Protein AF-A0A970KJM8-F1 (afdb_monomer)

pLDDT: mean 76.26, std 18.47, range [24.92, 98.56]

Foldseek 3Di:
DDPFPWDDFDQVVVVCVVVPNDDQFWKWKWAQCDDPFAGQFIWIATPNDTDTPDRPDGPDTRKDWFFKDWPCVQFLDGRDNMTIGNPNDGTTITITIDHPVPFDQAEFEEEAQAADCQLRPALRGHHNAPLVRQVSRCPGRQGHEYEYFADEHEHPQVAHEQAANYEYEAQHNRPDDDRVNRHLVVTPAEYEDPPPPVPQCLDDDDDPDDPPDDAQAQPDPDVPDPGRQAAGEDDDAGEHYEHPSQHARHAYEYYSHEYEDGQAEHAEDQHAHPAAYEYENYEYESHNRHLDDPGEPHYAENAEHEYYNYEYTQEERHEEAYYNALPHDAHEYEHELYEYYSYEFDDEQPQETASYEAERAHEYEYYNYEAYNYEYEHADQRRQYENYGYAQYAAYEYENYEQELYEYENYQAYENYGEEHADAHEYEYALFEYEQFEYEYAAPYPDHAYEHHYGYEHEYEYEYALYEYYAFEYEYEDDDAHYASHYGDYAEYEAEHAQYEYYNGEWEYAEPNYDFWANHTYDDDYEYYYEYYQAEAEAYWYFYQYPVGDTDTDENEEDEYPDQYQAFYFYALYEAYHPDPAYHNYEYPDDQRHEYEYELYEHAADDDHHCNDPRYHYNDDYYYNADQCWDWDPDDPPGRGFIFRDPPGPQFQRHAFWAAFLVNWIWGFQCVVPVQFRIATRRCRVDTHGQVRQVVRVDDQPDWTDAASVRHTAHNPGGFGGHRNRHNPPPDDDDDD

Nearest PDB structures (foldseek):
  1kcd-assembly1_A  TM=3.072E-01  e=2.603E+00  Chondrostereum purpureum
  8vbb-assembly1_A  TM=1.276E-01  e=8.373E+00  Escherichia coli ETEC H10407

Structure (mmCIF, N/CA/C/O backbone):
data_AF-A0A970KJM8-F1
#
_entry.id   AF-A0A970KJM8-F1
#
loop_
_atom_site.group_PDB
_atom_site.id
_atom_site.type_symbol
_atom_site.label_atom_id
_atom_site.label_alt_id
_atom_site.label_comp_id
_atom_site.label_asym_id
_atom_site.label_entity_id
_atom_site.label_seq_id
_atom_site.pdbx_PDB_ins_code
_atom_site.Cartn_x
_atom_site.Cartn_y
_atom_site.Cartn_z
_atom_site.occupancy
_atom_site.B_iso_or_equiv
_atom_site.auth_seq_id
_atom_site.auth_comp_id
_atom_site.auth_asym_id
_atom_site.auth_atom_id
_atom_site.pdbx_PDB_model_num
ATOM 1 N N . MET A 1 1 ? -10.110 -2.964 44.437 1.00 24.92 1 MET A N 1
ATOM 2 C CA . MET A 1 1 ? -9.802 -2.039 45.546 1.00 24.92 1 MET A CA 1
ATOM 3 C C . MET A 1 1 ? -9.972 -0.625 45.017 1.00 24.92 1 MET A C 1
ATOM 5 O O . MET A 1 1 ? -9.281 -0.270 44.077 1.00 24.92 1 MET A O 1
ATOM 9 N N . LYS A 1 2 ? -10.976 0.109 45.513 1.00 26.17 2 LYS A N 1
ATOM 10 C CA . LYS A 1 2 ? -11.257 1.505 45.152 1.00 26.17 2 LYS A CA 1
ATOM 11 C C . LYS A 1 2 ? -10.637 2.397 46.226 1.00 26.17 2 LYS A C 1
ATOM 13 O O . LYS A 1 2 ? -11.207 2.493 47.307 1.00 26.17 2 LYS A O 1
ATOM 18 N N . SER A 1 3 ? -9.508 3.036 45.951 1.00 25.50 3 SER A N 1
ATOM 19 C CA . SER A 1 3 ? -9.110 4.240 46.684 1.00 25.50 3 SER A CA 1
ATOM 20 C C . SER A 1 3 ? -9.618 5.441 45.889 1.00 25.50 3 SER A C 1
ATOM 22 O O . SER A 1 3 ? -8.879 6.064 45.134 1.00 25.50 3 SER A O 1
ATOM 24 N N . ASN A 1 4 ? -10.919 5.718 46.003 1.00 27.81 4 ASN A N 1
ATOM 25 C CA . ASN A 1 4 ? -11.469 6.995 45.561 1.00 27.81 4 ASN A CA 1
ATOM 26 C C . ASN A 1 4 ? -10.919 8.065 46.512 1.00 27.81 4 ASN A C 1
ATOM 28 O O . ASN A 1 4 ? -11.494 8.285 47.576 1.00 27.81 4 ASN A O 1
ATOM 32 N N . ILE A 1 5 ? -9.807 8.705 46.157 1.00 30.25 5 ILE A N 1
ATOM 33 C CA . ILE A 1 5 ? -9.423 9.975 46.776 1.00 30.25 5 ILE A CA 1
ATOM 34 C C . ILE A 1 5 ? -10.369 11.012 46.166 1.00 30.25 5 ILE A C 1
ATOM 36 O O . ILE A 1 5 ? -10.123 11.540 45.085 1.00 30.25 5 ILE A O 1
ATOM 40 N N . SER A 1 6 ? -11.531 11.208 46.795 1.00 32.00 6 SER A N 1
ATOM 41 C CA . SER A 1 6 ? -12.443 12.286 46.423 1.00 32.00 6 SER A CA 1
ATOM 42 C C . SER A 1 6 ? -11.883 13.585 46.987 1.00 32.00 6 SER A C 1
ATOM 44 O O . SER A 1 6 ? -12.045 13.852 48.177 1.00 32.00 6 SER A O 1
ATOM 46 N N . SER A 1 7 ? -11.230 14.397 46.161 1.00 34.25 7 SER A N 1
ATOM 47 C CA . SER A 1 7 ? -10.826 15.739 46.569 1.00 34.25 7 SER A CA 1
ATOM 48 C C . SER A 1 7 ? -11.663 16.803 45.851 1.00 34.25 7 SER A C 1
ATOM 50 O O . SER A 1 7 ? -11.528 17.076 44.664 1.00 34.25 7 SER A O 1
ATOM 52 N N . THR A 1 8 ? -12.530 17.401 46.671 1.00 40.16 8 THR A N 1
ATOM 53 C CA . THR A 1 8 ? -12.997 18.797 46.662 1.00 40.16 8 THR A CA 1
ATOM 54 C C . THR A 1 8 ? -13.872 19.291 45.504 1.00 40.16 8 THR A C 1
ATOM 56 O O . THR A 1 8 ? -13.435 19.518 44.382 1.00 40.16 8 THR A O 1
ATOM 59 N N . VAL A 1 9 ? -15.127 19.590 45.857 1.00 35.88 9 VAL A N 1
ATOM 60 C CA . VAL A 1 9 ? -16.051 20.462 45.123 1.00 35.88 9 VAL A CA 1
ATOM 61 C C . VAL A 1 9 ? -15.464 21.877 45.103 1.00 35.88 9 VAL A C 1
ATOM 63 O O . VAL A 1 9 ? -15.595 22.621 46.073 1.00 35.88 9 VAL A O 1
ATOM 66 N N . LEU A 1 10 ? -14.783 22.257 44.025 1.00 43.38 10 LEU A N 1
ATOM 67 C CA . LEU A 1 10 ? -14.382 23.644 43.798 1.00 43.38 10 LEU A CA 1
ATOM 68 C C . LEU A 1 10 ? -15.504 24.351 43.039 1.00 43.38 10 LEU A C 1
ATOM 70 O O . LEU A 1 10 ? -15.627 24.221 41.825 1.00 43.38 10 LEU A O 1
ATOM 74 N N . ALA A 1 11 ? -16.330 25.111 43.760 1.00 43.28 11 ALA A N 1
ATOM 75 C CA . ALA A 1 11 ? -17.237 26.070 43.142 1.00 43.28 11 ALA A CA 1
ATOM 76 C C . ALA A 1 11 ? -16.393 27.217 42.560 1.00 43.28 11 ALA A C 1
ATOM 78 O O . ALA A 1 11 ? -16.124 28.210 43.237 1.00 43.28 11 ALA A O 1
ATOM 79 N N . LEU A 1 12 ? -15.946 27.069 41.310 1.00 44.41 12 LEU A N 1
ATOM 80 C CA . LEU A 1 12 ? -15.080 28.031 40.613 1.00 44.41 12 LEU A CA 1
ATOM 81 C C . LEU A 1 12 ? -15.680 29.454 40.614 1.00 44.41 12 LEU A C 1
ATOM 83 O O . LEU A 1 12 ? -14.960 30.443 40.731 1.00 44.41 12 LEU A O 1
ATOM 87 N N . ALA A 1 13 ? -17.013 29.554 40.600 1.00 38.25 13 ALA A N 1
ATOM 88 C CA . ALA A 1 13 ? -17.755 30.807 40.717 1.00 38.25 13 ALA A CA 1
ATOM 89 C C . ALA A 1 13 ? -17.549 31.533 42.063 1.00 38.25 13 ALA A C 1
ATOM 91 O O . ALA A 1 13 ? -17.526 32.760 42.091 1.00 38.25 13 ALA A O 1
ATOM 92 N N . ALA A 1 14 ? -17.352 30.807 43.170 1.00 38.62 14 ALA A N 1
ATOM 93 C CA . ALA A 1 14 ? -17.115 31.406 44.486 1.00 38.62 14 ALA A CA 1
ATOM 94 C C . ALA A 1 14 ? -15.691 31.978 44.620 1.00 38.62 14 ALA A C 1
ATOM 96 O O . ALA A 1 14 ? -15.500 32.985 45.299 1.00 38.62 14 ALA A O 1
ATOM 97 N N . MET A 1 15 ? -14.703 31.384 43.936 1.00 43.03 15 MET A N 1
ATOM 98 C CA . MET A 1 15 ? -13.335 31.918 43.868 1.00 43.03 15 MET A CA 1
ATOM 99 C C . MET A 1 15 ? -13.207 33.092 42.885 1.00 43.03 15 MET A C 1
ATOM 101 O O . MET A 1 15 ? -12.557 34.080 43.215 1.00 43.03 15 MET A O 1
ATOM 105 N N . LEU A 1 16 ? -13.871 33.043 41.724 1.00 43.19 16 LEU A N 1
ATOM 106 C CA . LEU A 1 16 ? -13.899 34.158 40.757 1.00 43.19 16 LEU A CA 1
ATOM 107 C C . LEU A 1 16 ? -14.676 35.379 41.280 1.00 43.19 16 LEU A C 1
ATOM 109 O O . LEU A 1 16 ? -14.343 36.519 40.955 1.00 43.19 16 LEU A O 1
ATOM 113 N N . ALA A 1 17 ? -15.677 35.165 42.141 1.00 40.84 17 ALA A N 1
ATOM 114 C CA . ALA A 1 17 ? -16.367 36.245 42.846 1.00 40.84 17 ALA A CA 1
ATOM 115 C C . ALA A 1 17 ? -15.460 36.978 43.855 1.00 40.84 17 ALA A C 1
ATOM 117 O O . ALA A 1 17 ? -15.697 38.150 44.144 1.00 40.84 17 ALA A O 1
ATOM 118 N N . ALA A 1 18 ? -14.409 36.322 44.366 1.00 40.06 18 ALA A N 1
ATOM 119 C CA . ALA A 1 18 ? -13.459 36.917 45.306 1.00 40.06 18 ALA A CA 1
ATOM 120 C C . ALA A 1 18 ? -12.369 37.771 44.621 1.00 40.06 18 ALA A C 1
ATOM 122 O O . ALA A 1 18 ? -11.746 38.595 45.286 1.00 40.06 18 ALA A O 1
ATOM 123 N N . THR A 1 19 ? -12.155 37.629 43.305 1.00 43.94 19 THR A N 1
ATOM 124 C CA . THR A 1 19 ? -11.090 38.323 42.547 1.00 43.94 19 THR A CA 1
ATOM 125 C C . THR A 1 19 ? -11.567 39.529 41.723 1.00 43.94 19 THR A C 1
ATOM 127 O O . THR A 1 19 ? -10.816 40.062 40.914 1.00 43.94 19 THR A O 1
ATOM 130 N N . SER A 1 20 ? -12.787 40.033 41.945 1.00 42.16 20 SER A N 1
ATOM 131 C CA . SER A 1 20 ? -13.397 41.178 41.222 1.00 42.16 20 SER A CA 1
ATOM 132 C C . SER A 1 20 ? -13.621 41.004 39.704 1.00 42.16 20 SER A C 1
ATOM 134 O O . SER A 1 20 ? -13.993 41.960 39.026 1.00 42.16 20 SER A O 1
ATOM 136 N N . LEU A 1 21 ? -13.486 39.783 39.174 1.00 45.44 21 LEU A N 1
ATOM 137 C CA . LEU A 1 21 ? -13.514 39.463 37.735 1.00 45.44 21 LEU A CA 1
ATOM 138 C C . LEU A 1 21 ? -14.804 38.754 37.263 1.00 45.44 21 LEU A C 1
ATOM 140 O O . LEU A 1 21 ? -14.812 38.083 36.239 1.00 45.44 21 LEU A O 1
ATOM 144 N N . ALA A 1 22 ? -15.926 38.877 37.976 1.00 42.47 22 ALA A N 1
ATOM 145 C CA . ALA A 1 22 ? -17.184 38.232 37.586 1.00 42.47 22 ALA A CA 1
ATOM 146 C C . ALA A 1 22 ? -17.949 39.037 36.504 1.00 42.47 22 ALA A C 1
ATOM 148 O O . ALA A 1 22 ? -18.657 39.997 36.809 1.00 42.47 22 ALA A O 1
ATOM 149 N N . ARG A 1 23 ? -17.844 38.630 35.232 1.00 48.06 23 ARG A N 1
ATOM 150 C CA . ARG A 1 23 ? -18.759 38.982 34.121 1.00 48.06 23 ARG A CA 1
ATOM 151 C C . ARG A 1 23 ? -19.188 37.696 33.411 1.00 48.06 23 ARG A C 1
ATOM 153 O O . ARG A 1 23 ? -18.512 36.681 33.512 1.00 48.06 23 ARG A O 1
ATOM 160 N N . ALA A 1 24 ? -20.311 37.742 32.704 1.00 44.84 24 ALA A N 1
ATOM 161 C CA . ALA A 1 24 ? -20.975 36.568 32.135 1.00 44.84 24 ALA A CA 1
ATOM 162 C C . ALA A 1 24 ? -20.247 35.891 30.945 1.00 44.84 24 ALA A C 1
ATOM 164 O O . ALA A 1 24 ? -20.711 34.851 30.499 1.00 44.84 24 ALA A O 1
ATOM 165 N N . ASP A 1 25 ? -19.111 36.425 30.467 1.00 48.81 25 ASP A N 1
ATOM 166 C CA . ASP A 1 25 ? -18.497 36.029 29.182 1.00 48.81 25 ASP A CA 1
ATOM 167 C C . ASP A 1 25 ? -17.053 35.467 29.284 1.00 48.81 25 ASP A C 1
ATOM 169 O O . ASP A 1 25 ? -16.326 35.449 28.289 1.00 48.81 25 ASP A O 1
ATOM 173 N N . TYR A 1 26 ? -16.586 35.016 30.457 1.00 53.34 26 TYR A N 1
ATOM 174 C CA . TYR A 1 26 ? -15.206 34.513 30.616 1.00 53.34 26 TYR A CA 1
ATOM 175 C C . TYR A 1 26 ? -15.047 33.018 30.281 1.00 53.34 26 TYR A C 1
ATOM 177 O O . TYR A 1 26 ? -15.901 32.194 30.603 1.00 53.34 26 TYR A O 1
ATOM 185 N N . SER A 1 27 ? -13.898 32.651 29.699 1.00 52.78 27 SER A N 1
ATOM 186 C CA . SER A 1 27 ? -13.431 31.257 29.609 1.00 52.78 27 SER A CA 1
ATOM 187 C C . SER A 1 27 ? -12.339 31.012 30.651 1.00 52.78 27 SER A C 1
ATOM 189 O O . SER A 1 27 ? -11.438 31.838 30.815 1.00 52.78 27 SER A O 1
ATOM 191 N N . VAL A 1 28 ? -12.424 29.894 31.376 1.00 55.28 28 VAL A N 1
ATOM 192 C CA . VAL A 1 28 ? -11.445 29.520 32.405 1.00 55.28 28 VAL A CA 1
ATOM 193 C C . VAL A 1 28 ? -10.866 28.160 32.061 1.00 55.28 28 VAL A C 1
ATOM 195 O O . VAL A 1 28 ? -11.595 27.179 31.972 1.00 55.28 28 VAL A O 1
ATOM 198 N N . THR A 1 29 ? -9.550 28.075 31.878 1.00 54.12 29 THR A N 1
ATOM 199 C CA . THR A 1 29 ? -8.880 26.792 31.627 1.00 54.12 29 THR A CA 1
ATOM 200 C C . THR A 1 29 ? -8.259 26.266 32.910 1.00 54.12 29 THR A C 1
ATOM 202 O O . THR A 1 29 ? -7.303 26.850 33.405 1.00 54.12 29 THR A O 1
ATOM 205 N N . VAL A 1 30 ? -8.743 25.143 33.429 1.00 61.34 30 VAL A N 1
ATOM 206 C CA . VAL A 1 30 ? -8.120 24.450 34.559 1.00 61.34 30 VAL A CA 1
ATOM 207 C C . VAL A 1 30 ? -7.086 23.455 34.029 1.00 61.34 30 VAL A C 1
ATOM 209 O O . VAL A 1 30 ? -7.406 22.595 33.217 1.00 61.34 30 VAL A O 1
ATOM 212 N N . ARG A 1 31 ? -5.830 23.552 34.458 1.00 55.78 31 ARG A N 1
ATOM 213 C CA . ARG A 1 31 ? -4.728 22.677 34.039 1.00 55.78 31 ARG A CA 1
ATOM 214 C C . ARG A 1 31 ? -4.175 21.907 35.226 1.00 55.78 31 ARG A C 1
ATOM 216 O O . ARG A 1 31 ? -3.838 22.513 36.239 1.00 55.78 31 ARG A O 1
ATOM 223 N N . ALA A 1 32 ? -4.017 20.597 35.072 1.00 58.06 32 ALA A N 1
ATOM 224 C CA . ALA A 1 32 ? -3.161 19.802 35.941 1.00 58.06 32 ALA A CA 1
ATOM 225 C C . ALA A 1 32 ? -1.705 19.948 35.466 1.00 58.06 32 ALA A C 1
ATOM 227 O O . ALA A 1 32 ? -1.391 19.660 34.308 1.00 58.06 32 ALA A O 1
ATOM 228 N N . VAL A 1 33 ? -0.817 20.422 36.339 1.00 55.00 33 VAL A N 1
ATOM 229 C CA . VAL A 1 33 ? 0.621 20.519 36.061 1.00 55.00 33 VAL A CA 1
ATOM 230 C C . VAL A 1 33 ? 1.263 19.192 36.431 1.00 55.00 33 VAL A C 1
ATOM 232 O O . VAL A 1 33 ? 1.310 18.843 37.603 1.00 55.00 33 VAL A O 1
ATOM 235 N N . CYS A 1 34 ? 1.747 18.440 35.447 1.00 52.44 34 CYS A N 1
ATOM 236 C CA . CYS A 1 34 ? 2.388 17.144 35.668 1.00 52.44 34 CYS A CA 1
ATOM 237 C C . CYS A 1 34 ? 3.920 17.285 35.659 1.00 52.44 34 CYS A C 1
ATOM 239 O O . CYS A 1 34 ? 4.478 17.779 34.681 1.00 52.44 34 CYS A O 1
ATOM 241 N N . GLY A 1 35 ? 4.595 16.831 36.718 1.00 44.88 35 GLY A N 1
ATOM 242 C CA . GLY A 1 35 ? 6.023 16.494 36.707 1.00 44.88 35 GLY A CA 1
ATOM 243 C C . GLY A 1 35 ? 6.271 15.092 36.132 1.00 44.88 35 GLY A C 1
ATOM 244 O O . GLY A 1 35 ? 5.335 14.424 35.694 1.00 44.88 35 GLY A O 1
ATOM 245 N N . GLU A 1 36 ? 7.522 14.619 36.148 1.00 40.16 36 GLU A N 1
ATOM 246 C CA . GLU A 1 36 ? 7.890 13.297 35.596 1.00 40.16 36 GLU A CA 1
ATOM 247 C C . GLU A 1 36 ? 7.191 12.117 36.301 1.00 40.16 36 GLU A C 1
ATOM 249 O O . GLU A 1 36 ? 7.007 11.066 35.689 1.00 40.16 36 GLU A O 1
ATOM 254 N N . THR A 1 37 ? 6.776 12.285 37.564 1.00 38.38 37 THR A N 1
ATOM 255 C CA . THR A 1 37 ? 6.234 11.203 38.409 1.00 38.38 37 THR A CA 1
ATOM 256 C C . THR A 1 37 ? 4.901 11.512 39.104 1.00 38.38 37 THR A C 1
ATOM 258 O O . THR A 1 37 ? 4.296 10.594 39.653 1.00 38.38 37 THR A O 1
ATOM 261 N N . ALA A 1 38 ? 4.430 12.766 39.110 1.00 49.41 38 ALA A N 1
ATOM 262 C CA . ALA A 1 38 ? 3.195 13.175 39.794 1.00 49.41 38 ALA A CA 1
ATOM 263 C C . ALA A 1 38 ? 2.662 14.525 39.285 1.00 49.41 38 ALA A C 1
ATOM 265 O O . ALA A 1 38 ? 3.402 15.313 38.696 1.00 49.41 38 ALA A O 1
ATOM 266 N N . VAL A 1 39 ? 1.388 14.830 39.554 1.00 51.75 39 VAL A N 1
ATOM 267 C CA . VAL A 1 39 ? 0.846 16.191 39.386 1.00 51.75 39 VAL A CA 1
ATOM 268 C C . VAL A 1 39 ? 1.334 17.085 40.523 1.00 51.75 39 VAL A C 1
ATOM 270 O O . VAL A 1 39 ? 1.169 16.746 41.686 1.00 51.75 39 VAL A O 1
ATOM 273 N N . THR A 1 40 ? 1.955 18.218 40.206 1.00 55.38 40 THR A N 1
ATOM 274 C CA . THR A 1 40 ? 2.566 19.126 41.186 1.00 55.38 40 THR A CA 1
ATOM 275 C C . THR A 1 40 ? 1.637 20.265 41.608 1.00 55.38 40 THR A C 1
ATOM 277 O O . THR A 1 40 ? 1.753 20.735 42.736 1.00 55.38 40 THR A O 1
ATOM 280 N N . SER A 1 41 ? 0.692 20.688 40.756 1.00 58.59 41 SER A N 1
ATOM 281 C CA . SER A 1 41 ? -0.326 21.701 41.089 1.00 58.59 41 SER A CA 1
ATOM 282 C C . SER A 1 41 ? -1.521 21.708 40.116 1.00 58.59 41 SER A C 1
ATOM 284 O O . SER A 1 41 ? -1.467 21.114 39.036 1.00 58.59 41 SER A O 1
ATOM 286 N N . LEU A 1 42 ? -2.620 22.381 40.498 1.00 60.66 42 LEU A N 1
ATOM 287 C CA . LEU A 1 42 ? -3.711 22.773 39.592 1.00 60.66 42 LEU A CA 1
ATOM 288 C C . LEU A 1 42 ? -3.682 24.290 39.353 1.00 60.66 42 LEU A C 1
ATOM 290 O O . LEU A 1 42 ? -3.662 25.072 40.305 1.00 60.66 42 LEU A O 1
ATOM 294 N N . LEU A 1 43 ? -3.754 24.701 38.088 1.00 58.41 43 LEU A N 1
ATOM 295 C CA . LEU A 1 43 ? -3.795 26.102 37.658 1.00 58.41 43 LEU A CA 1
ATOM 296 C C . LEU A 1 43 ? -5.150 26.422 37.019 1.00 58.41 43 LEU A C 1
ATOM 298 O O . LEU A 1 43 ? -5.563 25.700 36.121 1.00 58.41 43 LEU A O 1
ATOM 302 N N . ALA A 1 44 ? -5.809 27.515 37.395 1.00 59.56 44 ALA A N 1
ATOM 303 C CA . ALA A 1 44 ? -6.860 28.141 36.589 1.00 59.56 44 ALA A CA 1
ATOM 304 C C . ALA A 1 44 ? -6.246 29.271 35.767 1.00 59.56 44 ALA A C 1
ATOM 306 O O . ALA A 1 44 ? -5.668 30.195 36.322 1.00 59.56 44 ALA A O 1
ATOM 307 N N . VAL A 1 45 ? -6.392 29.220 34.449 1.00 54.69 45 VAL A N 1
ATOM 308 C CA . VAL A 1 45 ? -5.989 30.293 33.543 1.00 54.69 45 VAL A CA 1
ATOM 309 C C . VAL A 1 45 ? -7.227 31.083 33.143 1.00 54.69 45 VAL A C 1
ATOM 311 O O . VAL A 1 45 ? -8.128 30.524 32.513 1.00 54.69 45 VAL A O 1
ATOM 314 N N . VAL A 1 46 ? -7.259 32.365 33.501 1.00 59.66 46 VAL A N 1
ATOM 315 C CA . VAL A 1 46 ? -8.343 33.310 33.194 1.00 59.66 46 VAL A CA 1
ATOM 316 C C . VAL A 1 46 ? -7.737 34.448 32.376 1.00 59.66 46 VAL A C 1
ATOM 318 O O . VAL A 1 46 ? -6.820 35.109 32.844 1.00 59.66 46 VAL A O 1
ATOM 321 N N . GLU A 1 47 ? -8.176 34.629 31.127 1.00 60.16 47 GLU A N 1
ATOM 322 C CA . GLU A 1 47 ? -7.665 35.671 30.204 1.00 60.16 47 GLU A CA 1
ATOM 323 C C . GLU A 1 47 ? -6.129 35.732 30.042 1.00 60.16 47 GLU A C 1
ATOM 325 O O . GLU A 1 47 ? -5.555 36.771 29.728 1.00 60.16 47 GLU A O 1
ATOM 330 N N . GLY A 1 48 ? -5.448 34.595 30.211 1.00 56.97 48 GLY A N 1
ATOM 331 C CA . GLY A 1 48 ? -3.991 34.497 30.091 1.00 56.97 48 GLY A CA 1
ATOM 332 C C . GLY A 1 48 ? -3.224 34.646 31.408 1.00 56.97 48 GLY A C 1
ATOM 333 O O . GLY A 1 48 ? -2.021 34.389 31.416 1.00 56.97 48 GLY A O 1
ATOM 334 N N . GLU A 1 49 ? -3.893 34.959 32.521 1.00 54.53 49 GLU A N 1
ATOM 335 C CA . GLU A 1 49 ? -3.294 34.919 33.859 1.00 54.53 49 GLU A CA 1
ATOM 336 C C . GLU A 1 49 ? -3.524 33.561 34.523 1.00 54.53 49 GLU A C 1
ATOM 338 O O . GLU A 1 49 ? -4.652 33.077 34.608 1.00 54.53 49 GLU A O 1
ATOM 343 N N . ALA A 1 50 ? -2.444 32.931 34.992 1.00 58.12 50 ALA A N 1
ATOM 344 C CA . ALA A 1 50 ? -2.494 31.653 35.690 1.00 58.12 50 ALA A CA 1
ATOM 345 C C . ALA A 1 50 ? -2.591 31.868 37.209 1.00 58.12 50 ALA A C 1
ATOM 347 O O . ALA A 1 50 ? -1.691 32.435 37.824 1.00 58.12 50 ALA A O 1
ATOM 348 N N . ILE A 1 51 ? -3.671 31.374 37.809 1.00 61.50 51 ILE A N 1
ATOM 349 C CA . ILE A 1 51 ? -3.943 31.378 39.245 1.00 61.50 51 ILE A CA 1
ATOM 350 C C . ILE A 1 51 ? -3.768 29.945 39.750 1.00 61.50 51 ILE A C 1
ATOM 352 O O . ILE A 1 51 ? -4.461 29.029 39.307 1.00 61.50 51 ILE A O 1
ATOM 356 N N . GLU A 1 52 ? -2.846 29.729 40.682 1.00 60.09 52 GLU A N 1
ATOM 357 C CA . GLU A 1 52 ? -2.709 28.441 41.360 1.00 60.09 52 GLU A CA 1
ATOM 358 C C . GLU A 1 52 ? -3.882 28.241 42.325 1.00 60.09 52 GLU A C 1
ATOM 360 O O . GLU A 1 52 ? -4.096 29.038 43.235 1.00 60.09 52 GLU A O 1
ATOM 365 N N . ILE A 1 53 ? -4.673 27.188 42.108 1.00 57.41 53 ILE A N 1
ATOM 366 C CA . ILE A 1 53 ? -5.891 26.939 42.899 1.00 57.41 53 ILE A CA 1
ATOM 367 C C . ILE A 1 53 ? -5.563 26.198 44.209 1.00 57.41 53 ILE A C 1
ATOM 369 O O . ILE A 1 53 ? -6.386 26.146 45.118 1.00 57.41 53 ILE A O 1
ATOM 373 N N . GLY A 1 54 ? -4.336 25.683 44.345 1.00 49.47 54 GLY A N 1
ATOM 374 C CA . GLY A 1 54 ? -3.909 24.864 45.476 1.00 49.47 54 GLY A CA 1
ATOM 375 C C . GLY A 1 54 ? -4.592 23.491 45.475 1.00 49.47 54 GLY A C 1
ATOM 376 O O . GLY A 1 54 ? -5.805 23.369 45.317 1.00 49.47 54 GLY A O 1
ATOM 377 N N . CYS A 1 55 ? -3.814 22.422 45.649 1.00 51.12 55 CYS A N 1
ATOM 378 C CA . CYS A 1 55 ? -4.372 21.109 45.965 1.00 51.12 55 CYS A CA 1
ATOM 379 C C . CYS A 1 55 ? -4.373 20.986 47.498 1.00 51.12 55 CYS A C 1
ATOM 381 O O . CYS A 1 55 ? -3.287 20.987 48.077 1.00 51.12 55 CYS A O 1
ATOM 383 N N . PRO A 1 56 ? -5.533 20.951 48.185 1.00 45.69 56 PRO A N 1
ATOM 384 C CA . PRO A 1 56 ? -5.567 20.924 49.652 1.00 45.69 56 PRO A CA 1
ATOM 385 C C . PRO A 1 56 ? -4.885 19.680 50.251 1.00 45.69 56 PRO A C 1
ATOM 387 O O . PRO A 1 56 ? -4.472 19.711 51.406 1.00 45.69 56 PRO A O 1
ATOM 390 N N . GLU A 1 57 ? -4.699 18.626 49.453 1.00 52.16 57 GLU A N 1
ATOM 391 C CA . GLU A 1 57 ? -3.840 17.480 49.747 1.00 52.16 57 GLU A CA 1
ATOM 392 C C . GLU A 1 57 ? -2.917 17.261 48.543 1.00 52.16 57 GLU A C 1
ATOM 394 O O . GLU A 1 57 ? -3.398 17.126 47.419 1.00 52.16 57 GLU A O 1
ATOM 399 N N . ALA A 1 58 ? -1.596 17.250 48.746 1.00 50.47 58 ALA A N 1
ATOM 400 C CA . ALA A 1 58 ? -0.669 16.908 47.669 1.00 50.47 58 ALA A CA 1
ATOM 401 C C . ALA A 1 58 ? -1.004 15.492 47.151 1.00 50.47 58 ALA A C 1
ATOM 403 O O . ALA A 1 58 ? -1.171 14.586 47.975 1.00 50.47 58 ALA A O 1
ATOM 404 N N . PRO A 1 59 ? -1.132 15.275 45.827 1.00 54.41 59 PRO A N 1
ATOM 405 C CA . PRO A 1 59 ? -1.382 13.940 45.298 1.00 54.41 59 PRO A CA 1
ATOM 406 C C . PRO A 1 59 ? -0.268 12.994 45.749 1.00 54.41 59 PRO A C 1
ATOM 408 O O . PRO A 1 59 ? 0.902 13.374 45.820 1.00 54.41 59 PRO A O 1
ATOM 411 N N . VAL A 1 60 ? -0.649 11.761 46.090 1.00 60.72 60 VAL A N 1
ATOM 412 C CA . VAL A 1 60 ? 0.288 10.738 46.569 1.00 60.72 60 VAL A CA 1
ATOM 413 C C . VAL A 1 60 ? 1.396 10.555 45.530 1.00 60.72 60 VAL A C 1
ATOM 415 O O . VAL A 1 60 ? 1.112 10.395 44.338 1.00 60.72 60 VAL A O 1
ATOM 418 N N . GLU A 1 61 ? 2.651 10.602 45.982 1.00 65.00 61 GLU A N 1
ATOM 419 C CA . GLU A 1 61 ? 3.827 10.438 45.127 1.00 65.00 61 GLU A CA 1
ATOM 420 C C . GLU A 1 61 ? 3.712 9.149 44.294 1.00 65.00 61 GLU A C 1
ATOM 422 O O . GLU A 1 61 ? 3.398 8.083 44.824 1.00 65.00 61 GLU A O 1
ATOM 427 N N . GLY A 1 62 ? 3.918 9.261 42.978 1.00 65.25 62 GLY A N 1
ATOM 428 C CA . GLY A 1 62 ? 3.793 8.149 42.032 1.00 65.25 62 GLY A CA 1
ATOM 429 C C . GLY A 1 62 ? 2.413 7.976 41.389 1.00 65.25 62 GLY A C 1
ATOM 430 O O . GLY A 1 62 ? 2.276 7.123 40.516 1.00 65.25 62 GLY A O 1
ATOM 431 N N . THR A 1 63 ? 1.397 8.767 41.756 1.00 69.19 63 THR A N 1
ATOM 432 C CA . THR A 1 63 ? 0.076 8.713 41.101 1.00 69.19 63 THR A CA 1
ATOM 433 C C . THR A 1 63 ? 0.005 9.545 39.815 1.00 69.19 63 THR A C 1
ATOM 435 O O . THR A 1 63 ? 0.572 10.633 39.710 1.00 69.19 63 THR A O 1
ATOM 438 N N . LEU A 1 64 ? -0.733 9.040 38.823 1.00 72.62 64 LEU A N 1
ATOM 439 C CA . LEU A 1 64 ? -0.954 9.685 37.528 1.00 72.62 64 LEU A CA 1
ATOM 440 C C . LEU A 1 64 ? -2.392 10.195 37.402 1.00 72.62 64 LEU A C 1
ATOM 442 O O . LEU A 1 64 ? -3.334 9.586 37.914 1.00 72.62 64 LEU A O 1
ATOM 446 N N . PHE A 1 65 ? -2.570 11.307 36.686 1.00 75.06 65 PHE A N 1
ATOM 447 C CA . PHE A 1 65 ? -3.895 11.813 36.324 1.00 75.06 65 PHE A CA 1
ATOM 448 C C . PHE A 1 65 ? -4.631 10.811 35.421 1.00 75.06 65 PHE A C 1
ATOM 450 O O . PHE A 1 65 ? -4.049 10.266 34.482 1.00 75.06 65 PHE A O 1
ATOM 457 N N . TRP A 1 66 ? -5.916 10.587 35.697 1.00 76.25 66 TRP A N 1
ATOM 458 C CA . TRP A 1 66 ? -6.794 9.719 34.914 1.00 76.25 66 TRP A CA 1
ATOM 459 C C . TRP A 1 66 ? -7.805 10.515 34.088 1.00 76.25 66 TRP A C 1
ATOM 461 O O . TRP A 1 66 ? -7.771 10.450 32.860 1.00 76.25 66 TRP A O 1
ATOM 471 N N . ARG A 1 67 ? -8.744 11.206 34.748 1.00 75.06 67 ARG A N 1
ATOM 472 C CA . ARG A 1 67 ? -9.814 11.955 34.074 1.00 75.06 67 ARG A CA 1
ATOM 473 C C . ARG A 1 67 ? -10.499 12.968 34.982 1.00 75.06 67 ARG A C 1
ATOM 475 O O . ARG A 1 67 ? -10.490 12.834 36.205 1.00 75.06 67 ARG A O 1
ATOM 482 N N . TRP A 1 68 ? -11.210 13.896 34.364 1.00 76.94 68 TRP A N 1
ATOM 483 C CA . TRP A 1 68 ? -12.191 14.762 35.000 1.00 76.94 68 TRP A CA 1
ATOM 484 C C . TRP A 1 68 ? -13.564 14.077 35.099 1.00 76.94 68 TRP A C 1
ATOM 486 O O . TRP A 1 68 ? -13.996 13.384 34.180 1.00 76.94 68 TRP A O 1
ATOM 496 N N . THR A 1 69 ? -14.273 14.284 36.204 1.00 75.19 69 THR A N 1
ATOM 497 C CA . THR A 1 69 ? -15.681 13.887 36.412 1.00 75.19 69 THR A CA 1
ATOM 498 C C . THR A 1 69 ? -16.469 15.046 37.025 1.00 75.19 69 THR A C 1
ATOM 500 O O . THR A 1 69 ? -15.858 16.005 37.481 1.00 75.19 69 THR A O 1
ATOM 503 N N . GLY A 1 70 ? -17.802 14.971 37.072 1.00 73.69 70 GLY A N 1
ATOM 504 C CA . GLY A 1 70 ? -18.654 16.020 37.653 1.00 73.69 70 GLY A CA 1
ATOM 505 C C . GLY A 1 70 ? -19.671 16.550 36.646 1.00 73.69 70 GLY A C 1
ATOM 506 O O . GLY A 1 70 ? -20.293 15.757 35.942 1.00 73.69 70 GLY A O 1
ATOM 507 N N . ASP A 1 71 ? -19.833 17.867 36.565 1.00 67.06 71 ASP A N 1
ATOM 508 C CA . ASP A 1 71 ? -20.783 18.540 35.675 1.00 67.06 71 ASP A CA 1
ATOM 509 C C . ASP A 1 71 ? -20.314 18.489 34.208 1.00 67.06 71 ASP A C 1
ATOM 511 O O . ASP A 1 71 ? -19.700 19.410 33.669 1.00 67.06 71 ASP A O 1
ATOM 515 N N . LEU A 1 72 ? -20.616 17.362 33.554 1.00 58.88 72 LEU A N 1
ATOM 516 C CA . LEU A 1 72 ? -20.127 16.977 32.222 1.00 58.88 72 LEU A CA 1
ATOM 517 C C . LEU A 1 72 ? -20.523 17.933 31.086 1.00 58.88 72 LEU A C 1
ATOM 519 O O . LEU A 1 72 ? -19.842 17.953 30.068 1.00 58.88 72 LEU A O 1
ATOM 523 N N . ILE A 1 73 ? -21.582 18.739 31.244 1.00 58.81 73 ILE A N 1
ATOM 524 C CA . ILE A 1 73 ? -22.021 19.709 30.218 1.00 58.81 73 ILE A CA 1
ATOM 525 C C . ILE A 1 73 ? -20.939 20.775 29.965 1.00 58.81 73 ILE A C 1
ATOM 527 O O . ILE A 1 73 ? -20.847 21.311 28.864 1.00 58.81 73 ILE A O 1
ATOM 531 N N . ALA A 1 74 ? -20.085 21.042 30.957 1.00 52.72 74 ALA A N 1
ATOM 532 C CA . ALA A 1 74 ? -18.979 21.987 30.849 1.00 52.72 74 ALA A CA 1
ATOM 533 C C . ALA A 1 74 ? -17.633 21.337 30.479 1.00 52.72 74 ALA A C 1
ATOM 535 O O . ALA A 1 74 ? -16.647 22.054 30.322 1.00 52.72 74 ALA A O 1
ATOM 536 N N . ILE A 1 75 ? -17.564 20.003 30.363 1.00 62.03 75 ILE A N 1
ATOM 537 C CA . ILE A 1 75 ? -16.315 19.262 30.147 1.00 62.03 75 ILE A CA 1
ATOM 538 C C . ILE A 1 75 ? -16.207 18.861 28.676 1.00 62.03 75 ILE A C 1
ATOM 540 O O . ILE A 1 75 ? -16.814 17.887 28.244 1.00 62.03 75 ILE A O 1
ATOM 544 N N . SER A 1 76 ? -15.396 19.591 27.908 1.00 57.75 76 SER A N 1
ATOM 545 C CA . SER A 1 76 ? -15.192 19.324 26.476 1.00 57.75 76 SER A CA 1
ATOM 546 C C . SER A 1 76 ? -14.384 18.050 26.197 1.00 57.75 76 SER A C 1
ATOM 548 O O . SER A 1 76 ? -14.628 17.378 25.201 1.00 57.75 76 SER A O 1
ATOM 550 N N . ASN A 1 77 ? -13.441 17.694 27.077 1.00 67.62 77 ASN A N 1
ATOM 551 C CA . ASN A 1 77 ? -12.680 16.445 27.015 1.00 67.62 77 ASN A CA 1
ATOM 552 C C . ASN A 1 77 ? -12.234 16.026 28.424 1.00 67.62 77 ASN A C 1
ATOM 554 O O . ASN A 1 77 ? -11.340 16.631 29.016 1.00 67.62 77 ASN A O 1
ATOM 558 N N . CYS A 1 78 ? -12.840 14.970 28.970 1.00 69.94 78 CYS A N 1
ATOM 559 C CA . CYS A 1 78 ? -12.559 14.531 30.336 1.00 69.94 78 CYS A CA 1
ATOM 560 C C . CYS A 1 78 ? -11.175 13.890 30.515 1.00 69.94 78 CYS A C 1
ATOM 562 O O . CYS A 1 78 ? -10.718 13.779 31.647 1.00 69.94 78 CYS A O 1
ATOM 564 N N . TYR A 1 79 ? -10.480 13.514 29.442 1.00 71.06 79 TYR A N 1
ATOM 565 C CA . TYR A 1 79 ? -9.154 12.887 29.509 1.00 71.06 79 TYR A CA 1
ATOM 566 C C . TYR A 1 79 ? -8.006 13.864 29.231 1.00 71.06 79 TYR A C 1
ATOM 568 O O . TYR A 1 79 ? -6.837 13.490 29.328 1.00 71.06 79 TYR A O 1
ATOM 576 N N . ALA A 1 80 ? -8.309 15.118 28.892 1.00 67.06 80 ALA A N 1
ATOM 577 C CA . ALA A 1 80 ? -7.289 16.136 28.708 1.00 67.06 80 ALA A CA 1
ATOM 578 C C . ALA A 1 80 ? -6.689 16.559 30.062 1.00 67.06 80 ALA A C 1
ATOM 580 O O . ALA A 1 80 ? -7.408 16.815 31.029 1.00 67.06 80 ALA A O 1
ATOM 581 N N . THR A 1 81 ? -5.361 16.692 30.130 1.00 64.31 81 THR A N 1
ATOM 582 C CA . THR A 1 81 ? -4.665 17.232 31.319 1.00 64.31 81 THR A CA 1
ATOM 583 C C . THR A 1 81 ? -4.984 18.712 31.556 1.00 64.31 81 THR A C 1
ATOM 585 O O . THR A 1 81 ? -4.820 19.222 32.663 1.00 64.31 81 THR A O 1
ATOM 588 N N . ALA A 1 82 ? -5.477 19.395 30.521 1.00 62.69 82 ALA A N 1
ATOM 589 C CA . ALA A 1 82 ? -6.032 20.736 30.570 1.00 62.69 82 ALA A CA 1
ATOM 590 C C . ALA A 1 82 ? -7.509 20.699 30.166 1.00 62.69 82 ALA A C 1
ATOM 592 O O . ALA A 1 82 ? -7.851 20.181 29.107 1.00 62.69 82 ALA A O 1
ATOM 593 N N . LEU A 1 83 ? -8.363 21.279 30.998 1.00 62.66 83 LEU A N 1
ATOM 594 C CA . LEU A 1 83 ? -9.802 21.356 30.827 1.00 62.66 83 LEU A CA 1
ATOM 595 C C . LEU A 1 83 ? -10.227 22.812 30.621 1.00 62.66 83 LEU A C 1
ATOM 597 O O . LEU A 1 83 ? -10.050 23.641 31.509 1.00 62.66 83 LEU A O 1
ATOM 601 N N . GLU A 1 84 ? -10.798 23.134 29.463 1.00 61.91 84 GLU A N 1
ATOM 602 C CA . GLU A 1 84 ? -11.417 24.443 29.222 1.00 61.91 84 GLU A CA 1
ATOM 603 C C . GLU A 1 84 ? -12.868 24.422 29.718 1.00 61.91 84 GLU A C 1
ATOM 605 O O . GLU A 1 84 ? -13.666 23.602 29.266 1.00 61.91 84 GLU A O 1
ATOM 610 N N . LEU A 1 85 ? -13.200 25.321 30.645 1.00 60.31 85 LEU A N 1
ATOM 611 C CA . LEU A 1 85 ? -14.533 25.503 31.210 1.00 60.31 85 LEU A CA 1
ATOM 612 C C . LEU A 1 85 ? -15.128 26.827 30.718 1.00 60.31 85 LEU A C 1
ATOM 614 O O . LEU A 1 85 ? -14.459 27.864 30.698 1.00 60.31 85 LEU A O 1
ATOM 618 N N . ARG A 1 86 ? -16.417 26.802 30.376 1.00 57.28 86 ARG A N 1
ATOM 619 C CA . ARG A 1 86 ? -17.217 27.988 30.029 1.00 57.28 86 ARG A CA 1
ATOM 620 C C . ARG A 1 86 ? -18.335 28.149 31.057 1.00 57.28 86 ARG A C 1
ATOM 622 O O . ARG A 1 86 ? -19.405 27.569 30.876 1.00 57.28 86 ARG A O 1
ATOM 629 N N . PRO A 1 87 ? -18.082 28.818 32.192 1.00 52.84 87 PRO A N 1
ATOM 630 C CA . PRO A 1 87 ? -19.058 28.874 33.266 1.00 52.84 87 PRO A CA 1
ATOM 631 C C . PRO A 1 87 ? -20.178 29.874 32.960 1.00 52.84 87 PRO A C 1
ATOM 633 O O . PRO A 1 87 ? -20.056 31.058 33.244 1.00 52.84 87 PRO A O 1
ATOM 636 N N . GLU A 1 88 ? -21.305 29.376 32.448 1.00 50.12 88 GLU A N 1
ATOM 637 C CA . GLU A 1 88 ? -22.584 30.110 32.463 1.00 50.12 88 GLU A CA 1
ATOM 638 C C . GLU A 1 88 ? -23.324 29.937 33.814 1.00 50.12 88 GLU A C 1
ATOM 640 O O . GLU A 1 88 ? -24.235 30.698 34.134 1.00 50.12 88 GLU A O 1
ATOM 645 N N . THR A 1 89 ? -22.924 28.950 34.636 1.00 52.75 89 THR A N 1
ATOM 646 C CA . THR A 1 89 ? -23.476 28.634 35.974 1.00 52.75 89 THR A CA 1
ATOM 647 C C . THR A 1 89 ? -22.411 28.024 36.910 1.00 52.75 89 THR A C 1
ATOM 649 O O . THR A 1 89 ? -21.263 27.822 36.511 1.00 52.75 89 THR A O 1
ATOM 652 N N . ASN A 1 90 ? -22.773 27.739 38.171 1.00 59.03 90 ASN A N 1
ATOM 653 C CA . ASN A 1 90 ? -21.917 27.008 39.115 1.00 59.03 90 ASN A CA 1
ATOM 654 C C . ASN A 1 90 ? -21.657 25.582 38.607 1.00 59.03 90 ASN A C 1
ATOM 656 O O . ASN A 1 90 ? -22.596 24.803 38.482 1.00 59.03 90 ASN A O 1
ATOM 660 N N . ILE A 1 91 ? -20.388 25.246 38.373 1.00 59.53 91 ILE A N 1
ATOM 661 C CA . ILE A 1 91 ? -19.940 23.943 37.864 1.00 59.53 91 ILE A CA 1
ATOM 662 C C . ILE A 1 91 ? -19.014 23.304 38.901 1.00 59.53 91 ILE A C 1
ATOM 664 O O . ILE A 1 91 ? -18.141 23.973 39.459 1.00 59.53 91 ILE A O 1
ATOM 668 N N . THR A 1 92 ? -19.189 22.006 39.127 1.00 65.19 92 THR A N 1
ATOM 669 C CA . THR A 1 92 ? -18.325 21.146 39.938 1.00 65.19 92 THR A CA 1
ATOM 670 C C . THR A 1 92 ? -17.586 20.165 39.038 1.00 65.19 92 THR A C 1
ATOM 672 O O . THR A 1 92 ? -18.206 19.353 38.353 1.00 65.19 92 THR A O 1
ATOM 675 N N . VAL A 1 93 ? -16.254 20.184 39.082 1.00 66.12 93 VAL A N 1
ATOM 676 C CA . VAL A 1 93 ? -15.402 19.188 38.414 1.00 66.12 93 VAL A CA 1
ATOM 677 C C . VAL A 1 93 ? -14.443 18.548 39.414 1.00 66.12 93 VAL A C 1
ATOM 679 O O . VAL A 1 93 ? -14.014 19.185 40.372 1.00 66.12 93 VAL A O 1
ATOM 682 N N . THR A 1 94 ? -14.102 17.283 39.196 1.00 71.62 94 THR A N 1
ATOM 683 C CA . THR A 1 94 ? -13.203 16.489 40.043 1.00 71.62 94 THR A CA 1
ATOM 684 C C . THR A 1 94 ? -12.117 15.868 39.178 1.00 71.62 94 THR A C 1
ATOM 686 O O . THR A 1 94 ? -12.434 15.177 38.211 1.00 71.62 94 THR A O 1
ATOM 689 N N . ALA A 1 95 ? -10.849 16.086 39.530 1.00 72.00 95 ALA A N 1
ATOM 690 C CA . ALA A 1 95 ? -9.720 15.372 38.938 1.00 72.00 95 ALA A CA 1
ATOM 691 C C . ALA A 1 95 ? -9.553 14.009 39.621 1.00 72.00 95 ALA A C 1
ATOM 693 O O . ALA A 1 95 ? -9.449 13.934 40.842 1.00 72.00 95 ALA A O 1
ATOM 694 N N . ASN A 1 96 ? -9.507 12.935 38.838 1.00 75.75 96 ASN A N 1
ATOM 695 C CA . ASN A 1 96 ? -9.288 11.580 39.336 1.00 75.75 96 ASN A CA 1
ATOM 696 C C . ASN A 1 96 ? -7.848 11.149 39.049 1.00 75.75 96 ASN A C 1
ATOM 698 O O . ASN A 1 96 ? -7.336 11.405 37.958 1.00 75.75 96 ASN A O 1
ATOM 702 N N . PHE A 1 97 ? -7.234 10.444 39.999 1.00 76.50 97 PHE A N 1
ATOM 703 C CA . PHE A 1 97 ? -5.852 9.960 39.933 1.00 76.50 97 PHE A CA 1
ATOM 704 C C . PHE A 1 97 ? -5.783 8.460 40.226 1.00 76.50 97 PHE A C 1
ATOM 706 O O . PHE A 1 97 ? -6.688 7.907 40.857 1.00 76.50 97 PHE A O 1
ATOM 713 N N . TYR A 1 98 ? -4.714 7.801 39.782 1.00 75.81 98 TYR A N 1
ATOM 714 C CA . TYR A 1 98 ? -4.478 6.382 40.045 1.00 75.81 98 TYR A CA 1
ATOM 715 C C . TYR A 1 98 ? -2.999 6.065 40.261 1.00 75.81 98 TYR A C 1
ATOM 717 O O . TYR A 1 98 ? -2.127 6.778 39.773 1.00 75.81 98 TYR A O 1
ATOM 725 N N . ASP A 1 99 ? -2.728 4.967 40.962 1.00 82.06 99 ASP A N 1
ATOM 726 C CA . ASP A 1 99 ? -1.386 4.413 41.123 1.00 82.06 99 ASP A CA 1
ATOM 727 C C . ASP A 1 99 ? -1.071 3.431 39.970 1.00 82.06 99 ASP A C 1
ATOM 729 O O . ASP A 1 99 ? -1.725 2.386 39.858 1.00 82.06 99 ASP A O 1
ATOM 733 N N . PRO A 1 100 ? -0.090 3.732 39.098 1.00 75.06 100 PRO A N 1
ATOM 734 C CA . PRO A 1 100 ? 0.286 2.860 37.993 1.00 75.06 100 PRO A CA 1
ATOM 735 C C . PRO A 1 100 ? 0.934 1.545 38.448 1.00 75.06 100 PRO A C 1
ATOM 737 O O . PRO A 1 100 ? 0.905 0.584 37.682 1.00 75.06 100 PRO A O 1
ATOM 740 N N . ALA A 1 101 ? 1.488 1.460 39.666 1.00 77.88 101 ALA A N 1
ATOM 741 C CA . ALA A 1 101 ? 2.140 0.245 40.162 1.00 77.88 101 ALA A CA 1
ATOM 742 C C . ALA A 1 101 ? 1.144 -0.873 40.511 1.00 77.88 101 ALA A C 1
ATOM 744 O O . ALA A 1 101 ? 1.500 -2.051 40.503 1.00 77.88 101 ALA A O 1
ATOM 745 N N . THR A 1 102 ? -0.105 -0.514 40.816 1.00 79.56 102 THR A N 1
ATOM 746 C CA . THR A 1 102 ? -1.150 -1.458 41.242 1.00 79.56 102 THR A CA 1
ATOM 747 C C . THR A 1 102 ? -2.312 -1.573 40.257 1.00 79.56 102 THR A C 1
ATOM 749 O O . THR A 1 102 ? -3.142 -2.481 40.377 1.00 79.56 102 THR A O 1
ATOM 752 N N . ALA A 1 103 ? -2.387 -0.687 39.264 1.00 79.81 103 ALA A N 1
ATOM 753 C CA . ALA A 1 103 ? -3.445 -0.720 38.270 1.00 79.81 103 ALA A CA 1
ATOM 754 C C . ALA A 1 103 ? -3.269 -1.885 37.280 1.00 79.81 103 ALA A C 1
ATOM 756 O O . ALA A 1 103 ? -2.184 -2.176 36.786 1.00 79.81 103 ALA A O 1
ATOM 757 N N . THR A 1 104 ? -4.380 -2.544 36.953 1.00 86.06 104 THR A N 1
ATOM 758 C CA . THR A 1 104 ? -4.462 -3.575 35.909 1.00 86.06 104 THR A CA 1
ATOM 759 C C . THR A 1 104 ? -5.638 -3.264 34.993 1.00 86.06 104 THR A C 1
ATOM 761 O O . THR A 1 104 ? -6.632 -2.680 35.437 1.00 86.06 104 THR A O 1
ATOM 764 N N . ARG A 1 105 ? -5.532 -3.629 33.709 1.00 86.81 105 ARG A N 1
ATOM 765 C CA . ARG A 1 105 ? -6.631 -3.453 32.749 1.00 86.81 105 ARG A CA 1
ATOM 766 C C . ARG A 1 105 ? -7.850 -4.253 33.189 1.00 86.81 105 ARG A C 1
ATOM 768 O O . ARG A 1 105 ? -7.736 -5.407 33.600 1.00 86.81 105 ARG A O 1
ATOM 775 N N . LYS A 1 106 ? -9.027 -3.643 33.079 1.00 91.69 106 LYS A N 1
ATOM 776 C CA . LYS A 1 106 ? -10.287 -4.306 33.419 1.00 91.69 106 LYS A CA 1
ATOM 777 C C . LYS A 1 106 ? -10.753 -5.167 32.252 1.00 91.69 106 LYS A C 1
ATOM 779 O O . LYS A 1 106 ? -11.011 -4.635 31.182 1.00 91.69 106 LYS A O 1
ATOM 784 N N . ILE A 1 107 ? -10.912 -6.467 32.469 1.00 96.62 107 ILE A N 1
ATOM 785 C CA . ILE A 1 107 ? -11.540 -7.368 31.496 1.00 96.62 107 ILE A CA 1
ATOM 786 C C . ILE A 1 107 ? -13.024 -7.479 31.840 1.00 96.62 107 ILE A C 1
ATOM 788 O O . ILE A 1 107 ? -13.372 -7.685 33.005 1.00 96.62 107 ILE A O 1
ATOM 792 N N . VAL A 1 108 ? -13.892 -7.340 30.840 1.00 97.94 108 VAL A N 1
ATOM 793 C CA . VAL A 1 108 ? -15.326 -7.616 30.969 1.00 97.94 108 VAL A CA 1
ATOM 794 C C . VAL A 1 108 ? -15.795 -8.572 29.882 1.00 97.94 108 VAL A C 1
ATOM 796 O O . VAL A 1 108 ? -15.317 -8.530 28.748 1.00 97.94 108 VAL A O 1
ATOM 799 N N . TYR A 1 109 ? -16.774 -9.402 30.226 1.00 98.50 109 TYR A N 1
ATOM 800 C CA . TYR A 1 109 ? -17.297 -10.439 29.342 1.00 98.50 109 TYR A CA 1
ATOM 801 C C . TYR A 1 109 ? -18.650 -10.039 28.752 1.00 98.50 109 TYR A C 1
ATOM 803 O O . TYR A 1 109 ? -19.516 -9.502 29.453 1.00 98.50 109 TYR A O 1
ATOM 811 N N . LEU A 1 110 ? -18.835 -10.317 27.462 1.00 98.31 110 LEU A N 1
ATOM 812 C CA . LEU A 1 110 ? -20.052 -10.029 26.705 1.00 98.31 110 LEU A CA 1
ATOM 813 C C . LEU A 1 110 ? -20.580 -11.305 26.035 1.00 98.31 110 LEU A C 1
ATOM 815 O O . LEU A 1 110 ? -19.844 -11.998 25.329 1.00 98.31 110 LEU A O 1
ATOM 819 N N . VAL A 1 111 ? -21.872 -11.579 26.236 1.00 97.69 111 VAL A N 1
ATOM 820 C CA . VAL A 1 111 ? -22.601 -12.716 25.650 1.00 97.69 111 VAL A CA 1
ATOM 821 C C . VAL A 1 111 ? -23.932 -12.225 25.084 1.00 97.69 111 VAL A C 1
ATOM 823 O O . VAL A 1 111 ? -24.563 -11.328 25.643 1.00 97.69 111 VAL A O 1
ATOM 826 N N . VAL A 1 112 ? -24.387 -12.811 23.973 1.00 93.19 112 VAL A N 1
ATOM 827 C CA . VAL A 1 112 ? -25.699 -12.507 23.378 1.00 93.19 112 VAL A CA 1
ATOM 828 C C . VAL A 1 112 ? -26.809 -12.687 24.426 1.00 93.19 112 VAL A C 1
ATOM 830 O O . VAL A 1 112 ? -26.971 -13.764 24.987 1.00 93.19 112 VAL A O 1
ATOM 833 N N . GLY A 1 113 ? -27.566 -11.622 24.716 1.00 91.81 113 GLY A N 1
ATOM 834 C CA . GLY A 1 113 ? -28.633 -11.618 25.736 1.00 91.81 113 GLY A CA 1
ATOM 835 C C . GLY A 1 113 ? -28.161 -11.474 27.197 1.00 91.81 113 GLY A C 1
ATOM 836 O O . GLY A 1 113 ? -28.970 -11.154 28.082 1.00 91.81 113 GLY A O 1
ATOM 837 N N . GLY A 1 114 ? -26.853 -11.606 27.439 1.00 95.88 114 GLY A N 1
ATOM 838 C CA . GLY A 1 114 ? -26.204 -11.584 28.751 1.00 95.88 114 GLY A CA 1
ATOM 839 C C . GLY A 1 114 ? -26.403 -12.865 29.559 1.00 95.88 114 GLY A C 1
ATOM 840 O O . GLY A 1 114 ? -27.224 -13.713 29.215 1.00 95.88 114 GLY A O 1
ATOM 841 N N . ALA A 1 115 ? -25.669 -12.982 30.662 1.00 96.81 115 ALA A N 1
ATOM 842 C CA . ALA A 1 115 ? -25.709 -14.136 31.556 1.00 96.81 115 ALA A CA 1
ATOM 843 C C . ALA A 1 115 ? -25.716 -13.697 33.030 1.00 96.81 115 ALA A C 1
ATOM 845 O O . ALA A 1 115 ? -25.203 -12.628 33.367 1.00 96.81 115 ALA A O 1
ATOM 846 N N . GLY A 1 116 ? -26.329 -14.513 33.894 1.00 97.00 116 GLY A N 1
ATOM 847 C CA . GLY A 1 116 ? -26.292 -14.350 35.351 1.00 97.00 116 GLY A CA 1
ATOM 848 C C . GLY A 1 116 ? -26.619 -12.934 35.834 1.00 97.00 116 GLY A C 1
ATOM 849 O O . GLY A 1 116 ? -27.644 -12.359 35.459 1.00 97.00 116 GLY A O 1
ATOM 850 N N . LEU A 1 117 ? -25.727 -12.379 36.663 1.00 96.06 117 LEU A N 1
ATOM 851 C CA . LEU A 1 117 ? -25.856 -11.035 37.246 1.00 96.06 117 LEU A CA 1
ATOM 852 C C . LEU A 1 117 ? -25.690 -9.892 36.231 1.00 96.06 117 LEU A C 1
ATOM 854 O O . LEU A 1 117 ? -26.050 -8.757 36.540 1.00 96.06 117 LEU A O 1
ATOM 858 N N . LYS A 1 118 ? -25.170 -10.178 35.029 1.00 96.31 118 LYS A N 1
ATOM 859 C CA . LYS A 1 118 ? -24.889 -9.199 33.965 1.00 96.31 118 LYS A CA 1
ATOM 860 C C . LYS A 1 118 ? -23.981 -8.046 34.409 1.00 96.31 118 LYS A C 1
ATOM 862 O O . LYS A 1 118 ? -24.185 -6.907 33.996 1.00 96.31 118 LYS A O 1
ATOM 867 N N . ASP A 1 119 ? -22.981 -8.347 35.235 1.00 95.19 119 ASP A N 1
ATOM 868 C CA . ASP A 1 119 ? -21.974 -7.394 35.725 1.00 95.19 119 ASP A CA 1
ATOM 869 C C . ASP A 1 119 ? -20.628 -7.481 34.973 1.00 95.19 119 ASP A C 1
ATOM 871 O O . ASP A 1 119 ? -19.723 -6.670 35.198 1.00 95.19 119 ASP A O 1
ATOM 875 N N . GLY A 1 120 ? -20.502 -8.444 34.056 1.00 96.44 120 GLY A N 1
ATOM 876 C CA . GLY A 1 120 ? -19.326 -8.680 33.229 1.00 96.44 120 GLY A CA 1
ATOM 877 C C . GLY A 1 120 ? -18.123 -9.232 33.984 1.00 96.44 120 GLY A C 1
ATOM 878 O O . GLY A 1 120 ? -17.025 -9.144 33.446 1.00 96.44 120 GLY A O 1
ATOM 879 N N . SER A 1 121 ? -18.296 -9.773 35.194 1.00 95.75 121 SER A N 1
ATOM 880 C CA . SER A 1 121 ? -17.204 -10.340 36.007 1.00 95.75 121 SER A CA 1
ATOM 881 C C . SER A 1 121 ? -16.664 -11.679 35.491 1.00 95.75 121 SER A C 1
ATOM 883 O O . SER A 1 121 ? -15.531 -12.046 35.797 1.00 95.75 121 SER A O 1
ATOM 885 N N . SER A 1 122 ? -17.462 -12.410 34.714 1.00 97.19 122 SER A N 1
ATOM 886 C CA . SER A 1 122 ? -17.131 -13.711 34.122 1.00 97.19 122 SER A CA 1
ATOM 887 C C . SER A 1 122 ? -18.037 -13.998 32.922 1.00 97.19 122 SER A C 1
ATOM 889 O O . SER A 1 122 ? -19.014 -13.279 32.697 1.00 97.19 122 SER A O 1
ATOM 891 N N . TRP A 1 123 ? -17.768 -15.080 32.187 1.00 98.06 123 TRP A N 1
ATOM 892 C CA . TRP A 1 123 ? -18.685 -15.584 31.159 1.00 98.06 123 TRP A CA 1
ATOM 893 C C . TRP A 1 123 ? -20.092 -15.891 31.708 1.00 98.06 123 TRP A C 1
ATOM 895 O O . TRP A 1 123 ? -21.076 -15.593 31.032 1.00 98.06 123 TRP A O 1
ATOM 905 N N . ASP A 1 124 ? -20.198 -16.391 32.946 1.00 97.75 124 ASP A N 1
ATOM 906 C CA . ASP A 1 124 ? -21.476 -16.715 33.602 1.00 97.75 124 ASP A CA 1
ATOM 907 C C . ASP A 1 124 ? -22.254 -15.476 34.068 1.00 97.75 124 ASP A C 1
ATOM 909 O O . ASP A 1 124 ? -23.473 -15.534 34.219 1.00 97.75 124 ASP A O 1
ATOM 913 N N . ASN A 1 125 ? -21.573 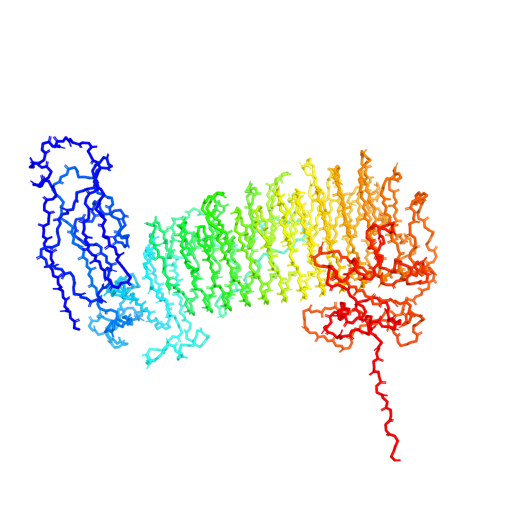-14.342 34.257 1.00 97.62 125 ASN A N 1
ATOM 914 C CA . ASN A 1 125 ? -22.176 -13.060 34.636 1.00 97.62 125 ASN A CA 1
ATOM 915 C C . ASN A 1 125 ? -22.034 -11.995 33.536 1.00 97.62 125 ASN A C 1
ATOM 917 O O . ASN A 1 125 ? -22.006 -10.797 33.820 1.00 97.62 125 ASN A O 1
ATOM 921 N N . ALA A 1 126 ? -21.905 -12.410 32.276 1.00 97.88 126 ALA A N 1
ATOM 922 C CA . ALA A 1 126 ? -21.593 -11.526 31.160 1.00 97.88 126 ALA A CA 1
ATOM 923 C C . ALA A 1 126 ? -22.668 -10.456 30.895 1.00 97.88 126 ALA A C 1
ATOM 925 O O . ALA A 1 126 ? -23.875 -10.694 31.017 1.00 97.88 126 ALA A O 1
ATOM 926 N N . TYR A 1 127 ? -22.229 -9.278 30.446 1.00 98.31 127 TYR A N 1
ATOM 927 C CA . TYR A 1 127 ? -23.125 -8.222 29.971 1.00 98.31 127 TYR A CA 1
ATOM 928 C C . TYR A 1 127 ? -23.951 -8.683 28.761 1.00 98.31 127 TYR A C 1
ATOM 930 O O . TYR A 1 127 ? -23.545 -9.569 28.010 1.00 98.31 127 TYR A O 1
ATOM 938 N N . ALA A 1 128 ? -25.098 -8.029 28.546 1.00 95.31 128 ALA A N 1
ATOM 939 C CA . ALA A 1 128 ? -25.964 -8.237 27.378 1.00 95.31 128 ALA A CA 1
ATOM 940 C C . ALA A 1 128 ? -25.761 -7.200 26.257 1.00 95.31 128 ALA A C 1
ATOM 942 O O . ALA A 1 128 ? -26.109 -7.450 25.106 1.00 95.31 128 ALA A O 1
ATOM 943 N N . SER A 1 129 ? -25.253 -6.015 26.605 1.00 95.00 129 SER A N 1
ATOM 944 C CA . SER A 1 129 ? -25.144 -4.854 25.718 1.00 95.00 129 SER A CA 1
ATOM 945 C C . SER A 1 129 ? -23.681 -4.514 25.481 1.00 95.00 129 SER A C 1
ATOM 947 O O . SER A 1 129 ? -22.936 -4.298 26.439 1.00 95.00 129 SER A O 1
ATOM 949 N N . LEU A 1 130 ? -23.287 -4.415 24.208 1.00 95.38 130 LEU A N 1
ATOM 950 C CA . LEU A 1 130 ? -21.930 -4.034 23.818 1.00 95.38 130 LEU A CA 1
ATOM 951 C C . LEU A 1 130 ? -21.561 -2.641 24.344 1.00 95.38 130 LEU A C 1
ATOM 953 O O . LEU A 1 130 ? -20.479 -2.469 24.893 1.00 95.38 130 LEU A O 1
ATOM 957 N N . ALA A 1 131 ? -22.467 -1.664 24.236 1.00 94.69 131 ALA A N 1
ATOM 958 C CA . ALA A 1 131 ? -22.216 -0.305 24.716 1.00 94.69 131 ALA A CA 1
ATOM 959 C C . ALA A 1 131 ? -22.022 -0.260 26.241 1.00 94.69 131 ALA A C 1
ATOM 961 O O . ALA A 1 131 ? -21.125 0.421 26.734 1.00 94.69 131 ALA A O 1
ATOM 962 N N . THR A 1 132 ? -22.821 -1.028 26.990 1.00 95.44 132 THR A N 1
ATOM 963 C CA . THR A 1 132 ? -22.704 -1.111 28.453 1.00 95.44 132 THR A CA 1
ATOM 964 C C . THR A 1 132 ? -21.409 -1.804 28.868 1.00 95.44 132 THR A C 1
ATOM 966 O O . THR A 1 132 ? -20.717 -1.301 29.747 1.00 95.44 132 THR A O 1
ATOM 969 N N . ALA A 1 133 ? -21.048 -2.911 28.212 1.00 96.81 133 ALA A N 1
ATOM 970 C CA . ALA A 1 133 ? -19.787 -3.603 28.464 1.00 96.81 133 ALA A CA 1
ATOM 971 C C . ALA A 1 133 ? -18.582 -2.698 28.166 1.00 96.81 133 ALA A C 1
ATOM 973 O O . ALA A 1 133 ? -17.681 -2.582 28.991 1.00 96.81 133 ALA A O 1
ATOM 974 N N . TYR A 1 134 ? -18.598 -1.995 27.031 1.00 96.31 134 TYR A N 1
ATOM 975 C CA . TYR A 1 134 ? -17.533 -1.071 26.640 1.00 96.31 134 TYR A CA 1
ATOM 976 C C . TYR A 1 134 ? -17.348 0.059 27.659 1.00 96.31 134 TYR A C 1
ATOM 978 O O . TYR A 1 134 ? -16.239 0.269 28.147 1.00 96.31 134 TYR A O 1
ATOM 986 N N . ALA A 1 135 ? -18.436 0.726 28.059 1.00 93.25 135 ALA A N 1
ATOM 987 C CA . ALA A 1 135 ? -18.388 1.763 29.089 1.00 93.25 135 ALA A CA 1
ATOM 988 C C . ALA A 1 135 ? -17.918 1.215 30.450 1.00 93.25 135 ALA A C 1
ATOM 990 O O . ALA A 1 135 ? -17.141 1.867 31.146 1.00 93.25 135 ALA A O 1
ATOM 991 N N . ALA A 1 136 ? -18.342 0.001 30.820 1.00 94.12 136 ALA A N 1
ATOM 992 C CA . ALA A 1 136 ? -17.934 -0.634 32.069 1.00 94.12 136 ALA A CA 1
ATOM 993 C C . ALA A 1 136 ? -16.444 -1.002 32.084 1.00 94.12 136 ALA A C 1
ATOM 995 O O . ALA A 1 136 ? -15.804 -0.844 33.123 1.00 94.12 136 ALA A O 1
ATOM 996 N N . ALA A 1 137 ? -15.886 -1.487 30.973 1.00 94.56 137 ALA A N 1
ATOM 997 C CA . ALA A 1 137 ? -14.453 -1.756 30.848 1.00 94.56 137 ALA A CA 1
ATOM 998 C C . ALA A 1 137 ? -13.619 -0.464 30.865 1.00 94.56 137 ALA A C 1
ATOM 1000 O O . ALA A 1 137 ? -12.561 -0.443 31.490 1.00 94.56 137 ALA A O 1
ATOM 1001 N N . ALA A 1 138 ? -14.130 0.618 30.271 1.00 90.06 138 ALA A N 1
ATOM 1002 C CA . ALA A 1 138 ? -13.477 1.928 30.269 1.00 90.06 138 ALA A CA 1
ATOM 1003 C C . ALA A 1 138 ? -13.473 2.636 31.634 1.00 90.06 138 ALA A C 1
ATOM 1005 O O . ALA A 1 138 ? -12.723 3.593 31.833 1.00 90.06 138 ALA A O 1
ATOM 1006 N N . ASP A 1 139 ? -14.282 2.178 32.594 1.00 87.69 139 ASP A N 1
ATOM 1007 C CA . ASP A 1 139 ? -14.245 2.638 33.986 1.00 87.69 139 ASP A CA 1
ATOM 1008 C C . ASP A 1 139 ? -13.041 2.036 34.741 1.00 87.69 139 ASP A C 1
ATOM 1010 O O . ASP A 1 139 ? -13.175 1.330 35.745 1.00 87.69 139 ASP A O 1
ATOM 1014 N N . ASN A 1 140 ? -11.849 2.260 34.185 1.00 86.25 140 ASN A N 1
ATOM 1015 C CA . ASN A 1 140 ? -10.549 1.865 34.705 1.00 86.25 140 ASN A CA 1
ATOM 1016 C C . ASN A 1 140 ? -9.470 2.841 34.182 1.00 86.25 140 ASN A C 1
ATOM 1018 O O . ASN A 1 140 ? -9.491 3.194 33.000 1.00 86.25 140 ASN A O 1
ATOM 1022 N N . PRO A 1 141 ? -8.512 3.268 35.022 1.00 81.00 141 PRO A N 1
ATOM 1023 C CA . PRO A 1 141 ? -7.464 4.209 34.624 1.00 81.00 141 PRO A CA 1
ATOM 1024 C C . PRO A 1 141 ? -6.528 3.729 33.507 1.00 81.00 141 PRO A C 1
ATOM 1026 O O . PRO A 1 141 ? -6.041 4.547 32.730 1.00 81.00 141 PRO A O 1
ATOM 1029 N N . LEU A 1 142 ? -6.305 2.419 33.381 1.00 84.06 142 LEU A N 1
ATOM 1030 C CA . LEU A 1 142 ? -5.523 1.816 32.295 1.00 84.06 142 LEU A CA 1
ATOM 1031 C C . LEU A 1 142 ? -6.379 1.430 31.080 1.00 84.06 142 LEU A C 1
ATOM 1033 O O . LEU A 1 142 ? -5.873 0.790 30.154 1.00 84.06 142 LEU A O 1
ATOM 1037 N N . GLY A 1 143 ? -7.666 1.786 31.096 1.00 88.19 143 GLY A N 1
ATOM 1038 C CA . GLY A 1 143 ? -8.666 1.266 30.175 1.00 88.19 143 GLY A CA 1
ATOM 1039 C C . GLY A 1 143 ? -8.987 -0.205 30.440 1.00 88.19 143 GLY A C 1
ATOM 1040 O O . GLY A 1 143 ? -8.724 -0.762 31.516 1.00 88.19 143 GLY A O 1
ATOM 1041 N N . GLY A 1 144 ? -9.582 -0.855 29.450 1.00 94.62 144 GLY A N 1
ATOM 1042 C CA . GLY A 1 144 ? -10.068 -2.212 29.615 1.00 94.62 144 GLY A CA 1
ATOM 1043 C C . GLY A 1 144 ? -10.236 -2.971 28.315 1.00 94.62 144 GLY A C 1
ATOM 1044 O O . GLY A 1 144 ? -10.079 -2.443 27.214 1.00 94.62 144 GLY A O 1
ATOM 1045 N N . GLU A 1 145 ? -10.569 -4.243 28.472 1.00 97.00 145 GLU A N 1
ATOM 1046 C CA . GLU A 1 145 ? -10.840 -5.162 27.384 1.00 97.00 145 GLU A CA 1
ATOM 1047 C C . GLU A 1 145 ? -12.280 -5.653 27.457 1.00 97.00 145 GLU A C 1
ATOM 1049 O O . GLU A 1 145 ? -12.764 -6.055 28.516 1.00 97.00 145 GLU A O 1
ATOM 1054 N N . VAL A 1 146 ? -12.955 -5.665 26.312 1.00 98.25 146 VAL A N 1
ATOM 1055 C CA . VAL A 1 146 ? -14.248 -6.328 26.148 1.00 98.25 146 VAL A CA 1
ATOM 1056 C C . VAL A 1 146 ? -14.008 -7.639 25.414 1.00 98.25 146 VAL A C 1
ATOM 1058 O O . VAL A 1 146 ? -13.659 -7.630 24.232 1.00 98.25 146 VAL A O 1
ATOM 1061 N N . TRP A 1 147 ? -14.186 -8.758 26.111 1.00 98.56 147 TRP A N 1
ATOM 1062 C CA . TRP A 1 147 ? -14.083 -10.099 25.541 1.00 98.56 147 TRP A CA 1
ATOM 1063 C C . TRP A 1 147 ? -15.467 -10.586 25.132 1.00 98.56 147 TRP A C 1
ATOM 1065 O O . TRP A 1 147 ? -16.386 -10.677 25.949 1.00 98.56 147 TRP A O 1
ATOM 1075 N N . ILE A 1 148 ? -15.623 -10.868 23.843 1.00 98.38 148 ILE A N 1
ATOM 1076 C CA . ILE A 1 148 ? -16.919 -11.123 23.228 1.00 98.38 148 ILE A CA 1
ATOM 1077 C C . ILE A 1 148 ? -17.003 -12.578 22.782 1.00 98.38 148 ILE A C 1
ATOM 1079 O O . ILE A 1 148 ? -16.261 -13.007 21.893 1.00 98.38 148 ILE A O 1
ATOM 1083 N N . LYS A 1 149 ? -17.954 -13.315 23.362 1.00 98.00 149 LYS A N 1
ATOM 1084 C CA . LYS A 1 149 ? -18.292 -14.674 22.932 1.00 98.00 149 LYS A CA 1
ATOM 1085 C C . LYS A 1 149 ? -18.833 -14.654 21.501 1.00 98.00 149 LYS A C 1
ATOM 1087 O O . LYS A 1 149 ? -19.530 -13.707 21.138 1.00 98.00 149 LYS A O 1
ATOM 1092 N N . THR A 1 150 ? -18.576 -15.695 20.715 1.00 94.62 150 THR A N 1
ATOM 1093 C CA . THR A 1 150 ? -19.152 -15.886 19.376 1.00 94.62 150 THR A CA 1
ATOM 1094 C C . THR A 1 150 ? -20.655 -15.583 19.356 1.00 94.62 150 THR A C 1
ATOM 1096 O O . THR A 1 150 ? -21.392 -15.900 20.296 1.00 94.62 150 THR A O 1
ATOM 1099 N N . GLY A 1 151 ? -21.105 -14.903 18.303 1.00 87.12 151 GLY A N 1
ATOM 1100 C CA . GLY A 1 151 ? -22.483 -14.436 18.183 1.00 87.12 151 GLY A CA 1
ATOM 1101 C C . GLY A 1 151 ? -22.612 -13.111 17.438 1.00 87.12 151 GLY A C 1
ATOM 1102 O O . GLY A 1 151 ? -21.635 -12.572 16.919 1.00 87.12 151 GLY A O 1
ATOM 1103 N N . LYS A 1 152 ? -23.844 -12.593 17.384 1.00 89.62 152 LYS A N 1
ATOM 1104 C CA . LYS A 1 152 ? -24.203 -11.337 16.709 1.00 89.62 152 LYS A CA 1
ATOM 1105 C C . LYS A 1 152 ? -24.540 -10.264 17.742 1.00 89.62 152 LYS A C 1
ATOM 1107 O O . LYS A 1 152 ? -25.388 -10.485 18.606 1.00 89.62 152 LYS A O 1
ATOM 1112 N N . TYR A 1 153 ? -23.898 -9.106 17.631 1.00 91.19 153 TYR A N 1
ATOM 1113 C CA . TYR A 1 153 ? -24.017 -7.990 18.564 1.00 91.19 153 TYR A CA 1
ATOM 1114 C C . TYR A 1 153 ? -24.313 -6.698 17.816 1.00 91.19 153 TYR A C 1
ATOM 1116 O O . TYR A 1 153 ? -23.697 -6.396 16.796 1.00 91.19 153 TYR A O 1
ATOM 1124 N N . ASN A 1 154 ? -25.232 -5.908 18.363 1.00 87.31 154 ASN A N 1
ATOM 1125 C CA . ASN A 1 154 ? -25.678 -4.674 17.732 1.00 87.31 154 ASN A CA 1
ATOM 1126 C C . ASN A 1 154 ? -25.213 -3.478 18.570 1.00 87.31 154 ASN A C 1
ATOM 1128 O O . ASN A 1 154 ? -25.555 -3.412 19.757 1.00 87.31 154 ASN A O 1
ATOM 1132 N N . PRO A 1 155 ? -24.441 -2.539 17.997 1.00 90.12 155 PRO A N 1
ATOM 1133 C CA . PRO A 1 155 ? -24.169 -1.269 18.653 1.00 90.12 155 PRO A CA 1
ATOM 1134 C C . PRO A 1 155 ? -25.422 -0.369 18.632 1.00 90.12 155 PRO A C 1
ATOM 1136 O O . PRO A 1 155 ? -26.394 -0.662 17.935 1.00 90.12 155 PRO A O 1
ATOM 1139 N N . PRO A 1 156 ? -25.440 0.739 19.388 1.00 89.25 156 PRO A N 1
ATOM 1140 C CA . PRO A 1 156 ? -26.450 1.779 19.210 1.00 89.25 156 PRO A CA 1
ATOM 1141 C C . PRO A 1 156 ? -26.327 2.399 17.810 1.00 89.25 156 PRO A C 1
ATOM 1143 O O . PRO A 1 156 ? -25.223 2.484 17.283 1.00 89.25 156 PRO A O 1
ATOM 1146 N N . ASN A 1 157 ? -27.415 2.930 17.238 1.00 83.50 157 ASN A N 1
ATOM 1147 C CA . ASN A 1 157 ? -27.354 3.528 15.887 1.00 83.50 157 ASN A CA 1
ATOM 1148 C C . ASN A 1 157 ? -26.354 4.688 15.785 1.00 83.50 157 ASN A C 1
ATOM 1150 O O . ASN A 1 157 ? -25.718 4.874 14.753 1.00 83.50 157 ASN A O 1
ATOM 1154 N N . ALA A 1 158 ? -26.232 5.473 16.861 1.00 86.50 158 ALA A N 1
ATOM 1155 C CA . ALA A 1 158 ? -25.294 6.589 16.942 1.00 86.50 158 ALA A CA 1
ATOM 1156 C C . ALA A 1 158 ? -23.822 6.135 17.018 1.00 86.50 158 ALA A C 1
ATO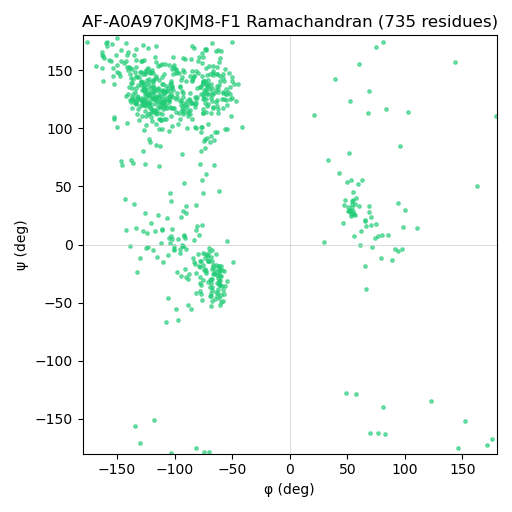M 1158 O O . ALA A 1 158 ? -22.929 6.972 16.952 1.00 86.50 158 ALA A O 1
ATOM 1159 N N . GLY A 1 159 ? -23.568 4.829 17.138 1.00 89.69 159 GLY A N 1
ATOM 1160 C CA . GLY A 1 159 ? -22.254 4.267 17.403 1.00 89.69 159 GLY A CA 1
ATOM 1161 C C . GLY A 1 159 ? -21.869 4.321 18.879 1.00 89.69 159 GLY A C 1
ATOM 1162 O O . GLY A 1 159 ? -22.580 4.856 19.732 1.00 89.69 159 GLY A O 1
ATOM 1163 N N . ILE A 1 160 ? -20.727 3.711 19.173 1.00 92.88 160 ILE A N 1
ATOM 1164 C CA . ILE A 1 160 ? -20.049 3.756 20.465 1.00 92.88 160 ILE A CA 1
ATOM 1165 C C . ILE A 1 160 ? -18.907 4.765 20.348 1.00 92.88 160 ILE A C 1
ATOM 1167 O O . ILE A 1 160 ? -18.073 4.657 19.448 1.00 92.88 160 ILE A O 1
ATOM 1171 N N . ASN A 1 161 ? -18.856 5.737 21.259 1.00 91.56 161 ASN A N 1
ATOM 1172 C CA . ASN A 1 161 ? -17.723 6.652 21.330 1.00 91.56 161 ASN A CA 1
ATOM 1173 C C . ASN A 1 161 ? -16.477 5.888 21.800 1.00 91.56 161 ASN A C 1
ATOM 1175 O O . ASN A 1 161 ? -16.525 5.203 22.825 1.00 91.56 161 ASN A O 1
ATOM 1179 N N . MET A 1 162 ? -15.384 5.971 21.047 1.00 91.75 162 MET A N 1
ATOM 1180 C CA . MET A 1 162 ? -14.131 5.305 21.383 1.00 91.75 162 MET A CA 1
ATOM 1181 C C . MET A 1 162 ? -13.475 6.010 22.565 1.00 91.75 162 MET A C 1
ATOM 1183 O O . MET A 1 162 ? -13.292 7.226 22.558 1.00 91.75 162 MET A O 1
ATOM 1187 N N . LEU A 1 163 ? -13.104 5.225 23.572 1.00 89.12 163 LEU A N 1
ATOM 1188 C CA . LEU A 1 163 ? -12.475 5.711 24.795 1.00 89.12 163 LEU A CA 1
ATOM 1189 C C . LEU A 1 163 ? -10.994 5.302 24.829 1.00 89.12 163 LEU A C 1
ATOM 1191 O O . LEU A 1 163 ? -10.629 4.311 24.191 1.00 89.12 163 LEU A O 1
ATOM 1195 N N . PRO A 1 164 ? -10.133 6.036 25.558 1.00 86.69 164 PRO A N 1
ATOM 1196 C CA . PRO A 1 164 ? -8.706 5.733 25.637 1.00 86.69 164 PRO A CA 1
ATOM 1197 C C . PRO A 1 164 ? -8.408 4.323 26.164 1.00 86.69 164 PRO A C 1
ATOM 1199 O O . PRO A 1 164 ? -9.049 3.856 27.105 1.00 86.69 164 PRO A O 1
ATOM 1202 N N . ASN A 1 165 ? -7.364 3.690 25.620 1.00 90.31 165 ASN A N 1
ATOM 1203 C CA . ASN A 1 165 ? -6.820 2.400 26.069 1.00 90.31 165 ASN A CA 1
ATOM 1204 C C . ASN A 1 165 ? -7.838 1.241 26.089 1.00 90.31 165 ASN A C 1
ATOM 1206 O O . ASN A 1 165 ? -7.777 0.367 26.955 1.00 90.31 165 ASN A O 1
ATOM 1210 N N . MET A 1 166 ? -8.773 1.228 25.137 1.00 94.75 166 MET A N 1
ATOM 1211 C CA . MET A 1 166 ? -9.831 0.223 25.046 1.00 94.75 166 MET A CA 1
ATOM 1212 C C . MET A 1 166 ? -9.561 -0.821 23.968 1.00 94.75 166 MET A C 1
ATOM 1214 O O . MET A 1 166 ? -9.391 -0.484 22.797 1.00 94.75 166 MET A O 1
ATOM 1218 N N . VAL A 1 167 ? -9.628 -2.100 24.335 1.00 96.94 167 VAL A N 1
ATOM 1219 C CA . VAL A 1 167 ? -9.481 -3.218 23.394 1.00 96.94 167 VAL A CA 1
ATOM 1220 C C . VAL A 1 167 ? -10.790 -3.993 23.278 1.00 96.94 167 VAL A C 1
ATOM 1222 O O . VAL A 1 167 ? -11.363 -4.428 24.274 1.00 96.94 167 VAL A O 1
ATOM 1225 N N . VAL A 1 168 ? -11.268 -4.210 22.056 1.00 98.25 168 VAL A N 1
ATOM 1226 C CA . VAL A 1 168 ? -12.436 -5.061 21.783 1.00 98.25 168 VAL A CA 1
ATOM 1227 C C . VAL A 1 168 ? -11.965 -6.340 21.106 1.00 98.25 168 VAL A C 1
ATOM 1229 O O . VAL A 1 168 ? -11.330 -6.278 20.051 1.00 98.25 168 VAL A O 1
ATOM 1232 N N . ARG A 1 169 ? -12.267 -7.499 21.699 1.00 98.19 169 ARG A N 1
ATOM 1233 C CA . ARG A 1 169 ? -11.752 -8.796 21.247 1.00 98.19 169 ARG A CA 1
ATOM 1234 C C . ARG A 1 169 ? -12.870 -9.819 21.046 1.00 98.19 169 ARG A C 1
ATOM 1236 O O . ARG A 1 169 ? -13.628 -10.106 21.969 1.00 98.19 169 ARG A O 1
ATOM 1243 N N . GLY A 1 170 ? -12.956 -10.363 19.836 1.00 97.75 170 GLY A N 1
ATOM 1244 C CA . GLY A 1 170 ? -13.798 -11.508 19.477 1.00 97.75 170 GLY A CA 1
ATOM 1245 C C . GLY A 1 170 ? -12.988 -12.796 19.356 1.00 97.75 170 GLY A C 1
ATOM 1246 O O . GLY A 1 170 ? -11.772 -12.782 19.557 1.00 97.75 170 GLY A O 1
ATOM 1247 N N . GLY A 1 171 ? -13.655 -13.899 19.011 1.00 96.38 171 GLY A N 1
ATOM 1248 C CA . GLY A 1 171 ? -13.003 -15.208 18.875 1.00 96.38 171 GLY A CA 1
ATOM 1249 C C . GLY A 1 171 ? -13.132 -16.129 20.088 1.00 96.38 171 GLY A C 1
ATOM 1250 O O . GLY A 1 171 ? -12.393 -17.103 20.185 1.00 96.38 171 GLY A O 1
ATOM 1251 N N . PHE A 1 172 ? -14.037 -15.847 21.026 1.00 98.44 172 PHE A N 1
ATOM 1252 C CA . PHE A 1 172 ? -14.193 -16.648 22.243 1.00 98.44 172 PHE A CA 1
ATOM 1253 C C . PHE A 1 172 ? -15.409 -17.586 22.176 1.00 98.44 172 PHE A C 1
ATOM 1255 O O . PHE A 1 172 ? -16.503 -17.169 21.795 1.00 98.44 172 PHE A O 1
ATOM 1262 N N . ALA A 1 173 ? -15.262 -18.835 22.608 1.00 97.69 173 ALA A N 1
ATOM 1263 C CA . ALA A 1 173 ? -16.342 -19.801 22.820 1.00 97.69 173 ALA A CA 1
ATOM 1264 C C . ALA A 1 173 ? -17.100 -19.560 24.143 1.00 97.69 173 ALA A C 1
ATOM 1266 O O . ALA A 1 173 ? -18.243 -20.002 24.312 1.00 97.69 173 ALA A O 1
ATOM 1267 N N . GLY A 1 174 ? -16.508 -18.815 25.080 1.00 96.44 174 GLY A N 1
ATOM 1268 C CA . GLY A 1 174 ? -17.120 -18.422 26.349 1.00 96.44 174 GLY A CA 1
ATOM 1269 C C . GLY A 1 174 ? -16.682 -19.259 27.549 1.00 96.44 174 GLY A C 1
ATOM 1270 O O . GLY A 1 174 ? -17.474 -19.455 28.466 1.00 96.44 174 GLY A O 1
ATOM 1271 N N . HIS A 1 175 ? -15.459 -19.781 27.518 1.00 95.88 175 HIS A N 1
ATOM 1272 C CA . HIS A 1 175 ? -14.815 -20.473 28.645 1.00 95.88 175 HIS A CA 1
ATOM 1273 C C . HIS A 1 175 ? -13.332 -20.095 28.796 1.00 95.88 175 HIS A C 1
ATOM 1275 O O . HIS A 1 175 ? -12.637 -20.598 29.676 1.00 95.88 175 HIS A O 1
ATOM 1281 N N . GLU A 1 176 ? -12.823 -19.248 27.905 1.00 97.69 176 GLU A N 1
ATOM 1282 C CA . GLU A 1 176 ? -11.437 -18.816 27.855 1.00 97.69 176 GLU A CA 1
ATOM 1283 C C . GLU A 1 176 ? -11.079 -17.924 29.041 1.00 97.69 176 GLU A C 1
ATOM 1285 O O . GLU A 1 176 ? -11.894 -17.136 29.526 1.00 97.69 176 GLU A O 1
ATOM 1290 N N . THR A 1 177 ? -9.829 -18.039 29.475 1.00 95.19 177 THR A N 1
ATOM 1291 C CA . THR A 1 177 ? -9.244 -17.319 30.610 1.00 95.19 177 THR A CA 1
ATOM 1292 C C . THR A 1 177 ? -8.071 -16.427 30.202 1.00 95.19 177 THR A C 1
ATOM 1294 O O . THR A 1 177 ? -7.562 -15.678 31.034 1.00 95.19 177 THR A O 1
ATOM 1297 N N . SER A 1 178 ? -7.643 -16.468 28.933 1.00 95.50 178 SER A N 1
ATOM 1298 C CA . SER A 1 178 ? -6.593 -15.598 28.389 1.00 95.50 178 SER A CA 1
ATOM 1299 C C . SER A 1 178 ? -6.916 -15.101 26.975 1.00 95.50 178 SER A C 1
ATOM 1301 O O . SER A 1 178 ? -7.608 -15.760 26.201 1.00 95.50 178 SER A O 1
ATOM 1303 N N . ALA A 1 179 ? -6.375 -13.932 26.613 1.00 94.44 179 ALA A N 1
ATOM 1304 C CA . ALA A 1 179 ? -6.598 -13.310 25.306 1.00 94.44 179 ALA A CA 1
ATOM 1305 C C . ALA A 1 179 ? -6.013 -14.116 24.127 1.00 94.44 179 ALA A C 1
ATOM 1307 O O . ALA A 1 179 ? -6.496 -13.980 23.000 1.00 94.44 179 ALA A O 1
ATOM 1308 N N . ASP A 1 180 ? -4.995 -14.944 24.383 1.00 95.75 180 ASP A N 1
ATOM 1309 C CA . ASP A 1 180 ? -4.323 -15.787 23.381 1.00 95.75 180 ASP A CA 1
ATOM 1310 C C . ASP A 1 180 ? -5.126 -17.041 23.014 1.00 95.75 180 ASP A C 1
ATOM 1312 O O . ASP A 1 180 ? -4.836 -17.683 22.009 1.00 95.75 180 ASP A O 1
ATOM 1316 N N . GLN A 1 181 ? -6.151 -17.381 23.802 1.00 97.12 181 GLN A N 1
ATOM 1317 C CA . GLN A 1 181 ? -7.100 -18.448 23.474 1.00 97.12 181 GLN A CA 1
ATOM 1318 C C . GLN A 1 181 ? -8.164 -18.000 22.460 1.00 97.12 181 GLN A C 1
ATOM 1320 O O . GLN A 1 181 ? -8.931 -18.834 21.990 1.00 97.12 181 GLN A O 1
ATOM 1325 N N . ALA A 1 182 ? -8.225 -16.704 22.124 1.00 96.81 182 ALA A N 1
ATOM 1326 C CA . ALA A 1 182 ? -9.148 -16.200 21.117 1.00 96.81 182 ALA A CA 1
ATOM 1327 C C . ALA A 1 182 ? -8.822 -16.783 19.733 1.00 96.81 182 ALA A C 1
ATOM 1329 O O . ALA A 1 182 ? -7.734 -16.563 19.192 1.00 96.81 182 ALA A O 1
ATOM 1330 N N . ASP A 1 183 ? -9.809 -17.445 19.140 1.00 96.50 183 ASP A N 1
ATOM 1331 C CA . ASP A 1 183 ? -9.773 -18.012 17.796 1.00 96.50 183 ASP A CA 1
ATOM 1332 C C . ASP A 1 183 ? -10.921 -17.418 16.957 1.00 96.50 183 ASP A C 1
ATOM 1334 O O . ASP A 1 183 ? -12.049 -17.917 16.987 1.00 96.50 183 ASP A O 1
ATOM 1338 N N . PRO A 1 184 ? -10.672 -16.304 16.241 1.00 93.50 184 PRO A N 1
ATOM 1339 C CA . PRO A 1 184 ? -11.690 -15.637 15.430 1.00 93.50 184 PRO A CA 1
ATOM 1340 C C . PRO A 1 184 ? -12.210 -16.466 14.252 1.00 93.50 184 PRO A C 1
ATOM 1342 O O . PRO A 1 184 ? -13.309 -16.181 13.774 1.00 93.50 184 PRO A O 1
ATOM 1345 N N . ASP A 1 185 ? -11.445 -17.462 13.795 1.00 88.31 185 ASP A N 1
ATOM 1346 C CA . ASP A 1 185 ? -11.841 -18.327 12.684 1.00 88.31 185 ASP A CA 1
ATOM 1347 C C . ASP A 1 185 ? -12.787 -19.432 13.182 1.00 88.31 185 ASP A C 1
ATOM 1349 O O . ASP A 1 185 ? -13.804 -19.703 12.543 1.00 88.31 185 ASP A O 1
ATOM 1353 N N . ALA A 1 186 ? -12.507 -20.023 14.351 1.00 92.12 186 ALA A N 1
ATOM 1354 C CA . ALA A 1 186 ? -13.370 -21.041 14.959 1.00 92.12 186 ALA A CA 1
ATOM 1355 C C . ALA A 1 186 ? -14.612 -20.460 15.664 1.00 92.12 186 ALA A C 1
ATOM 1357 O O . ALA A 1 186 ? -15.667 -21.095 15.678 1.00 92.12 186 ALA A O 1
ATOM 1358 N N . ASN A 1 187 ? -14.503 -19.263 16.250 1.00 95.12 187 ASN A N 1
ATOM 1359 C CA . ASN A 1 187 ? -15.537 -18.646 17.090 1.00 95.12 187 ASN A CA 1
ATOM 1360 C C . ASN A 1 187 ? -15.903 -17.234 16.589 1.00 95.12 187 ASN A C 1
ATOM 1362 O O . ASN A 1 187 ? -15.611 -16.237 17.259 1.00 95.12 187 ASN A O 1
ATOM 1366 N N . PRO A 1 188 ? -16.561 -17.102 15.426 1.00 89.62 188 PRO A N 1
ATOM 1367 C CA . PRO A 1 188 ? -16.772 -15.807 14.795 1.00 89.62 188 PRO A CA 1
ATOM 1368 C C . PRO A 1 188 ? -17.661 -14.882 15.640 1.00 89.62 188 PRO A C 1
ATOM 1370 O O . PRO A 1 188 ? -18.736 -15.264 16.115 1.00 89.62 188 PRO A O 1
ATOM 1373 N N . THR A 1 189 ? -17.226 -13.632 15.792 1.00 94.56 189 THR A N 1
ATOM 1374 C CA . THR A 1 189 ? -17.972 -12.564 16.469 1.00 94.56 189 THR A CA 1
ATOM 1375 C C . THR A 1 189 ? -18.376 -11.506 15.453 1.00 94.56 189 THR A C 1
ATOM 1377 O O . THR A 1 189 ? -17.518 -10.889 14.818 1.00 94.56 189 THR A O 1
ATOM 1380 N N . PHE A 1 190 ? -19.678 -11.256 15.335 1.00 90.50 190 PHE A N 1
ATOM 1381 C CA . PHE A 1 190 ? -20.238 -10.281 14.408 1.00 90.50 190 PHE A CA 1
ATOM 1382 C C . PHE A 1 190 ? -20.722 -9.043 15.157 1.00 90.50 190 PHE A C 1
ATOM 1384 O O . PHE A 1 190 ? -21.564 -9.144 16.049 1.00 90.50 190 PHE A O 1
ATOM 1391 N N . ILE A 1 191 ? -20.234 -7.872 14.755 1.00 91.69 191 ILE A N 1
ATOM 1392 C CA . ILE A 1 191 ? -20.840 -6.584 15.095 1.00 91.69 191 ILE A CA 1
ATOM 1393 C C . ILE A 1 191 ? -21.563 -6.095 13.841 1.00 91.69 191 ILE A C 1
ATOM 1395 O O . ILE A 1 191 ? -20.936 -5.917 12.795 1.00 91.69 191 ILE A O 1
ATOM 1399 N N . CYS A 1 192 ? -22.881 -5.924 13.918 1.00 81.88 192 CYS A N 1
ATOM 1400 C CA . CYS A 1 192 ? -23.706 -5.640 12.744 1.00 81.88 192 CYS A CA 1
ATOM 1401 C C . CYS A 1 192 ? -24.901 -4.730 13.042 1.00 81.88 192 CYS A C 1
ATOM 1403 O O . CYS A 1 192 ? -25.277 -4.499 14.193 1.00 81.88 192 CYS A O 1
ATOM 1405 N N . GLU A 1 193 ? -25.520 -4.227 11.978 1.00 73.12 193 GLU A N 1
ATOM 1406 C CA . GLU A 1 193 ? -26.844 -3.613 12.036 1.00 73.12 193 GLU A CA 1
ATOM 1407 C C . GLU A 1 193 ? -27.945 -4.690 12.102 1.00 73.12 193 GLU A C 1
ATOM 1409 O O . GLU A 1 193 ? -27.914 -5.683 11.374 1.00 73.12 193 GLU A O 1
ATOM 1414 N N . SER A 1 194 ? -28.938 -4.500 12.980 1.00 62.03 194 SER A N 1
ATOM 1415 C CA . SER A 1 194 ? -30.049 -5.453 13.192 1.00 62.03 194 SER A CA 1
ATOM 1416 C C . SER A 1 194 ? -31.363 -5.088 12.506 1.00 62.03 194 SER A C 1
ATOM 1418 O O . SER A 1 194 ? -32.334 -5.831 12.619 1.00 62.03 194 SER A O 1
ATOM 1420 N N . ARG A 1 195 ? -31.423 -3.958 11.797 1.00 56.09 195 ARG A N 1
ATOM 1421 C CA . ARG A 1 195 ? -32.665 -3.427 11.210 1.00 56.09 195 ARG A CA 1
ATOM 1422 C C . ARG A 1 195 ? -33.063 -4.033 9.870 1.00 56.09 195 ARG A C 1
ATOM 1424 O O . ARG A 1 195 ? -34.080 -3.622 9.318 1.00 56.09 195 ARG A O 1
ATOM 1431 N N . HIS A 1 196 ? -32.326 -5.021 9.376 1.00 52.62 196 HIS A N 1
ATOM 1432 C CA . HIS A 1 196 ? -32.700 -5.732 8.160 1.00 52.62 196 HIS A CA 1
ATOM 1433 C C . HIS A 1 196 ? -34.010 -6.493 8.381 1.00 52.62 196 HIS A C 1
ATOM 1435 O O . HIS A 1 196 ? -34.036 -7.587 8.941 1.00 52.62 196 HIS A O 1
ATOM 1441 N N . THR A 1 197 ? -35.113 -5.882 7.956 1.00 38.78 197 THR A N 1
ATOM 1442 C CA . THR A 1 197 ? -36.481 -6.411 8.089 1.00 38.78 197 THR A CA 1
ATOM 1443 C C . THR A 1 197 ? -36.910 -7.232 6.870 1.00 38.78 197 THR A C 1
ATOM 1445 O O . THR A 1 197 ? -38.064 -7.636 6.773 1.00 38.78 197 THR A O 1
ATOM 1448 N N . GLY A 1 198 ? -35.989 -7.507 5.936 1.00 37.16 198 GLY A N 1
ATOM 1449 C CA . GLY A 1 198 ? -36.253 -8.327 4.749 1.00 37.16 198 GLY A CA 1
ATOM 1450 C C . GLY A 1 198 ? -37.090 -7.639 3.663 1.00 37.16 198 GLY A C 1
ATOM 1451 O O . GLY A 1 198 ? -37.424 -8.282 2.675 1.00 37.16 198 GLY A O 1
ATOM 1452 N N . THR A 1 199 ? -37.421 -6.349 3.813 1.00 35.03 199 THR A N 1
ATOM 1453 C CA . THR A 1 199 ? -38.192 -5.562 2.828 1.00 35.03 199 THR A CA 1
ATOM 1454 C C . THR A 1 199 ? -37.344 -4.587 2.011 1.00 35.03 199 THR A C 1
ATOM 1456 O O . THR A 1 199 ? -37.881 -3.852 1.184 1.00 35.03 199 THR A O 1
ATOM 1459 N N . GLU A 1 200 ? -36.029 -4.541 2.229 1.00 44.22 200 GLU A N 1
ATOM 1460 C CA . GLU A 1 200 ? -35.118 -3.908 1.276 1.00 44.22 200 GLU A CA 1
ATOM 1461 C C . GLU A 1 200 ? -35.227 -4.703 -0.032 1.00 44.22 200 GLU A C 1
ATOM 1463 O O . GLU A 1 200 ? -34.981 -5.905 -0.054 1.00 44.22 200 GLU A O 1
ATOM 1468 N N . THR A 1 201 ? -35.690 -4.085 -1.116 1.00 36.81 201 THR A N 1
ATOM 1469 C CA . THR A 1 201 ? -35.838 -4.766 -2.405 1.00 36.81 201 THR A CA 1
ATOM 1470 C C . THR A 1 201 ? -34.460 -5.017 -3.011 1.00 36.81 201 THR A C 1
ATOM 1472 O O . THR A 1 201 ? -33.915 -4.171 -3.720 1.00 36.81 201 THR A O 1
ATOM 1475 N N . TRP A 1 202 ? -33.901 -6.188 -2.722 1.00 42.81 202 TRP A N 1
ATOM 1476 C CA . TRP A 1 202 ? -32.766 -6.784 -3.422 1.00 42.81 202 TRP A CA 1
ATOM 1477 C C . TRP A 1 202 ? -33.286 -7.287 -4.772 1.00 42.81 202 TRP A C 1
ATOM 1479 O O . TRP A 1 202 ? -33.841 -8.378 -4.857 1.00 42.81 202 TRP A O 1
ATOM 1489 N N . SER A 1 203 ? -33.239 -6.450 -5.811 1.00 35.72 203 SER A N 1
ATOM 1490 C CA . SER A 1 203 ? -33.883 -6.788 -7.084 1.00 35.72 203 SER A CA 1
ATOM 1491 C C . SER A 1 203 ? -33.187 -7.964 -7.768 1.00 35.72 203 SER A C 1
ATOM 1493 O O . SER A 1 203 ? -31.998 -7.903 -8.099 1.00 35.72 203 SER A O 1
ATOM 1495 N N . ASP A 1 204 ? -33.968 -8.996 -8.042 1.00 33.59 204 ASP A N 1
ATOM 1496 C CA . ASP A 1 204 ? -33.676 -10.099 -8.937 1.00 33.59 204 ASP A CA 1
ATOM 1497 C C . ASP A 1 204 ? -33.566 -9.601 -10.389 1.00 33.59 204 ASP A C 1
ATOM 1499 O O . ASP A 1 204 ? -34.509 -9.579 -11.170 1.00 33.59 204 ASP A O 1
ATOM 1503 N N . GLY A 1 205 ? -32.358 -9.219 -10.797 1.00 32.34 205 GLY A N 1
ATOM 1504 C CA . GLY A 1 205 ? -32.008 -9.331 -12.214 1.00 32.34 205 GLY A CA 1
ATOM 1505 C C . GLY A 1 205 ? -32.215 -8.102 -13.097 1.00 32.34 205 GLY A C 1
ATOM 1506 O O . GLY A 1 205 ? -32.458 -8.256 -14.290 1.00 32.34 205 GLY A O 1
ATOM 1507 N N . SER A 1 206 ? -31.999 -6.887 -12.590 1.00 31.80 206 SER A N 1
ATOM 1508 C CA . SER A 1 206 ? -31.675 -5.749 -13.468 1.00 31.80 206 SER A CA 1
ATOM 1509 C C . SER A 1 206 ? -30.263 -5.216 -13.182 1.00 31.80 206 SER A C 1
ATOM 1511 O O . SER A 1 206 ? -30.055 -4.545 -12.171 1.00 31.80 206 SER A O 1
ATOM 1513 N N . PRO A 1 207 ? -29.259 -5.517 -14.033 1.00 36.19 207 PRO A N 1
ATOM 1514 C CA . PRO A 1 207 ? -27.900 -5.021 -13.855 1.00 36.19 207 PRO A CA 1
ATOM 1515 C C . PRO A 1 207 ? -27.848 -3.503 -14.054 1.00 36.19 207 PRO A C 1
ATOM 1517 O O . PRO A 1 207 ? -28.295 -2.989 -15.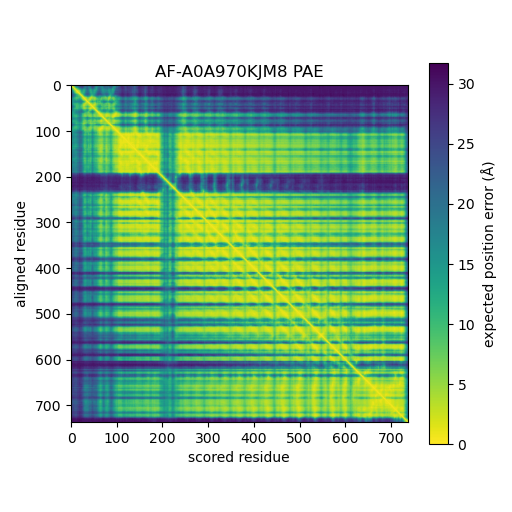081 1.00 36.19 207 PRO A O 1
ATOM 1520 N N . MET A 1 208 ? -27.236 -2.773 -13.117 1.00 41.78 208 MET A N 1
ATOM 1521 C CA . MET A 1 208 ? -26.896 -1.366 -13.334 1.00 41.78 208 MET A CA 1
ATOM 1522 C C . MET A 1 208 ? -25.650 -1.248 -14.226 1.00 41.78 208 MET A C 1
ATOM 1524 O O . MET A 1 208 ? -24.536 -0.995 -13.784 1.00 41.78 208 MET A O 1
ATOM 1528 N N . TRP A 1 209 ? -25.969 -1.394 -15.511 1.00 43.12 209 TRP A N 1
ATOM 1529 C CA . TRP A 1 209 ? -25.324 -1.008 -16.761 1.00 43.12 209 TRP A CA 1
ATOM 1530 C C . TRP A 1 209 ? -24.225 -1.884 -17.388 1.00 43.12 209 TRP A C 1
ATOM 1532 O O . TRP A 1 209 ? -23.118 -2.088 -16.895 1.00 43.12 209 TRP A O 1
ATOM 1542 N N . THR A 1 210 ? -24.606 -2.356 -18.574 1.00 42.03 210 THR A N 1
ATOM 1543 C CA . THR A 1 210 ? -23.941 -3.220 -19.536 1.00 42.03 210 THR A CA 1
ATOM 1544 C C . THR A 1 210 ? -23.120 -2.407 -20.528 1.00 42.03 210 THR A C 1
ATOM 1546 O O . THR A 1 210 ? -23.669 -1.648 -21.323 1.00 42.03 210 THR A O 1
ATOM 1549 N N . GLY A 1 211 ? -21.813 -2.654 -20.532 1.00 37.22 211 GLY A N 1
ATOM 1550 C CA . GLY A 1 211 ? -20.935 -2.314 -21.652 1.00 37.22 211 GLY A CA 1
ATOM 1551 C C . GLY A 1 211 ? -19.996 -3.442 -22.080 1.00 37.22 211 GLY A C 1
ATOM 1552 O O . GLY A 1 211 ? -19.578 -3.412 -23.226 1.00 37.22 211 GLY A O 1
ATOM 1553 N N . THR A 1 212 ? -19.700 -4.396 -21.174 1.00 31.73 212 THR A N 1
ATOM 1554 C CA . THR A 1 212 ? -19.238 -5.802 -21.363 1.00 31.73 212 THR A CA 1
ATOM 1555 C C . THR A 1 212 ? -18.623 -6.322 -20.038 1.00 31.73 212 THR A C 1
ATOM 1557 O O . THR A 1 212 ? -17.446 -6.663 -19.973 1.00 31.73 212 THR A O 1
ATOM 1560 N N . GLY A 1 213 ? -19.288 -6.203 -18.885 1.00 34.00 213 GLY A N 1
ATOM 1561 C CA . GLY A 1 213 ? -20.270 -7.203 -18.449 1.00 34.00 213 GLY A CA 1
ATOM 1562 C C . GLY A 1 213 ? -19.654 -8.236 -17.486 1.00 34.00 213 GLY A C 1
ATOM 1563 O O . GLY A 1 213 ? -19.180 -9.274 -17.930 1.00 34.00 213 GLY A O 1
ATOM 1564 N N . ASN A 1 214 ? -19.604 -7.900 -16.190 1.00 32.34 214 ASN A N 1
ATOM 1565 C CA . ASN A 1 214 ? -19.967 -8.737 -15.030 1.00 32.34 214 ASN A CA 1
ATOM 1566 C C . ASN A 1 214 ? -19.719 -7.917 -13.752 1.00 32.34 214 ASN A C 1
ATOM 1568 O O . ASN A 1 214 ? -18.581 -7.572 -13.434 1.00 32.34 214 ASN A O 1
ATOM 1572 N N . MET A 1 215 ? -20.812 -7.548 -13.079 1.00 42.06 215 MET A N 1
ATOM 1573 C CA . MET A 1 215 ? -20.809 -6.772 -11.837 1.00 42.06 215 MET A CA 1
ATOM 1574 C C . MET A 1 215 ? -20.322 -7.613 -10.648 1.00 42.06 215 MET A C 1
ATOM 1576 O O . MET A 1 215 ? -20.194 -8.831 -10.732 1.00 42.06 215 MET A O 1
ATOM 1580 N N . ILE A 1 216 ? -20.034 -6.917 -9.552 1.00 43.62 216 ILE A N 1
ATOM 1581 C CA . ILE A 1 216 ? -19.493 -7.405 -8.283 1.00 43.62 216 ILE A CA 1
ATOM 1582 C C . ILE A 1 216 ? -20.365 -8.539 -7.725 1.00 43.62 216 ILE A C 1
ATOM 1584 O O . ILE A 1 216 ? -21.388 -8.305 -7.092 1.00 43.62 216 ILE A O 1
ATOM 1588 N N . PHE A 1 217 ? -19.927 -9.777 -7.933 1.00 40.41 217 PHE A N 1
ATOM 1589 C CA . PHE A 1 217 ? -20.297 -10.892 -7.076 1.00 40.41 217 PHE A CA 1
ATOM 1590 C C . PHE A 1 217 ? -19.465 -10.749 -5.800 1.00 40.41 217 PHE A C 1
ATOM 1592 O O . PHE A 1 217 ? -18.263 -11.022 -5.807 1.00 40.41 217 PHE A O 1
ATOM 1599 N N . VAL A 1 218 ? -20.067 -10.239 -4.727 1.00 39.84 218 VAL A N 1
ATOM 1600 C CA . VAL A 1 218 ? -19.546 -10.525 -3.388 1.00 39.84 218 VAL A CA 1
ATOM 1601 C C . VAL A 1 218 ? -19.975 -11.961 -3.120 1.00 39.84 218 VAL A C 1
ATOM 1603 O O . VAL A 1 218 ? -21.175 -12.227 -3.131 1.00 39.84 218 VAL A O 1
ATOM 1606 N N . ASP A 1 219 ? -19.021 -12.885 -2.962 1.00 36.25 219 ASP A N 1
ATOM 1607 C CA . ASP A 1 219 ? -19.354 -14.182 -2.373 1.00 36.25 219 ASP A CA 1
ATOM 1608 C C . ASP A 1 219 ? -20.017 -13.880 -1.020 1.00 36.25 219 ASP A C 1
ATOM 1610 O O . ASP A 1 219 ? -19.437 -13.117 -0.235 1.00 36.25 219 ASP A O 1
ATOM 1614 N N . PRO A 1 220 ? -21.234 -14.375 -0.767 1.00 38.47 220 PRO A N 1
ATOM 1615 C CA . PRO A 1 220 ? -21.944 -14.096 0.466 1.00 38.47 220 PRO A CA 1
ATOM 1616 C C . PRO A 1 220 ? -21.071 -14.364 1.701 1.00 38.47 220 PRO A C 1
ATOM 1618 O O . PRO A 1 220 ? -20.332 -15.348 1.731 1.00 38.47 220 PRO A O 1
ATOM 1621 N N . PRO A 1 221 ? -21.151 -13.513 2.738 1.00 38.50 221 PRO A N 1
ATOM 1622 C CA . PRO A 1 221 ? -20.467 -13.724 4.006 1.00 38.50 221 PRO A CA 1
ATOM 1623 C C . PRO A 1 221 ? -20.950 -14.975 4.763 1.00 38.50 221 PRO A C 1
ATOM 1625 O O . PRO A 1 221 ? -20.226 -15.431 5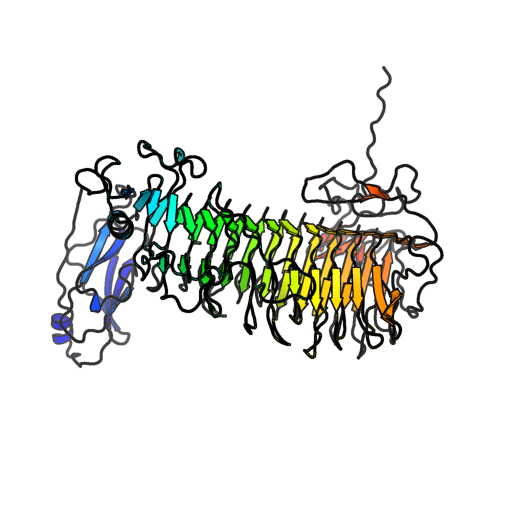.645 1.00 38.50 221 PRO A O 1
ATOM 1628 N N . ASP A 1 222 ? -22.122 -15.527 4.423 1.00 39.94 222 ASP A N 1
ATOM 1629 C CA . ASP A 1 222 ? -22.707 -16.718 5.048 1.00 39.94 222 ASP A CA 1
ATOM 1630 C C . ASP A 1 222 ? -22.566 -17.951 4.121 1.00 39.94 222 ASP A C 1
ATOM 1632 O O . ASP A 1 222 ? -22.970 -17.912 2.955 1.00 39.94 222 ASP A O 1
ATOM 1636 N N . GLU A 1 223 ? -22.019 -19.068 4.627 1.00 33.91 223 GLU A N 1
ATOM 1637 C CA . GLU A 1 223 ? -21.997 -20.346 3.894 1.00 33.91 223 GLU A CA 1
ATOM 1638 C C . GLU A 1 223 ? -23.431 -20.784 3.547 1.00 33.91 223 GLU A C 1
ATOM 1640 O O . GLU A 1 223 ? -24.248 -21.045 4.430 1.00 33.91 223 GLU A O 1
ATOM 1645 N N . GLY A 1 224 ? -23.737 -20.875 2.248 1.00 35.06 224 GLY A N 1
ATOM 1646 C CA . GLY A 1 224 ? -25.045 -21.302 1.736 1.00 35.06 224 GLY A CA 1
ATOM 1647 C C . GLY A 1 224 ? -26.001 -20.172 1.343 1.00 35.06 224 GLY A C 1
ATOM 1648 O O . GLY A 1 224 ? -27.064 -20.458 0.795 1.00 35.06 224 GLY A O 1
ATOM 1649 N N . ASP A 1 225 ? -25.635 -18.908 1.558 1.00 37.91 225 ASP A N 1
ATOM 1650 C CA . ASP A 1 225 ? -26.323 -17.786 0.920 1.00 37.91 225 ASP A CA 1
ATOM 1651 C C . ASP A 1 225 ? -25.876 -17.700 -0.558 1.00 37.91 225 ASP A C 1
ATOM 1653 O O . ASP A 1 225 ? -24.755 -18.062 -0.904 1.00 37.91 225 ASP A O 1
ATOM 1657 N N . THR A 1 226 ? -26.762 -17.309 -1.471 1.00 38.97 226 THR A N 1
ATOM 1658 C CA . THR A 1 226 ? -26.463 -17.122 -2.909 1.00 38.97 226 THR A CA 1
ATOM 1659 C C . THR A 1 226 ? -26.822 -15.712 -3.379 1.00 38.97 226 THR A C 1
ATOM 1661 O O . THR A 1 226 ? -26.878 -15.449 -4.582 1.00 38.97 226 THR A O 1
ATOM 1664 N N . SER A 1 227 ? -27.131 -14.817 -2.439 1.00 37.19 227 SER A N 1
ATOM 1665 C CA . SER A 1 227 ? -27.650 -13.480 -2.710 1.00 37.19 227 SER A CA 1
ATOM 1666 C C . SER A 1 227 ? -26.556 -12.541 -3.218 1.00 37.19 227 SER A C 1
ATOM 1668 O O . SER A 1 227 ? -25.432 -12.521 -2.720 1.00 37.19 227 SER A O 1
ATOM 1670 N N . TYR A 1 228 ? -26.900 -11.719 -4.209 1.00 40.72 228 TYR A N 1
ATOM 1671 C CA . TYR A 1 228 ? -26.043 -10.641 -4.695 1.00 40.72 228 TYR A CA 1
ATOM 1672 C C . TYR A 1 228 ? -26.164 -9.424 -3.766 1.00 40.72 228 TYR A C 1
ATOM 1674 O O . TYR A 1 228 ? -27.267 -8.949 -3.499 1.00 40.72 228 TYR A O 1
ATOM 1682 N N . TYR A 1 229 ? -25.038 -8.908 -3.272 1.00 48.59 229 TYR A N 1
ATOM 1683 C CA . TYR A 1 229 ? -25.020 -7.794 -2.320 1.00 48.59 229 TYR A CA 1
ATOM 1684 C C . TYR A 1 229 ? -25.089 -6.449 -3.055 1.00 48.59 229 TYR A C 1
ATOM 1686 O O . TYR A 1 229 ? -24.139 -6.036 -3.721 1.00 48.59 229 TYR A O 1
ATOM 1694 N N . PHE A 1 230 ? -26.247 -5.793 -2.950 1.00 52.22 230 PHE A N 1
ATOM 1695 C CA . PHE A 1 230 ? -26.584 -4.522 -3.588 1.00 52.22 230 PHE A CA 1
ATOM 1696 C C . PHE A 1 230 ? -26.503 -3.301 -2.656 1.00 52.22 230 PHE A C 1
ATOM 1698 O O . PHE A 1 230 ? -26.569 -3.374 -1.431 1.00 52.22 230 PHE A O 1
ATOM 1705 N N . VAL A 1 231 ? -26.413 -2.153 -3.323 1.00 49.56 231 VAL A N 1
ATOM 1706 C CA . VAL A 1 231 ? -26.607 -0.786 -2.842 1.00 49.56 231 VAL A CA 1
ATOM 1707 C C . VAL A 1 231 ? -27.936 -0.603 -2.101 1.00 49.56 231 VAL A C 1
ATOM 1709 O O . VAL A 1 231 ? -28.987 -0.966 -2.627 1.00 49.56 231 VAL A O 1
ATOM 1712 N N . VAL A 1 232 ? -27.911 0.082 -0.952 1.00 48.66 232 VAL A N 1
ATOM 1713 C CA . VAL A 1 232 ? -29.134 0.438 -0.212 1.00 48.66 232 VAL A CA 1
ATOM 1714 C C . VAL A 1 232 ? -29.463 1.923 -0.386 1.00 48.66 232 VAL A C 1
ATOM 1716 O O . VAL A 1 232 ? -28.645 2.809 -0.116 1.00 48.66 232 VAL A O 1
ATOM 1719 N N . PHE A 1 233 ? -30.681 2.209 -0.852 1.00 47.34 233 PHE A N 1
ATOM 1720 C CA . PHE A 1 233 ? -31.189 3.569 -1.028 1.00 47.34 233 PHE A CA 1
ATOM 1721 C C . PHE A 1 233 ? -31.813 4.091 0.273 1.00 47.34 233 PHE A C 1
ATOM 1723 O O . PHE A 1 233 ? -32.756 3.512 0.796 1.00 47.34 233 PHE A O 1
ATOM 1730 N N . SER A 1 234 ? -31.322 5.240 0.751 1.00 54.19 234 SER A N 1
ATOM 1731 C CA . SER A 1 234 ? -31.973 6.065 1.782 1.00 54.19 234 SER A CA 1
ATOM 1732 C C . SER A 1 234 ? -32.234 5.385 3.140 1.00 54.19 234 SER A C 1
ATOM 1734 O O . SER A 1 234 ? -33.336 5.467 3.682 1.00 54.19 234 SER A O 1
ATOM 1736 N N . VAL A 1 235 ? -31.200 4.788 3.735 1.00 60.72 235 VAL A N 1
ATOM 1737 C CA . VAL A 1 235 ? -31.227 4.284 5.122 1.00 60.72 235 VAL A CA 1
ATOM 1738 C C . VAL A 1 235 ? -30.632 5.288 6.125 1.00 60.72 235 VAL A C 1
ATOM 1740 O O . VAL A 1 235 ? -29.724 6.054 5.758 1.00 60.72 235 VAL A O 1
ATOM 1743 N N . PRO A 1 236 ? -31.142 5.329 7.380 1.00 67.25 236 PRO A N 1
ATOM 1744 C CA . PRO A 1 236 ? -30.558 6.128 8.453 1.00 67.25 236 PRO A CA 1
ATOM 1745 C C . PRO A 1 236 ? -29.087 5.784 8.678 1.00 67.25 236 PRO A C 1
ATOM 1747 O O . PRO A 1 236 ? -28.662 4.654 8.457 1.00 67.25 236 PRO A O 1
ATOM 1750 N N . ALA A 1 237 ? -28.316 6.760 9.150 1.00 74.94 237 ALA A N 1
ATOM 1751 C CA . ALA A 1 237 ? -26.929 6.522 9.511 1.00 74.94 237 ALA A CA 1
ATOM 1752 C C . ALA A 1 237 ? -26.828 5.505 10.661 1.00 74.94 237 ALA A C 1
ATOM 1754 O O . ALA A 1 237 ? -27.560 5.610 11.651 1.00 74.94 237 ALA A O 1
ATOM 1755 N N . TYR A 1 238 ? -25.922 4.540 10.515 1.00 79.19 238 TYR A N 1
ATOM 1756 C CA . TYR A 1 238 ? -25.640 3.524 11.521 1.00 79.19 238 TYR A CA 1
ATOM 1757 C C . TYR A 1 238 ? -24.127 3.333 11.624 1.00 79.19 238 TYR A C 1
ATOM 1759 O O . TYR A 1 238 ? -23.474 2.960 10.646 1.00 79.19 238 TYR A O 1
ATOM 1767 N N . TYR A 1 239 ? -23.580 3.629 12.801 1.00 86.19 239 TYR A N 1
ATOM 1768 C CA . TYR A 1 239 ? -22.143 3.633 13.074 1.00 86.19 239 TYR A CA 1
ATOM 1769 C C . TYR A 1 239 ? -21.767 2.515 14.050 1.00 86.19 239 TYR A C 1
ATOM 1771 O O . TYR A 1 239 ? -22.597 2.103 14.861 1.00 86.19 239 TYR A O 1
ATOM 1779 N N . ALA A 1 240 ? -20.517 2.038 14.014 1.00 91.81 240 ALA A N 1
ATOM 1780 C CA . ALA A 1 240 ? -20.020 1.104 15.031 1.00 91.81 240 ALA A CA 1
ATOM 1781 C C . ALA A 1 240 ? -19.233 1.838 16.124 1.00 91.81 240 ALA A C 1
ATOM 1783 O O . ALA A 1 240 ? -19.684 1.892 17.267 1.00 91.81 240 ALA A O 1
ATOM 1784 N N . PHE A 1 241 ? -18.093 2.435 15.768 1.00 94.31 241 PHE A N 1
ATOM 1785 C CA . PHE A 1 241 ? -17.161 3.081 16.689 1.00 94.31 241 PHE A CA 1
ATOM 1786 C C . PHE A 1 241 ? -16.665 4.418 16.131 1.00 94.31 241 PHE A C 1
ATOM 1788 O O . PHE A 1 241 ? -16.124 4.477 15.026 1.00 94.31 241 PHE A O 1
ATOM 1795 N N . LEU A 1 242 ? -16.830 5.495 16.897 1.00 91.56 242 LEU A N 1
ATOM 1796 C CA . LEU A 1 242 ? -16.475 6.856 16.484 1.00 91.56 242 LEU A CA 1
ATOM 1797 C C . LEU A 1 242 ? -15.606 7.528 17.549 1.00 91.56 242 LEU A C 1
ATOM 1799 O O . LEU A 1 242 ? -15.874 7.371 18.728 1.00 91.56 242 LEU A O 1
ATOM 1803 N N . ASN A 1 243 ? -14.598 8.299 17.153 1.00 88.50 243 ASN A N 1
ATOM 1804 C CA . ASN A 1 243 ? -13.884 9.235 18.023 1.00 88.50 243 ASN A CA 1
ATOM 1805 C C . ASN A 1 243 ? -14.194 10.657 17.556 1.00 88.50 243 ASN A C 1
ATOM 1807 O O . ASN A 1 243 ? -13.468 11.223 16.735 1.00 88.50 243 ASN A O 1
ATOM 1811 N N . THR A 1 244 ? -15.319 11.191 18.027 1.00 74.94 244 THR A N 1
ATOM 1812 C CA . THR A 1 244 ? -15.777 12.552 17.705 1.00 74.94 244 THR A CA 1
ATOM 1813 C C . THR A 1 244 ? -15.272 13.593 18.693 1.00 74.94 244 THR A C 1
ATOM 1815 O O . THR A 1 244 ? -15.188 14.768 18.347 1.00 74.94 244 THR A O 1
ATOM 1818 N N . ASP A 1 245 ? -14.894 13.164 19.897 1.00 73.75 245 ASP A N 1
ATOM 1819 C CA . ASP A 1 245 ? -14.677 14.063 21.034 1.00 73.75 245 ASP A CA 1
ATOM 1820 C C . ASP A 1 245 ? -13.198 14.438 21.221 1.00 73.75 245 ASP A C 1
ATOM 1822 O O . ASP A 1 245 ? -12.826 15.098 22.189 1.00 73.75 245 ASP A O 1
ATOM 1826 N N . GLY A 1 246 ? -12.314 14.010 20.312 1.00 71.06 246 GLY A N 1
ATOM 1827 C CA . GLY A 1 246 ? -10.892 14.340 20.414 1.00 71.06 246 GLY A CA 1
ATOM 1828 C C . GLY A 1 246 ? -10.141 13.552 21.479 1.00 71.06 246 GLY A C 1
ATOM 1829 O O . GLY A 1 246 ? -9.055 13.970 21.882 1.00 71.06 246 GLY A O 1
ATOM 1830 N N . CYS A 1 247 ? -10.695 12.435 21.955 1.00 74.62 247 CYS A N 1
ATOM 1831 C CA . CYS A 1 247 ? -10.040 11.632 22.979 1.00 74.62 247 CYS A CA 1
ATOM 1832 C C . CYS A 1 247 ? -8.765 10.974 22.428 1.00 74.62 247 CYS A C 1
ATOM 1834 O O . CYS A 1 247 ? -8.803 10.399 21.334 1.00 74.62 247 CYS A O 1
ATOM 1836 N N . PRO A 1 248 ? -7.646 11.013 23.181 1.00 80.31 248 PRO A N 1
ATOM 1837 C CA . PRO A 1 248 ? -6.437 10.303 22.801 1.00 80.31 248 PRO A CA 1
ATOM 1838 C C . PRO A 1 248 ? -6.683 8.798 22.924 1.00 80.31 248 PRO A C 1
ATOM 1840 O O . PRO A 1 248 ? -6.856 8.276 24.021 1.00 80.31 248 PRO A O 1
ATOM 1843 N N . LEU A 1 249 ? -6.684 8.081 21.805 1.00 86.31 249 LEU A N 1
ATOM 1844 C CA . LEU A 1 249 ? -7.020 6.657 21.768 1.00 86.31 249 LEU A CA 1
ATOM 1845 C C . LEU A 1 249 ? -6.019 5.787 22.543 1.00 86.31 249 LEU A C 1
ATOM 1847 O O . LEU A 1 249 ? -6.395 4.719 23.025 1.00 86.31 249 LEU A O 1
ATOM 1851 N N . GLY A 1 250 ? -4.771 6.230 22.714 1.00 86.00 250 GLY A N 1
ATOM 1852 C CA . GLY A 1 250 ? -3.752 5.465 23.435 1.00 86.00 250 GLY A CA 1
ATOM 1853 C C . GLY A 1 250 ? -3.547 4.082 22.810 1.00 86.00 250 GLY A C 1
ATOM 1854 O O . GLY A 1 250 ? -3.385 3.981 21.598 1.00 86.00 250 GLY A O 1
ATOM 1855 N N . ASP A 1 251 ? -3.596 3.024 23.621 1.00 88.06 251 ASP A N 1
ATOM 1856 C CA . ASP A 1 251 ? -3.412 1.631 23.173 1.00 88.06 251 ASP A CA 1
ATOM 1857 C C . ASP A 1 251 ? -4.730 0.949 22.756 1.00 88.06 251 ASP A C 1
ATOM 1859 O O . ASP A 1 251 ? -4.931 -0.244 22.993 1.00 88.06 251 ASP A O 1
ATOM 1863 N N . SER A 1 252 ? -5.665 1.713 22.189 1.00 93.69 252 SER A N 1
ATOM 1864 C CA . SER A 1 252 ? -6.960 1.170 21.775 1.00 93.69 252 SER A CA 1
ATOM 1865 C C . SER A 1 252 ? -6.858 0.289 20.531 1.00 93.69 252 SER A C 1
ATOM 1867 O O . SER A 1 252 ? -6.012 0.504 19.656 1.00 93.69 252 SER A O 1
ATOM 1869 N N . GLY A 1 253 ? -7.771 -0.674 20.407 1.00 96.19 253 GLY A N 1
ATOM 1870 C CA . GLY A 1 253 ? -7.805 -1.523 19.227 1.00 96.19 253 GLY A CA 1
ATOM 1871 C C . GLY A 1 253 ? -8.935 -2.540 19.138 1.00 96.19 253 GLY A C 1
ATOM 1872 O O . GLY A 1 253 ? -9.717 -2.748 20.066 1.00 96.19 253 GLY A O 1
ATOM 1873 N N . PHE A 1 254 ? -8.992 -3.201 17.985 1.00 98.31 254 PHE A N 1
ATOM 1874 C CA . PHE A 1 254 ? -9.990 -4.211 17.636 1.00 98.31 254 PHE A CA 1
ATOM 1875 C C . PHE A 1 254 ? -9.298 -5.496 17.185 1.00 98.31 254 PHE A C 1
ATOM 1877 O O . PHE A 1 254 ? -8.384 -5.463 16.360 1.00 98.31 254 PHE A O 1
ATOM 1884 N N . HIS A 1 255 ? -9.725 -6.635 17.727 1.00 98.25 255 HIS A N 1
ATOM 1885 C CA . HIS A 1 255 ? -9.090 -7.930 17.498 1.00 98.25 255 HIS A CA 1
ATOM 1886 C C . HIS A 1 255 ? -10.138 -9.002 17.199 1.00 98.25 255 HIS A C 1
ATOM 1888 O O . HIS A 1 255 ? -10.999 -9.264 18.035 1.00 98.25 255 HIS A O 1
ATOM 1894 N N . GLY A 1 256 ? -10.055 -9.662 16.041 1.00 97.38 256 GLY A N 1
ATOM 1895 C CA . GLY A 1 256 ? -10.896 -10.835 15.769 1.00 97.38 256 GLY A CA 1
ATOM 1896 C C . GLY A 1 256 ? -12.388 -10.539 15.598 1.00 97.38 256 GLY A C 1
ATOM 1897 O O . GLY A 1 256 ? -13.220 -11.375 15.944 1.00 97.38 256 GLY A O 1
ATOM 1898 N N . ILE A 1 257 ? -12.744 -9.336 15.139 1.00 97.38 257 ILE A N 1
ATOM 1899 C CA . ILE A 1 257 ? -14.137 -8.913 14.964 1.00 97.38 257 ILE A CA 1
ATOM 1900 C C . ILE A 1 257 ? -14.507 -8.906 13.484 1.00 97.38 257 ILE A C 1
ATOM 1902 O O . ILE A 1 257 ? -13.779 -8.358 12.655 1.00 97.38 257 ILE A O 1
ATOM 1906 N N . THR A 1 258 ? -15.679 -9.450 13.162 1.00 94.06 258 THR A N 1
ATOM 1907 C CA . THR A 1 258 ? -16.319 -9.253 11.861 1.00 94.06 258 THR A CA 1
ATOM 1908 C C . THR A 1 258 ? -17.337 -8.120 11.952 1.00 94.06 258 THR A C 1
ATOM 1910 O O . THR A 1 258 ? -18.366 -8.240 12.614 1.00 94.06 258 THR A O 1
ATOM 1913 N N . PHE A 1 259 ? -17.067 -7.016 11.269 1.00 92.06 259 PHE A N 1
ATOM 1914 C CA . PHE A 1 259 ? -18.008 -5.926 11.054 1.00 92.06 259 PHE A CA 1
ATOM 1915 C C . PHE A 1 259 ? -18.752 -6.145 9.745 1.00 92.06 259 PHE A C 1
ATOM 1917 O O . PHE A 1 259 ? -18.131 -6.380 8.706 1.00 92.06 259 PHE A O 1
ATOM 1924 N N . THR A 1 260 ? -20.078 -6.045 9.764 1.00 84.44 260 THR A N 1
ATOM 1925 C CA . THR A 1 260 ? -20.858 -6.238 8.541 1.00 84.44 260 THR A CA 1
ATOM 1926 C C . THR A 1 260 ? -22.144 -5.427 8.516 1.00 84.44 260 THR A C 1
ATOM 1928 O O . THR A 1 260 ? -22.704 -5.099 9.563 1.00 84.44 260 THR A O 1
ATOM 1931 N N . LYS A 1 261 ? -22.609 -5.128 7.298 1.00 74.25 261 LYS A N 1
ATOM 1932 C CA . LYS A 1 261 ? -23.892 -4.473 7.004 1.00 74.25 261 LYS A CA 1
ATOM 1933 C C . LYS A 1 261 ? -24.027 -3.032 7.499 1.00 74.25 261 LYS A C 1
ATOM 1935 O O . LYS A 1 261 ? -25.126 -2.516 7.616 1.00 74.25 261 LYS A O 1
ATOM 1940 N N . PHE A 1 262 ? -22.914 -2.357 7.765 1.00 80.38 262 PHE A N 1
ATOM 1941 C CA . PHE A 1 262 ? -22.944 -0.930 8.074 1.00 80.38 262 PHE A CA 1
ATOM 1942 C C . PHE A 1 262 ? -23.157 -0.110 6.804 1.00 80.38 262 PHE A C 1
ATOM 1944 O O . PHE A 1 262 ? -22.502 -0.357 5.792 1.00 80.38 262 PHE A O 1
ATOM 1951 N N . HIS A 1 263 ? -24.013 0.907 6.864 1.00 76.56 263 HIS A N 1
ATOM 1952 C CA . HIS A 1 263 ? -24.265 1.817 5.739 1.00 76.56 263 HIS A CA 1
ATOM 1953 C C . HIS A 1 263 ? -23.429 3.108 5.774 1.00 76.56 263 HIS A C 1
ATOM 1955 O O . HIS A 1 263 ? -23.442 3.863 4.803 1.00 76.56 263 HIS A O 1
ATOM 1961 N N . GLU A 1 264 ? -22.696 3.349 6.863 1.00 80.12 264 GLU A N 1
ATOM 1962 C CA . GLU A 1 264 ? -21.837 4.521 7.090 1.00 80.12 264 GLU A CA 1
ATOM 1963 C C . GLU A 1 264 ? -20.462 4.088 7.655 1.00 80.12 264 GLU A C 1
ATOM 1965 O O . GLU A 1 264 ? -20.033 2.948 7.450 1.00 80.12 264 GLU A O 1
ATOM 1970 N N . HIS A 1 265 ? -19.752 4.985 8.359 1.00 86.06 265 HIS A N 1
ATOM 1971 C CA . HIS A 1 265 ? -18.479 4.668 9.009 1.00 86.06 265 HIS A CA 1
ATOM 1972 C C . HIS A 1 265 ? -18.609 3.515 10.010 1.00 86.06 265 HIS A C 1
ATOM 1974 O O . HIS A 1 265 ? -19.451 3.549 10.909 1.00 86.06 265 HIS A O 1
ATOM 1980 N N . VAL A 1 266 ? -17.719 2.527 9.901 1.00 92.06 266 VAL A N 1
ATOM 1981 C CA . VAL A 1 266 ? -17.610 1.456 10.898 1.00 92.06 266 VAL A CA 1
ATOM 1982 C C . VAL A 1 266 ? -16.695 1.915 12.019 1.00 92.06 266 VAL A C 1
ATOM 1984 O O . VAL A 1 266 ? -17.111 1.936 13.170 1.00 92.06 266 VAL A O 1
ATOM 1987 N N . ILE A 1 267 ? -15.474 2.329 11.683 1.00 94.75 267 ILE A N 1
ATOM 1988 C CA . ILE A 1 267 ? -14.502 2.868 12.635 1.00 94.75 267 ILE A CA 1
ATOM 1989 C C . ILE A 1 267 ? -14.047 4.225 12.110 1.00 94.75 267 ILE A C 1
ATOM 1991 O O . ILE A 1 267 ? -13.509 4.307 11.009 1.00 94.75 267 ILE A O 1
ATOM 1995 N N . SER A 1 268 ? -14.251 5.293 12.875 1.00 92.50 268 SER A N 1
ATOM 1996 C CA . SER A 1 268 ? -13.826 6.639 12.476 1.00 92.50 268 SER A CA 1
ATOM 1997 C C . SER A 1 268 ? -13.120 7.358 13.611 1.00 92.50 268 SER A C 1
ATOM 1999 O O . SER A 1 268 ? -13.599 7.365 14.741 1.00 92.50 268 SER A O 1
ATOM 2001 N N . SER A 1 269 ? -11.995 7.990 13.304 1.00 90.06 269 SER A N 1
ATOM 2002 C CA . SER A 1 269 ? -11.332 8.966 14.156 1.00 90.06 269 SER A CA 1
ATOM 2003 C C . SER A 1 269 ? -10.861 10.110 13.278 1.00 90.06 269 SER A C 1
ATOM 2005 O O . SER A 1 269 ? -10.091 9.886 12.346 1.00 90.06 269 SER A O 1
ATOM 2007 N N . THR A 1 270 ? -11.305 11.325 13.596 1.00 85.44 270 THR A N 1
ATOM 2008 C CA . THR A 1 270 ? -10.900 12.563 12.905 1.00 85.44 270 THR A CA 1
ATOM 2009 C C . THR A 1 270 ? -9.910 13.404 13.722 1.00 85.44 270 THR A C 1
ATOM 2011 O O . THR A 1 270 ? -9.570 14.527 13.347 1.00 85.44 270 THR A O 1
ATOM 2014 N N . SER A 1 271 ? -9.466 12.874 14.861 1.00 81.44 271 SER A N 1
ATOM 2015 C CA . SER A 1 271 ? -8.673 13.579 15.866 1.00 81.44 271 SER A CA 1
ATOM 2016 C C . SER A 1 271 ? -7.193 13.214 15.799 1.00 81.44 271 SER A C 1
ATOM 2018 O O . SER A 1 271 ? -6.828 12.091 15.438 1.00 81.44 271 SER A O 1
ATOM 2020 N N . VAL A 1 272 ? -6.334 14.160 16.193 1.00 81.94 272 VAL A N 1
ATOM 2021 C CA . VAL A 1 272 ? -4.888 13.929 16.276 1.00 81.94 272 VAL A CA 1
ATOM 2022 C C . VAL A 1 272 ? -4.576 13.006 17.446 1.00 81.94 272 VAL A C 1
ATOM 2024 O O . VAL A 1 272 ? -4.894 13.327 18.587 1.00 81.94 272 VAL A O 1
ATOM 2027 N N . ASN A 1 273 ? -3.944 11.868 17.162 1.00 79.94 273 ASN A N 1
ATOM 2028 C CA . ASN A 1 273 ? -3.593 10.876 18.173 1.00 79.94 273 ASN A CA 1
ATOM 2029 C C . ASN A 1 273 ? -2.091 10.570 18.147 1.00 79.94 273 ASN A C 1
ATOM 2031 O O . ASN A 1 273 ? -1.521 10.409 17.066 1.00 79.94 273 ASN A O 1
ATOM 2035 N N . PRO A 1 274 ? -1.440 10.453 19.320 1.00 77.25 274 PRO A N 1
ATOM 2036 C CA . PRO A 1 274 ? -0.004 10.196 19.398 1.00 77.25 274 PRO A CA 1
ATOM 2037 C C . PRO A 1 274 ? 0.366 8.753 19.030 1.00 77.25 274 PRO A C 1
ATOM 2039 O O . PRO A 1 274 ? 1.518 8.485 18.698 1.00 77.25 274 PRO A O 1
ATOM 2042 N N . ARG A 1 275 ? -0.591 7.821 19.112 1.00 85.31 275 ARG A N 1
ATOM 2043 C CA . ARG A 1 275 ? -0.407 6.406 18.781 1.00 85.31 275 ARG A CA 1
ATOM 2044 C C . ARG A 1 275 ? -1.414 5.964 17.722 1.00 85.31 275 ARG A C 1
ATOM 2046 O O . ARG A 1 275 ? -2.562 6.411 17.779 1.00 85.31 275 ARG A O 1
ATOM 2053 N N . PRO A 1 276 ? -1.002 5.103 16.776 1.00 91.12 276 PRO A N 1
ATOM 2054 C CA . PRO A 1 276 ? -1.922 4.470 15.846 1.00 91.12 276 PRO A CA 1
ATOM 2055 C C . PRO A 1 276 ? -2.975 3.624 16.566 1.00 91.12 276 PRO A C 1
ATOM 2057 O O . PRO A 1 276 ? -2.669 2.956 17.553 1.00 91.12 276 PRO A O 1
ATOM 2060 N N . LEU A 1 277 ? -4.195 3.593 16.031 1.00 95.06 277 LEU A N 1
ATOM 2061 C CA . LEU A 1 277 ? -5.194 2.599 16.429 1.00 95.06 277 LEU A CA 1
ATOM 2062 C C . LEU A 1 277 ? -4.741 1.209 15.955 1.00 95.06 277 LEU A C 1
ATOM 2064 O O . LEU A 1 277 ? -4.292 1.068 14.818 1.00 95.06 277 LEU A O 1
ATOM 2068 N N . VAL A 1 278 ? -4.890 0.173 16.780 1.00 96.94 278 VAL A N 1
ATOM 2069 C CA . VAL A 1 278 ? -4.493 -1.197 16.409 1.00 96.94 278 VAL A CA 1
ATOM 2070 C C . VAL A 1 278 ? -5.704 -1.993 15.923 1.00 96.94 278 VAL A C 1
ATOM 2072 O O . VAL A 1 278 ? -6.706 -2.099 16.624 1.00 96.94 278 VAL A O 1
ATOM 2075 N N . ILE A 1 279 ? -5.636 -2.596 14.735 1.00 98.25 279 ILE A N 1
ATOM 2076 C CA . ILE A 1 279 ? -6.710 -3.458 14.212 1.00 98.25 279 ILE A CA 1
ATOM 2077 C C . ILE A 1 279 ? -6.095 -4.758 13.699 1.00 98.25 279 ILE A C 1
ATOM 2079 O O . ILE A 1 279 ? -5.301 -4.751 12.761 1.00 98.25 279 ILE A O 1
ATOM 2083 N N . LYS A 1 280 ? -6.450 -5.892 14.310 1.00 98.19 280 LYS A N 1
ATOM 2084 C CA . LYS A 1 280 ? -5.868 -7.198 13.971 1.00 98.19 280 LYS A CA 1
ATOM 2085 C C . LYS A 1 280 ? -6.926 -8.254 13.710 1.00 98.19 280 LYS A C 1
ATOM 2087 O O . LYS A 1 280 ? -7.894 -8.347 14.464 1.00 98.19 280 LYS A O 1
ATOM 2092 N N . LYS A 1 281 ? -6.717 -9.100 12.698 1.00 97.38 281 LYS A N 1
ATOM 2093 C CA . LYS A 1 281 ? -7.596 -10.248 12.397 1.00 97.38 281 LYS A CA 1
ATOM 2094 C C . LYS A 1 281 ? -9.079 -9.863 12.276 1.00 97.38 281 LYS A C 1
ATOM 2096 O O . LYS A 1 281 ? -9.957 -10.629 12.658 1.00 97.38 281 LYS A O 1
ATOM 2101 N N . CYS A 1 282 ? -9.365 -8.635 11.845 1.00 98.50 282 CYS A N 1
ATOM 2102 C CA . CYS A 1 282 ? -10.730 -8.138 11.708 1.00 98.50 282 CYS A CA 1
ATOM 2103 C C . CYS A 1 282 ? -11.192 -8.250 10.257 1.00 98.50 282 CYS A C 1
ATOM 2105 O O . CYS A 1 282 ? -10.403 -8.087 9.324 1.00 98.50 282 CYS A O 1
ATOM 2107 N N . ARG A 1 283 ? -12.488 -8.489 10.068 1.00 94.50 283 ARG A N 1
ATOM 2108 C CA . ARG A 1 283 ? -13.116 -8.601 8.750 1.00 94.50 283 ARG A CA 1
ATOM 2109 C C . ARG A 1 283 ? -14.179 -7.521 8.609 1.00 94.50 283 ARG A C 1
ATOM 2111 O O . ARG A 1 283 ? -14.961 -7.301 9.524 1.00 94.50 283 ARG A O 1
ATOM 2118 N N . PHE A 1 284 ? -14.217 -6.854 7.467 1.00 92.12 284 PHE A N 1
ATOM 2119 C CA . PHE A 1 284 ? -15.206 -5.844 7.113 1.00 92.12 284 PHE A CA 1
ATOM 2120 C C . PHE A 1 284 ? -15.920 -6.320 5.853 1.00 92.12 284 PHE A C 1
ATOM 2122 O O . PHE A 1 284 ? -15.312 -6.376 4.781 1.00 92.12 284 PHE A O 1
ATOM 2129 N N . LEU A 1 285 ? -17.185 -6.706 5.995 1.00 83.94 285 LEU A N 1
ATOM 2130 C CA . LEU A 1 285 ? -17.945 -7.400 4.957 1.00 83.94 285 LEU A CA 1
ATOM 2131 C C . LEU A 1 285 ? -19.169 -6.574 4.563 1.00 83.94 285 LEU A C 1
ATOM 2133 O O . LEU A 1 285 ? -20.035 -6.317 5.405 1.00 83.94 285 LEU A O 1
ATOM 2137 N N . ALA A 1 286 ? -19.265 -6.201 3.286 1.00 76.56 286 ALA A N 1
ATOM 2138 C CA . ALA A 1 286 ? -20.406 -5.461 2.742 1.00 76.56 286 ALA A CA 1
ATOM 2139 C C . ALA A 1 286 ? -20.718 -4.152 3.498 1.00 76.56 286 ALA A C 1
ATOM 2141 O O . ALA A 1 286 ? -21.870 -3.854 3.809 1.00 76.56 286 ALA A O 1
ATOM 2142 N N . CYS A 1 287 ? -19.687 -3.360 3.803 1.00 81.12 287 CYS A N 1
ATOM 2143 C CA . CYS A 1 287 ? -19.839 -2.087 4.510 1.00 81.12 287 CYS A CA 1
ATOM 2144 C C . CYS A 1 287 ? -19.833 -0.874 3.557 1.00 81.12 287 CYS A C 1
ATOM 2146 O O . CYS A 1 287 ? -19.155 -0.873 2.526 1.00 81.12 287 CYS A O 1
ATOM 2148 N N . ASN A 1 288 ? -20.536 0.185 3.972 1.00 79.75 288 ASN A N 1
ATOM 2149 C CA . ASN A 1 288 ? -20.598 1.531 3.389 1.00 79.75 288 ASN A CA 1
ATOM 2150 C C . ASN A 1 288 ? -21.291 1.654 2.009 1.00 79.75 288 ASN A C 1
ATOM 2152 O O . ASN A 1 288 ? -20.952 2.517 1.210 1.00 79.75 288 ASN A O 1
ATOM 2156 N N . TRP A 1 289 ? -22.310 0.838 1.723 1.00 72.81 289 TRP A N 1
ATOM 2157 C CA . TRP A 1 289 ? -23.016 0.794 0.421 1.00 72.81 289 TRP A CA 1
ATOM 2158 C C . TRP A 1 289 ? -24.100 1.860 0.183 1.00 72.81 289 TRP A C 1
ATOM 2160 O O . TRP A 1 289 ? -25.110 1.610 -0.485 1.00 72.81 289 TRP A O 1
ATOM 2170 N N . LYS A 1 290 ? -23.924 3.067 0.716 1.00 67.50 290 LYS A N 1
ATOM 2171 C CA . LYS A 1 290 ? -24.854 4.175 0.475 1.00 67.50 290 LYS A CA 1
ATOM 2172 C C . LYS A 1 290 ? -24.400 4.953 -0.769 1.00 67.50 290 LYS A C 1
ATOM 2174 O O . LYS A 1 290 ? -23.311 5.511 -0.781 1.00 67.50 290 LYS A O 1
ATOM 2179 N N . MET A 1 291 ? -25.250 5.061 -1.804 1.00 51.94 291 MET A N 1
ATOM 2180 C CA . MET A 1 291 ? -24.957 5.673 -3.136 1.00 51.94 291 MET A CA 1
ATOM 2181 C C . MET A 1 291 ? -24.310 7.071 -3.137 1.00 51.94 291 MET A C 1
ATOM 2183 O O . MET A 1 291 ? -23.805 7.521 -4.166 1.00 51.94 291 MET A O 1
ATOM 2187 N N . HIS A 1 292 ? -24.331 7.775 -2.008 1.00 55.34 292 HIS A N 1
ATOM 2188 C CA . HIS A 1 292 ? -23.822 9.135 -1.862 1.00 55.34 292 HIS A CA 1
ATOM 2189 C C . HIS A 1 292 ? -22.835 9.292 -0.704 1.00 55.34 292 HIS A C 1
ATOM 2191 O O . HIS A 1 292 ? -22.540 10.428 -0.327 1.00 55.34 292 HIS A O 1
ATOM 2197 N N . SER A 1 293 ? -22.352 8.196 -0.107 1.00 54.47 293 SER A N 1
ATOM 2198 C CA . SER A 1 293 ? -21.509 8.324 1.070 1.00 54.47 293 SER A CA 1
ATOM 2199 C C . SER A 1 293 ? -20.093 8.793 0.711 1.00 54.47 293 SER A C 1
ATOM 2201 O O . SER A 1 293 ? -19.291 8.073 0.117 1.00 54.47 293 SER A O 1
ATOM 2203 N N . LYS A 1 294 ? -19.764 10.012 1.157 1.00 66.38 294 LYS A N 1
ATOM 2204 C CA . LYS A 1 294 ? -18.378 10.464 1.368 1.00 66.38 294 LYS A CA 1
ATOM 2205 C C . LYS A 1 294 ? -17.709 9.711 2.524 1.00 66.38 294 LYS A C 1
ATOM 2207 O O . LYS A 1 294 ? -16.528 9.918 2.789 1.00 66.38 294 LYS A O 1
ATOM 2212 N N . GLN A 1 295 ? -18.452 8.866 3.223 1.00 78.56 295 GLN A N 1
ATOM 2213 C CA . GLN A 1 295 ? -18.033 8.105 4.380 1.00 78.56 295 GLN A CA 1
ATOM 2214 C C . GLN A 1 295 ? -17.165 6.921 3.959 1.00 78.56 295 GLN A C 1
ATOM 2216 O O . GLN A 1 295 ? -17.055 6.587 2.773 1.00 78.56 295 GLN A O 1
ATOM 2221 N N . LYS A 1 296 ? -16.472 6.349 4.940 1.00 86.31 296 LYS A N 1
ATOM 2222 C CA . LYS A 1 296 ? -15.392 5.370 4.774 1.00 86.31 296 LYS A CA 1
ATOM 2223 C C . LYS A 1 296 ? -15.593 4.259 5.795 1.00 86.31 296 LYS A C 1
ATOM 2225 O O . LYS A 1 296 ? -15.971 4.569 6.920 1.00 86.31 296 LYS A O 1
ATOM 2230 N N . VAL A 1 297 ? -15.321 3.000 5.453 1.00 90.81 297 VAL A N 1
ATOM 2231 C CA . VAL A 1 297 ? -15.476 1.893 6.420 1.00 90.81 297 VAL A CA 1
ATOM 2232 C C . VAL A 1 297 ? -14.558 2.121 7.619 1.00 90.81 297 VAL A C 1
ATOM 2234 O O . VAL A 1 297 ? -15.038 2.154 8.750 1.00 90.81 297 VAL A O 1
ATOM 2237 N N . VAL A 1 298 ? -13.270 2.357 7.361 1.00 94.94 298 VAL A N 1
ATOM 2238 C CA . VAL A 1 298 ? -12.301 2.811 8.359 1.00 94.94 298 VAL A CA 1
ATOM 2239 C C . VAL A 1 298 ? -11.740 4.172 7.946 1.00 94.94 298 VAL A C 1
ATOM 2241 O O . VAL A 1 298 ? -11.077 4.285 6.914 1.00 94.94 298 VAL A O 1
ATOM 2244 N N . ASP A 1 299 ? -12.014 5.202 8.748 1.00 92.31 299 ASP A N 1
ATOM 2245 C CA . ASP A 1 299 ? -11.546 6.581 8.555 1.00 92.31 299 ASP A CA 1
ATOM 2246 C C . ASP A 1 299 ? -10.571 6.984 9.658 1.00 92.31 299 ASP A C 1
ATOM 2248 O O . ASP A 1 299 ? -10.976 7.193 10.796 1.00 92.31 299 ASP A O 1
ATOM 2252 N N . MET A 1 300 ? -9.292 7.103 9.320 1.00 93.19 300 MET A N 1
ATOM 2253 C CA . MET A 1 300 ? -8.218 7.486 10.232 1.00 93.19 300 MET A CA 1
ATOM 2254 C C . MET A 1 300 ? -7.671 8.845 9.796 1.00 93.19 300 MET A C 1
ATOM 2256 O O . MET A 1 300 ? -6.555 8.978 9.291 1.00 93.19 300 MET A O 1
ATOM 2260 N N . THR A 1 301 ? -8.507 9.867 9.942 1.00 88.81 301 THR A N 1
ATOM 2261 C CA . THR A 1 301 ? -8.143 11.258 9.687 1.00 88.81 301 THR A CA 1
ATOM 2262 C C . THR A 1 301 ? -7.525 11.848 10.962 1.00 88.81 301 THR A C 1
ATOM 2264 O O . THR A 1 301 ? -8.154 11.939 12.000 1.00 88.81 301 THR A O 1
ATOM 2267 N N . GLY A 1 302 ? -6.254 12.236 10.937 1.00 82.38 302 GLY A N 1
ATOM 2268 C CA . GLY A 1 302 ? -5.538 12.760 12.109 1.00 82.38 302 GLY A CA 1
ATOM 2269 C C . GLY A 1 302 ? -4.853 11.696 12.973 1.00 82.38 302 GLY A C 1
ATOM 2270 O O . GLY A 1 302 ? -3.971 12.040 13.753 1.00 82.38 302 GLY A O 1
ATOM 2271 N N . THR A 1 303 ? -5.154 10.412 12.785 1.00 88.25 303 THR A N 1
ATOM 2272 C CA . THR A 1 303 ? -4.460 9.307 13.464 1.00 88.25 303 THR A CA 1
ATOM 2273 C C . THR A 1 303 ? -3.856 8.327 12.472 1.00 88.25 303 THR A C 1
ATOM 2275 O O . THR A 1 303 ? -4.357 8.153 11.366 1.00 88.25 303 THR A O 1
ATOM 2278 N N . GLY A 1 304 ? -2.777 7.665 12.881 1.00 91.88 304 GLY A N 1
ATOM 2279 C CA . GLY A 1 304 ? -2.312 6.453 12.219 1.00 91.88 304 GLY A CA 1
ATOM 2280 C C . GLY A 1 304 ? -3.206 5.251 12.522 1.00 91.88 304 GLY A C 1
ATOM 2281 O O . GLY A 1 304 ? -4.004 5.277 13.465 1.00 91.88 304 GLY A O 1
ATOM 2282 N N . VAL A 1 305 ? -3.007 4.171 11.771 1.00 95.81 305 VAL A N 1
ATOM 2283 C CA . VAL A 1 305 ? -3.522 2.839 12.108 1.00 95.81 305 VAL A CA 1
ATOM 2284 C C . VAL A 1 305 ? -2.465 1.770 11.854 1.00 95.81 305 VAL A C 1
ATOM 2286 O O . VAL A 1 305 ? -1.780 1.806 10.831 1.00 95.81 305 VAL A O 1
ATOM 2289 N N . ASP A 1 306 ? -2.374 0.810 12.769 1.00 97.25 306 ASP A N 1
ATOM 2290 C CA . ASP A 1 306 ? -1.591 -0.412 12.631 1.00 97.25 306 ASP A CA 1
ATOM 2291 C C . ASP A 1 306 ? -2.553 -1.576 12.366 1.00 97.25 306 ASP A C 1
ATOM 2293 O O . ASP A 1 306 ? -3.177 -2.124 13.280 1.00 97.25 306 ASP A O 1
ATOM 2297 N N . MET A 1 307 ? -2.697 -1.929 11.089 1.00 97.94 307 MET A N 1
ATOM 2298 C CA . MET A 1 307 ? -3.554 -3.014 10.618 1.00 97.94 307 MET A CA 1
ATOM 2299 C C . MET A 1 307 ? -2.750 -4.274 10.308 1.00 97.94 307 MET A C 1
ATOM 2301 O O . MET A 1 307 ? -1.752 -4.223 9.586 1.00 97.94 307 MET A O 1
ATOM 2305 N N . GLU A 1 308 ? -3.216 -5.420 10.795 1.00 98.44 308 GLU A N 1
ATOM 2306 C CA . GLU A 1 308 ? -2.558 -6.712 10.592 1.00 98.44 308 GLU A CA 1
ATOM 2307 C C . GLU A 1 308 ? -3.582 -7.826 10.332 1.00 98.44 308 GLU A C 1
ATOM 2309 O O . GLU A 1 308 ? -4.545 -7.974 11.083 1.00 98.44 308 GLU A O 1
ATOM 2314 N N . ASP A 1 309 ? -3.381 -8.613 9.273 1.00 98.19 309 ASP A N 1
ATOM 2315 C CA . ASP A 1 309 ? -4.215 -9.782 8.936 1.00 98.19 309 ASP A CA 1
ATOM 2316 C C . ASP A 1 309 ? -5.722 -9.458 8.830 1.00 98.19 309 ASP A C 1
ATOM 2318 O O . ASP A 1 309 ? -6.571 -10.229 9.269 1.00 98.19 309 ASP A O 1
ATOM 2322 N N . CYS A 1 310 ? -6.072 -8.282 8.297 1.00 98.56 310 CYS A N 1
ATOM 2323 C CA . CYS A 1 310 ? -7.464 -7.842 8.164 1.00 98.56 310 CYS A CA 1
ATOM 2324 C C . CYS A 1 310 ? -8.009 -8.022 6.741 1.00 98.56 310 CYS A C 1
ATOM 2326 O O . CYS A 1 310 ? -7.270 -7.934 5.758 1.00 98.56 310 CYS A O 1
ATOM 2328 N N . GLU A 1 311 ? -9.324 -8.192 6.617 1.00 94.69 311 GLU A N 1
ATOM 2329 C CA . GLU A 1 311 ? -10.001 -8.331 5.325 1.00 94.69 311 GLU A CA 1
ATOM 2330 C C . GLU A 1 311 ? -11.074 -7.263 5.118 1.00 94.69 311 GLU A C 1
ATOM 2332 O O . GLU A 1 311 ? -11.898 -7.013 5.991 1.00 94.69 311 GLU A O 1
ATOM 2337 N N . PHE A 1 312 ? -11.112 -6.687 3.921 1.00 92.06 312 PHE A N 1
ATOM 2338 C CA . PHE A 1 312 ? -12.190 -5.840 3.428 1.00 92.06 312 PHE A CA 1
ATOM 2339 C C . PHE A 1 312 ? -12.761 -6.494 2.179 1.00 92.06 312 PHE A C 1
ATOM 2341 O O . PHE A 1 312 ? -12.061 -6.589 1.163 1.00 92.06 312 PHE A O 1
ATOM 2348 N N . VAL A 1 313 ? -14.010 -6.943 2.255 1.00 83.44 313 VAL A N 1
ATOM 2349 C CA . VAL A 1 313 ? -14.657 -7.708 1.190 1.00 83.44 313 VAL A CA 1
ATOM 2350 C C . VAL A 1 313 ? -15.951 -7.034 0.779 1.00 83.44 313 VAL A C 1
ATOM 2352 O O . VAL A 1 313 ? -16.876 -6.890 1.582 1.00 83.44 313 VAL A O 1
ATOM 2355 N N . GLY A 1 314 ? -16.010 -6.639 -0.493 1.00 76.12 314 GLY A N 1
ATOM 2356 C CA . GLY A 1 314 ? -17.196 -6.009 -1.054 1.00 76.12 314 GLY A CA 1
ATOM 2357 C C . GLY A 1 314 ? -17.586 -4.753 -0.289 1.00 76.12 314 GLY A C 1
ATOM 2358 O O . GLY A 1 314 ? -18.754 -4.569 -0.021 1.00 76.12 314 GLY A O 1
ATOM 2359 N N . CYS A 1 315 ? -16.634 -3.932 0.134 1.00 80.88 315 CYS A N 1
ATOM 2360 C CA . CYS A 1 315 ? -16.861 -2.661 0.813 1.00 80.88 315 CYS A CA 1
ATOM 2361 C C . CYS A 1 315 ? -16.722 -1.494 -0.167 1.00 80.88 315 CYS A C 1
ATOM 2363 O O . CYS A 1 315 ? -15.908 -1.546 -1.094 1.00 80.88 315 CYS A O 1
ATOM 2365 N N . GLN A 1 316 ? -17.441 -0.403 0.085 1.00 79.81 316 GLN A N 1
ATOM 2366 C CA . GLN A 1 316 ? -17.208 0.871 -0.594 1.00 79.81 316 GLN A CA 1
ATOM 2367 C C . GLN A 1 316 ? -16.293 1.759 0.256 1.00 79.81 316 GLN A C 1
ATOM 2369 O O . GLN A 1 316 ? -16.497 1.877 1.461 1.00 79.81 316 GLN A O 1
ATOM 2374 N N . ASN A 1 317 ? -15.293 2.405 -0.350 1.00 81.88 317 ASN A N 1
ATOM 2375 C CA . ASN A 1 317 ? -14.305 3.230 0.361 1.00 81.88 317 ASN A CA 1
ATOM 2376 C C . ASN A 1 317 ? -13.782 2.583 1.683 1.00 81.88 317 ASN A C 1
ATOM 2378 O O . ASN A 1 317 ? -14.003 3.118 2.775 1.00 81.88 317 ASN A O 1
ATOM 2382 N N . PRO A 1 318 ? -13.127 1.409 1.611 1.00 88.44 318 PRO A N 1
ATOM 2383 C CA . PRO A 1 318 ? -12.726 0.618 2.773 1.00 88.44 318 PRO A CA 1
ATOM 2384 C C . PRO A 1 318 ? -11.821 1.351 3.767 1.00 88.44 318 PRO A C 1
ATOM 2386 O O . PRO A 1 318 ? -12.067 1.310 4.968 1.00 88.44 318 PRO A O 1
ATOM 2389 N N . LEU A 1 319 ? -10.761 2.001 3.287 1.00 93.56 319 LEU A N 1
ATOM 2390 C CA . LEU A 1 319 ? -9.734 2.546 4.170 1.00 93.56 319 LEU A CA 1
ATOM 2391 C C . LEU A 1 319 ? -9.302 3.938 3.731 1.00 93.56 319 LEU A C 1
ATOM 2393 O O . LEU A 1 319 ? -8.880 4.149 2.590 1.00 93.56 319 LEU A O 1
ATOM 2397 N N . TRP A 1 320 ? -9.363 4.872 4.669 1.00 92.81 320 TRP A N 1
ATOM 2398 C CA . TRP A 1 320 ? -8.962 6.254 4.479 1.00 92.81 320 TRP A CA 1
ATOM 2399 C C . TRP A 1 320 ? -7.949 6.666 5.539 1.00 92.81 320 TRP A C 1
ATOM 2401 O O . TRP A 1 320 ? -8.222 6.588 6.733 1.00 92.81 320 TRP A O 1
ATOM 2411 N N . LEU A 1 321 ? -6.776 7.091 5.083 1.00 94.06 321 LEU A N 1
ATOM 2412 C CA . LEU A 1 321 ? -5.633 7.467 5.904 1.00 94.06 321 LEU A CA 1
ATOM 2413 C C . LEU A 1 321 ? -5.280 8.912 5.568 1.00 94.06 321 LEU A C 1
ATOM 2415 O O . LEU A 1 321 ? -4.859 9.199 4.445 1.00 94.06 321 LEU A O 1
ATOM 2419 N N . ALA A 1 322 ? -5.465 9.834 6.505 1.00 92.00 322 ALA A N 1
ATOM 2420 C CA . ALA A 1 322 ? -5.226 11.250 6.250 1.00 92.00 322 ALA A CA 1
ATOM 2421 C C . ALA A 1 322 ? -4.709 11.967 7.493 1.00 92.00 322 ALA A C 1
ATOM 2423 O O . ALA A 1 322 ? -4.956 11.527 8.610 1.00 92.00 322 ALA A O 1
ATOM 2424 N N . THR A 1 323 ? -4.039 13.109 7.340 1.00 90.25 323 THR A N 1
ATOM 2425 C CA . THR A 1 323 ? -3.910 14.038 8.473 1.00 90.25 323 THR A CA 1
ATOM 2426 C C . THR A 1 323 ? -5.186 14.868 8.633 1.00 90.25 323 THR A C 1
ATOM 2428 O O . THR A 1 323 ? -5.955 15.049 7.682 1.00 90.25 323 THR A O 1
ATOM 2431 N N . ALA A 1 324 ? -5.414 15.410 9.833 1.00 86.38 324 ALA A N 1
ATOM 2432 C CA . ALA A 1 324 ? -6.562 16.277 10.104 1.00 86.38 324 ALA A CA 1
ATOM 2433 C C . ALA A 1 324 ? -6.506 17.574 9.272 1.00 86.38 324 ALA A C 1
ATOM 2435 O O . ALA A 1 324 ? -7.490 17.941 8.630 1.00 86.38 324 ALA A O 1
ATOM 2436 N N . ALA A 1 325 ? -5.331 18.204 9.192 1.00 86.00 325 ALA A N 1
ATOM 2437 C CA . ALA A 1 325 ? -5.047 19.386 8.381 1.00 86.00 325 ALA A CA 1
ATOM 2438 C C . ALA A 1 325 ? -3.649 19.308 7.735 1.00 86.00 325 ALA A C 1
ATOM 2440 O O . ALA A 1 325 ? -2.826 18.465 8.094 1.00 86.00 325 ALA A O 1
ATOM 2441 N N . THR A 1 326 ? -3.373 20.157 6.741 1.00 81.88 326 THR A N 1
ATOM 2442 C CA . THR A 1 326 ? -2.113 20.128 5.968 1.00 81.88 326 THR A CA 1
ATOM 2443 C C . THR A 1 326 ? -0.876 20.375 6.839 1.00 81.88 326 THR A C 1
ATOM 2445 O O . THR A 1 326 ? 0.187 19.837 6.561 1.00 81.88 326 THR A O 1
ATOM 2448 N N . ASP A 1 327 ? -1.016 21.158 7.899 1.00 84.06 327 ASP A N 1
ATOM 2449 C CA . ASP A 1 327 ? 0.005 21.506 8.891 1.00 84.06 327 ASP A CA 1
ATOM 2450 C C . ASP A 1 327 ? 0.021 20.572 10.115 1.00 84.06 327 ASP A C 1
ATOM 2452 O O . ASP A 1 327 ? 0.861 20.725 11.000 1.00 84.06 327 ASP A O 1
ATOM 2456 N N . SER A 1 328 ? -0.880 19.585 10.175 1.00 83.56 328 SER A N 1
ATOM 2457 C CA . SER A 1 328 ? -0.899 18.601 11.260 1.00 83.56 328 SER A CA 1
ATOM 2458 C C . SER A 1 328 ? 0.338 17.693 11.235 1.00 83.56 328 SER A C 1
ATOM 2460 O O . SER A 1 328 ? 0.882 17.425 10.158 1.00 83.56 328 SER A O 1
ATOM 2462 N N . PRO A 1 329 ? 0.739 17.136 12.397 1.00 85.00 329 PRO A N 1
ATOM 2463 C CA . PRO A 1 329 ? 1.741 16.078 12.454 1.00 85.00 329 PRO A CA 1
ATOM 2464 C C . PRO A 1 329 ? 1.419 14.937 11.482 1.00 85.00 329 PRO A C 1
ATOM 2466 O O . PRO A 1 329 ? 0.254 14.591 11.270 1.00 85.00 329 PRO A O 1
ATOM 2469 N N . VAL A 1 330 ? 2.463 14.344 10.899 1.00 84.12 330 VAL A N 1
ATOM 2470 C CA . VAL A 1 330 ? 2.324 13.252 9.927 1.00 84.12 330 VAL A CA 1
ATOM 2471 C C . VAL A 1 330 ? 1.655 12.048 10.589 1.00 84.12 330 VAL A C 1
ATOM 2473 O O . VAL A 1 330 ? 2.243 11.381 11.440 1.00 84.12 330 VAL A O 1
ATOM 2476 N N . ALA A 1 331 ? 0.439 11.731 10.147 1.00 86.12 331 ALA A N 1
ATOM 2477 C CA . ALA A 1 331 ? -0.246 10.497 10.502 1.00 86.12 331 ALA A CA 1
ATOM 2478 C C . ALA A 1 331 ? 0.428 9.335 9.759 1.00 86.12 331 ALA A C 1
ATOM 2480 O O . ALA A 1 331 ? 0.401 9.280 8.527 1.00 86.12 331 ALA A O 1
ATOM 2481 N N . THR A 1 332 ? 1.066 8.430 10.504 1.00 91.88 332 THR A N 1
ATOM 2482 C CA . THR A 1 332 ? 1.776 7.271 9.944 1.00 91.88 332 THR A CA 1
ATOM 2483 C C . THR A 1 332 ? 0.964 6.010 10.173 1.00 91.88 332 THR A C 1
ATOM 2485 O O . THR A 1 332 ? 0.595 5.720 11.305 1.00 91.88 332 THR A O 1
ATOM 2488 N N . SER A 1 333 ? 0.699 5.262 9.106 1.00 96.38 333 SER A N 1
ATOM 2489 C CA . SER A 1 333 ? -0.053 4.007 9.164 1.00 96.38 333 SER A CA 1
ATOM 2490 C C . SER A 1 333 ? 0.760 2.839 8.624 1.00 96.38 333 SER A C 1
ATOM 2492 O O . SER A 1 333 ? 1.543 2.986 7.682 1.00 96.38 333 SER A O 1
ATOM 2494 N N . VAL A 1 334 ? 0.538 1.659 9.188 1.00 97.75 334 VAL A N 1
ATOM 2495 C CA . VAL A 1 334 ? 1.171 0.411 8.772 1.00 97.75 334 VAL A CA 1
ATOM 2496 C C . VAL A 1 334 ? 0.080 -0.616 8.503 1.00 97.75 334 VAL A C 1
ATOM 2498 O O . VAL A 1 334 ? -0.717 -0.930 9.376 1.00 97.75 334 VAL A O 1
ATOM 2501 N N . VAL A 1 335 ? 0.046 -1.159 7.289 1.00 98.50 335 VAL A N 1
ATOM 2502 C CA . VAL A 1 335 ? -0.960 -2.133 6.853 1.00 98.50 335 VAL A CA 1
ATOM 2503 C C . VAL A 1 335 ? -0.242 -3.392 6.379 1.00 98.50 335 VAL A C 1
ATOM 2505 O O . VAL A 1 335 ? 0.485 -3.378 5.383 1.00 98.50 335 VAL A O 1
ATOM 2508 N N . LYS A 1 336 ? -0.406 -4.487 7.120 1.00 98.50 336 LYS A N 1
ATOM 2509 C CA . LYS A 1 336 ? 0.328 -5.743 6.927 1.00 98.50 336 LYS A CA 1
ATOM 2510 C C . LYS A 1 336 ? -0.619 -6.895 6.646 1.00 98.50 336 LYS A C 1
ATOM 2512 O O . LYS A 1 336 ? -1.579 -7.099 7.385 1.00 98.50 336 LYS A O 1
ATOM 2517 N N . ARG A 1 337 ? -0.319 -7.669 5.600 1.00 97.88 337 ARG A N 1
ATOM 2518 C CA . ARG A 1 337 ? -1.025 -8.914 5.242 1.00 97.88 337 ARG A CA 1
ATOM 2519 C C . ARG A 1 337 ? -2.547 -8.750 5.173 1.00 97.88 337 ARG A C 1
ATOM 2521 O O . ARG A 1 337 ? -3.303 -9.660 5.485 1.00 97.88 337 ARG A O 1
ATOM 2528 N N . CYS A 1 338 ? -2.995 -7.562 4.773 1.00 98.56 338 CYS A N 1
ATOM 2529 C CA . CYS A 1 338 ? -4.410 -7.259 4.646 1.00 98.56 338 CYS A CA 1
ATOM 2530 C C . CYS A 1 338 ? -4.902 -7.556 3.228 1.00 98.56 338 CYS A C 1
ATOM 2532 O O . CYS A 1 338 ? -4.170 -7.397 2.241 1.00 98.56 338 CYS A O 1
ATOM 2534 N N . ARG A 1 339 ? -6.168 -7.957 3.121 1.00 95.62 339 ARG A N 1
ATOM 2535 C CA . ARG A 1 339 ? -6.823 -8.281 1.854 1.00 95.62 339 ARG A CA 1
ATOM 2536 C C . ARG A 1 339 ? -7.935 -7.288 1.551 1.00 95.62 339 ARG A C 1
ATOM 2538 O O . ARG A 1 339 ? -8.869 -7.131 2.324 1.00 95.62 339 ARG A O 1
ATOM 2545 N N . PHE A 1 340 ? -7.870 -6.687 0.372 1.00 92.69 340 PHE A N 1
ATOM 2546 C CA . PHE A 1 340 ? -8.914 -5.857 -0.210 1.00 92.69 340 PHE A CA 1
ATOM 2547 C C . PHE A 1 340 ? -9.471 -6.597 -1.421 1.00 92.69 340 PHE A C 1
ATOM 2549 O O . PHE A 1 340 ? -8.795 -6.727 -2.443 1.00 92.69 340 PHE A O 1
ATOM 2556 N N . TYR A 1 341 ? -10.683 -7.124 -1.298 1.00 84.19 341 TYR A N 1
ATOM 2557 C CA . TYR A 1 341 ? -11.294 -7.973 -2.308 1.00 84.19 341 TYR A CA 1
ATOM 2558 C C . TYR A 1 341 ? -12.628 -7.401 -2.761 1.00 84.19 341 TYR A C 1
ATOM 2560 O O . TYR A 1 341 ? -13.462 -7.049 -1.931 1.00 84.19 341 TYR A O 1
ATOM 2568 N N . THR A 1 342 ? -12.806 -7.292 -4.080 1.00 77.75 342 THR A N 1
ATOM 2569 C CA . THR A 1 342 ? -14.071 -6.862 -4.708 1.00 77.75 342 THR A CA 1
ATOM 2570 C C . THR A 1 342 ? -14.620 -5.535 -4.172 1.00 77.75 342 THR A C 1
ATOM 2572 O O . THR A 1 342 ? -15.822 -5.294 -4.206 1.00 77.75 342 THR A O 1
ATOM 2575 N N . ASN A 1 343 ? -13.737 -4.672 -3.663 1.00 80.44 343 ASN A N 1
ATOM 2576 C CA . ASN A 1 343 ? -14.108 -3.391 -3.073 1.00 80.44 343 ASN A CA 1
ATOM 2577 C C . ASN A 1 343 ? -14.334 -2.335 -4.151 1.00 80.44 343 ASN A C 1
ATOM 2579 O O . ASN A 1 343 ? -13.658 -2.328 -5.184 1.00 80.44 343 ASN A O 1
ATOM 2583 N N . LEU A 1 344 ? -15.225 -1.395 -3.865 1.00 77.25 344 LEU A N 1
ATOM 2584 C CA . LEU A 1 344 ? -15.527 -0.263 -4.724 1.00 77.25 344 LEU A CA 1
ATOM 2585 C C . LEU A 1 344 ? -14.868 1.006 -4.172 1.00 77.25 344 LEU A C 1
ATOM 2587 O O . LEU A 1 344 ? -15.182 1.470 -3.080 1.00 77.25 344 LEU A O 1
ATOM 2591 N N . ALA A 1 345 ? -13.952 1.586 -4.939 1.00 70.75 345 ALA A N 1
ATOM 2592 C CA . ALA A 1 345 ? -13.320 2.857 -4.619 1.00 70.75 345 ALA A CA 1
ATOM 2593 C C . ALA A 1 345 ? -14.315 4.020 -4.701 1.00 70.75 345 ALA A C 1
ATOM 2595 O O . ALA A 1 345 ? -14.428 4.796 -3.771 1.00 70.75 345 ALA A O 1
ATOM 2596 N N . ASN A 1 346 ? -15.036 4.173 -5.813 1.00 66.88 346 ASN A N 1
ATOM 2597 C CA . ASN A 1 346 ? -15.894 5.338 -6.026 1.00 66.88 346 ASN A CA 1
ATOM 2598 C C . ASN A 1 346 ? -17.051 5.031 -6.975 1.00 66.88 346 ASN A C 1
ATOM 2600 O O . ASN A 1 346 ? -16.852 4.312 -7.955 1.00 66.88 346 ASN A O 1
ATOM 2604 N N . TRP A 1 347 ? -18.207 5.644 -6.717 1.00 57.38 347 TRP A N 1
ATOM 2605 C CA . TRP A 1 347 ? -19.414 5.587 -7.548 1.00 57.38 347 TRP A CA 1
ATOM 2606 C C . TRP A 1 347 ? -19.950 6.978 -7.971 1.00 57.38 347 TRP A C 1
ATOM 2608 O O . TRP A 1 347 ? -20.912 7.068 -8.734 1.00 57.38 347 TRP A O 1
ATOM 2618 N N . ASN A 1 348 ? -19.351 8.087 -7.516 1.00 56.34 348 ASN A N 1
ATOM 2619 C CA . ASN A 1 348 ? -19.877 9.448 -7.708 1.00 56.34 348 ASN A CA 1
ATOM 2620 C C . ASN A 1 348 ? -18.813 10.432 -8.275 1.00 56.34 348 ASN A C 1
ATOM 2622 O O . ASN A 1 348 ? -17.729 10.026 -8.699 1.00 56.34 348 ASN A O 1
ATOM 2626 N N . ASN A 1 349 ? -19.134 11.735 -8.308 1.00 57.22 349 ASN A N 1
ATOM 2627 C CA . ASN A 1 349 ? -18.235 12.813 -8.762 1.00 57.22 349 ASN A CA 1
ATOM 2628 C C . ASN A 1 349 ? -17.143 13.181 -7.727 1.00 57.22 349 ASN A C 1
ATOM 2630 O O . ASN A 1 349 ? -16.569 14.272 -7.800 1.00 57.22 349 ASN A O 1
ATOM 2634 N N . GLU A 1 350 ? -16.871 12.337 -6.725 1.00 61.44 350 GLU A N 1
ATOM 2635 C CA . GLU A 1 350 ? -15.768 12.564 -5.795 1.00 61.44 350 GLU A CA 1
ATOM 2636 C C . GLU A 1 350 ? -14.454 12.631 -6.566 1.00 61.44 350 GLU A C 1
ATOM 2638 O O . GLU A 1 350 ? -14.064 11.728 -7.308 1.00 61.44 350 GLU A O 1
ATOM 2643 N N . THR A 1 351 ? -13.745 13.734 -6.361 1.00 59.38 351 THR A N 1
ATOM 2644 C CA . THR A 1 351 ? -12.478 14.021 -7.027 1.00 59.38 351 THR A CA 1
ATOM 2645 C C . THR A 1 351 ? -11.335 13.143 -6.511 1.00 59.38 351 THR A C 1
ATOM 2647 O O . THR A 1 351 ? -10.255 13.173 -7.100 1.00 59.38 351 THR A O 1
ATOM 2650 N N . MET A 1 352 ? -11.541 12.375 -5.431 1.00 67.69 352 MET A N 1
ATOM 2651 C CA . MET A 1 352 ? -10.515 11.632 -4.690 1.00 67.69 352 MET A CA 1
ATOM 2652 C C . MET A 1 352 ? -11.114 10.406 -3.992 1.00 67.69 352 MET A C 1
ATOM 2654 O O . MET A 1 352 ? -11.849 10.567 -3.022 1.00 67.69 352 MET A O 1
ATOM 2658 N N . ALA A 1 353 ? -10.796 9.196 -4.453 1.00 66.38 353 ALA A N 1
ATOM 2659 C CA . ALA A 1 353 ? -11.331 7.975 -3.852 1.00 66.38 353 ALA A CA 1
ATOM 2660 C C . ALA A 1 353 ? -10.536 6.721 -4.253 1.00 66.38 353 ALA A C 1
ATOM 2662 O O . ALA A 1 353 ? -9.946 6.669 -5.338 1.00 66.38 353 ALA A O 1
ATOM 2663 N N . GLY A 1 354 ? -10.544 5.717 -3.374 1.00 72.75 354 GLY A N 1
ATOM 2664 C CA . GLY A 1 354 ? -9.805 4.471 -3.534 1.00 72.75 354 GLY A CA 1
ATOM 2665 C C . GLY A 1 354 ? -10.317 3.345 -2.646 1.00 72.75 354 GLY A C 1
ATOM 2666 O O . GLY A 1 354 ? -10.980 3.596 -1.642 1.00 72.75 354 GLY A O 1
ATOM 2667 N N . ALA A 1 355 ? -9.987 2.095 -2.995 1.00 80.19 355 ALA A N 1
ATOM 2668 C CA . ALA A 1 355 ? -10.160 0.976 -2.066 1.00 80.19 355 ALA A CA 1
ATOM 2669 C C . ALA A 1 355 ? -9.307 1.216 -0.802 1.00 80.19 355 ALA A C 1
ATOM 2671 O O . ALA A 1 355 ? -9.705 0.915 0.321 1.00 80.19 355 ALA A O 1
ATOM 2672 N N . VAL A 1 356 ? -8.147 1.839 -0.997 1.00 91.00 356 VAL A N 1
ATOM 2673 C CA . VAL A 1 356 ? -7.391 2.503 0.057 1.00 91.00 356 VAL A CA 1
ATOM 2674 C C . VAL A 1 356 ? -6.997 3.889 -0.433 1.00 91.00 356 VAL A C 1
ATOM 2676 O O . VAL A 1 356 ? -6.566 4.045 -1.577 1.00 91.00 356 VAL A O 1
ATOM 2679 N N . THR A 1 357 ? -7.115 4.894 0.430 1.00 90.44 357 THR A N 1
ATOM 2680 C CA . THR A 1 357 ? -6.634 6.250 0.149 1.00 90.44 357 THR A CA 1
ATOM 2681 C C . THR A 1 357 ? -5.673 6.718 1.233 1.00 90.44 357 THR A C 1
ATOM 2683 O O . THR A 1 357 ? -5.997 6.646 2.413 1.00 90.44 357 THR A O 1
ATOM 2686 N N . VAL A 1 358 ? -4.517 7.236 0.817 1.00 92.62 358 VAL A N 1
ATOM 2687 C CA . VAL A 1 358 ? -3.551 7.964 1.646 1.00 92.62 358 VAL A CA 1
ATOM 2688 C C . VAL A 1 358 ? -3.546 9.411 1.176 1.00 92.62 358 VAL A C 1
ATOM 2690 O O . VAL A 1 358 ? -3.261 9.694 0.009 1.00 92.62 358 VAL A O 1
ATOM 2693 N N . TYR A 1 359 ? -3.896 10.330 2.066 1.00 89.81 359 TYR A N 1
ATOM 2694 C CA . TYR A 1 359 ? -4.171 11.714 1.714 1.00 89.81 359 TYR A CA 1
ATOM 2695 C C . TYR A 1 359 ? -3.486 12.707 2.654 1.00 89.81 359 TYR A C 1
ATOM 2697 O O . TYR A 1 359 ? -3.263 12.411 3.822 1.00 89.81 359 TYR A O 1
ATOM 2705 N N . ARG A 1 360 ? -3.202 13.913 2.142 1.00 88.50 360 ARG A N 1
ATOM 2706 C CA . ARG A 1 360 ? -2.882 15.125 2.917 1.00 88.50 360 ARG A CA 1
ATOM 2707 C C . ARG A 1 360 ? -1.780 14.862 3.937 1.00 88.50 360 ARG A C 1
ATOM 2709 O O . ARG A 1 360 ? -2.056 14.664 5.103 1.00 88.50 360 ARG A O 1
ATOM 2716 N N . ASN A 1 361 ? -0.532 14.825 3.495 1.00 87.38 361 ASN A N 1
ATOM 2717 C CA . ASN A 1 361 ? 0.653 14.625 4.328 1.00 87.38 361 ASN A CA 1
ATOM 2718 C C . ASN A 1 361 ? 0.674 13.352 5.200 1.00 87.38 361 ASN A C 1
ATOM 2720 O O . ASN A 1 361 ? 1.610 13.179 5.976 1.00 87.38 361 ASN A O 1
ATOM 2724 N N . ALA A 1 362 ? -0.288 12.436 5.060 1.00 91.56 362 ALA A N 1
ATOM 2725 C CA . ALA A 1 362 ? -0.213 11.129 5.694 1.00 91.56 362 ALA A CA 1
ATOM 2726 C C . ALA A 1 362 ? 0.867 10.265 5.035 1.00 91.56 362 ALA A C 1
ATOM 2728 O O . ALA A 1 362 ? 1.192 10.422 3.853 1.00 91.56 362 ALA A O 1
ATOM 2729 N N . ARG A 1 363 ? 1.398 9.330 5.818 1.00 92.25 363 ARG A N 1
ATOM 2730 C CA . ARG A 1 363 ? 2.377 8.326 5.407 1.00 92.25 363 ARG A CA 1
ATOM 2731 C C . ARG A 1 363 ? 1.783 6.941 5.613 1.00 92.25 363 ARG A C 1
ATOM 2733 O O . ARG A 1 363 ? 1.148 6.689 6.636 1.00 92.25 363 ARG A O 1
ATOM 2740 N N . ALA A 1 364 ? 2.045 6.028 4.684 1.00 95.50 364 ALA A N 1
ATOM 2741 C CA . ALA A 1 364 ? 1.638 4.639 4.833 1.00 95.50 364 ALA A CA 1
ATOM 2742 C C . ALA A 1 364 ? 2.720 3.657 4.374 1.00 95.50 364 ALA A C 1
ATOM 2744 O O . ALA A 1 364 ? 3.440 3.909 3.405 1.00 95.50 364 ALA A O 1
ATOM 2745 N N . THR A 1 365 ? 2.774 2.511 5.050 1.00 97.75 365 THR A N 1
ATOM 2746 C CA . THR A 1 365 ? 3.515 1.326 4.610 1.00 97.75 365 THR A CA 1
ATOM 2747 C C . THR A 1 365 ? 2.543 0.176 4.393 1.00 97.75 365 THR A C 1
ATOM 2749 O O . THR A 1 365 ? 1.809 -0.187 5.311 1.00 97.75 365 THR A O 1
ATOM 2752 N N . PHE A 1 366 ? 2.574 -0.425 3.207 1.00 98.25 366 PHE A N 1
ATOM 2753 C CA . PHE A 1 366 ? 1.827 -1.633 2.863 1.00 98.25 366 PHE A CA 1
ATOM 2754 C C . PHE A 1 366 ? 2.803 -2.790 2.677 1.00 98.25 366 PHE A C 1
ATOM 2756 O O . PHE A 1 366 ? 3.699 -2.697 1.843 1.00 98.25 366 PHE A O 1
ATOM 2763 N N . SER A 1 367 ? 2.627 -3.876 3.428 1.00 97.81 367 SER A N 1
ATOM 2764 C CA . SER A 1 367 ? 3.502 -5.053 3.359 1.00 97.81 367 SER A CA 1
ATOM 2765 C C . SER A 1 367 ? 2.676 -6.331 3.251 1.00 97.81 367 SER A C 1
ATOM 2767 O O . SER A 1 367 ? 1.754 -6.541 4.044 1.00 97.81 367 SER A O 1
ATOM 2769 N N . GLY A 1 368 ? 2.937 -7.174 2.249 1.00 96.94 368 GLY A N 1
ATOM 2770 C CA . GLY A 1 368 ? 2.221 -8.447 2.080 1.00 96.94 368 GLY A CA 1
ATOM 2771 C C . GLY A 1 368 ? 0.726 -8.313 1.752 1.00 96.94 368 GLY A C 1
ATOM 2772 O O . GLY A 1 368 ? -0.032 -9.260 1.951 1.00 96.94 368 GLY A O 1
ATOM 2773 N N . CYS A 1 369 ? 0.261 -7.136 1.325 1.00 98.06 369 CYS A N 1
ATOM 2774 C CA . CYS A 1 369 ? -1.161 -6.874 1.101 1.00 98.06 369 CYS A CA 1
ATOM 2775 C C . CYS A 1 369 ? -1.617 -7.315 -0.294 1.00 98.06 369 CYS A C 1
ATOM 2777 O O . CYS A 1 369 ? -0.868 -7.240 -1.271 1.00 98.06 369 CYS A O 1
ATOM 2779 N N . THR A 1 370 ? -2.881 -7.728 -0.404 1.00 95.19 370 THR A N 1
ATOM 2780 C CA . THR A 1 370 ? -3.494 -8.106 -1.684 1.00 95.19 370 THR A CA 1
ATOM 2781 C C . THR A 1 370 ? -4.686 -7.217 -2.001 1.00 95.19 370 THR A C 1
ATOM 2783 O O . THR A 1 370 ? -5.631 -7.142 -1.222 1.00 95.19 370 THR A O 1
ATOM 2786 N N . PHE A 1 371 ? -4.668 -6.607 -3.181 1.00 92.19 371 PHE A N 1
ATOM 2787 C CA . PHE A 1 371 ? -5.773 -5.862 -3.771 1.00 92.19 371 PHE A CA 1
ATOM 2788 C C . PHE A 1 371 ? -6.238 -6.631 -4.997 1.00 92.19 371 PHE A C 1
ATOM 2790 O O . PHE A 1 371 ? -5.491 -6.775 -5.965 1.00 92.19 371 PHE A O 1
ATOM 2797 N N . ASP A 1 372 ? -7.448 -7.170 -4.957 1.00 84.94 372 ASP A N 1
ATOM 2798 C CA . ASP A 1 372 ? -7.894 -8.121 -5.963 1.00 84.94 372 ASP A CA 1
ATOM 2799 C C . ASP A 1 372 ? -9.336 -7.866 -6.371 1.00 84.94 372 ASP A C 1
ATOM 2801 O O . ASP A 1 372 ? -10.241 -7.849 -5.535 1.00 84.94 372 ASP A O 1
ATOM 2805 N N . ARG A 1 373 ? -9.542 -7.676 -7.677 1.00 79.88 373 ARG A N 1
ATOM 2806 C CA . ARG A 1 373 ? -10.855 -7.349 -8.251 1.00 79.88 373 ARG A CA 1
ATOM 2807 C C . ARG A 1 373 ? -11.489 -6.088 -7.654 1.00 79.88 373 ARG A C 1
ATOM 2809 O O . ARG A 1 373 ? -12.704 -5.956 -7.672 1.00 79.88 373 ARG A O 1
ATOM 2816 N N . CYS A 1 374 ? -10.687 -5.160 -7.136 1.00 79.88 374 CYS A N 1
ATOM 2817 C CA . CYS A 1 374 ? -11.184 -3.854 -6.714 1.00 79.88 374 CYS A CA 1
ATOM 2818 C C . CYS A 1 374 ? -11.538 -2.993 -7.934 1.00 79.88 374 CYS A C 1
ATOM 2820 O O . CYS A 1 374 ? -10.870 -3.061 -8.971 1.00 79.88 374 CYS A O 1
ATOM 2822 N N . LEU A 1 375 ? -12.571 -2.168 -7.793 1.00 76.25 375 LEU A N 1
ATOM 2823 C CA . LEU A 1 375 ? -13.125 -1.366 -8.875 1.00 76.25 375 LEU A CA 1
ATOM 2824 C C . LEU A 1 375 ? -13.061 0.121 -8.555 1.00 76.25 375 LEU A C 1
ATOM 2826 O O . LEU A 1 375 ? -13.213 0.532 -7.408 1.00 76.25 375 LEU A O 1
ATOM 2830 N N . ASN A 1 376 ? -12.909 0.933 -9.591 1.00 74.88 376 ASN A N 1
ATOM 2831 C CA . ASN A 1 376 ? -13.023 2.380 -9.532 1.00 74.88 376 ASN A CA 1
ATOM 2832 C C . ASN A 1 376 ? -13.896 2.868 -10.690 1.00 74.88 376 ASN A C 1
ATOM 2834 O O . ASN A 1 376 ? -13.569 2.625 -11.850 1.00 74.88 376 ASN A O 1
ATOM 2838 N N . MET A 1 377 ? -14.989 3.562 -10.372 1.00 69.94 377 MET A N 1
ATOM 2839 C CA . MET A 1 377 ? -15.972 4.041 -11.351 1.00 69.94 377 MET A CA 1
ATOM 2840 C C . MET A 1 377 ? -16.215 5.553 -11.235 1.00 69.94 377 MET A C 1
ATOM 2842 O O . MET A 1 377 ? -17.304 6.038 -11.548 1.00 69.94 377 MET A O 1
ATOM 2846 N N . ALA A 1 378 ? -15.219 6.305 -10.749 1.00 63.84 378 ALA A N 1
ATOM 2847 C CA . ALA A 1 378 ? -15.321 7.753 -10.586 1.00 63.84 378 ALA A CA 1
ATOM 2848 C C . ALA A 1 378 ? -15.750 8.437 -11.899 1.00 63.84 378 ALA A C 1
ATOM 2850 O O . ALA A 1 378 ? -15.183 8.182 -12.963 1.00 63.84 378 ALA A O 1
ATOM 2851 N N . LYS A 1 379 ? -16.752 9.320 -11.821 1.00 59.72 379 LYS A N 1
ATOM 2852 C CA . LYS A 1 379 ? -17.275 10.063 -12.977 1.00 59.72 379 LYS A CA 1
ATOM 2853 C C . LYS A 1 379 ? -16.686 11.479 -12.975 1.00 59.72 379 LYS A C 1
ATOM 2855 O O . LYS A 1 379 ? -16.930 12.238 -12.042 1.00 59.72 379 LYS A O 1
ATOM 2860 N N . GLY A 1 380 ? -15.915 11.848 -14.003 1.00 55.47 380 GLY A N 1
ATOM 2861 C CA . GLY A 1 380 ? -15.455 13.232 -14.202 1.00 55.47 380 GLY A CA 1
ATOM 2862 C C . GLY A 1 380 ? -14.035 13.388 -14.763 1.00 55.47 380 GLY A C 1
ATOM 2863 O O . GLY A 1 380 ? -13.175 12.526 -14.617 1.00 55.47 380 GLY A O 1
ATOM 2864 N N . SER A 1 381 ? -13.778 14.544 -15.378 1.00 51.06 381 SER A N 1
ATOM 2865 C CA . SER A 1 381 ? -12.554 14.876 -16.125 1.00 51.06 381 SER A CA 1
ATOM 2866 C C . SER A 1 381 ? -11.296 15.141 -15.281 1.00 51.06 381 SER A C 1
ATOM 2868 O O . SER A 1 381 ? -10.209 15.268 -15.839 1.00 51.06 381 SER A O 1
ATOM 2870 N N . SER A 1 382 ? -11.405 15.230 -13.951 1.00 52.25 382 SER A N 1
ATOM 2871 C CA . SER A 1 382 ? -10.312 15.650 -13.049 1.00 52.25 382 SER A CA 1
ATOM 2872 C C . SER A 1 382 ? -10.128 14.760 -11.809 1.00 52.25 382 SER A C 1
ATOM 2874 O O . SER A 1 382 ? -9.424 15.133 -10.864 1.00 52.25 382 SER A O 1
ATOM 2876 N N . THR A 1 383 ? -10.734 13.569 -11.796 1.00 58.09 383 THR A N 1
ATOM 2877 C CA . THR A 1 383 ? -10.727 12.659 -10.642 1.00 58.09 383 THR A CA 1
ATOM 2878 C C . THR A 1 383 ? -9.358 11.997 -10.432 1.00 58.09 383 THR A C 1
ATOM 2880 O O . THR A 1 383 ? -8.817 11.332 -11.316 1.00 58.09 383 THR A O 1
ATOM 2883 N N . ARG A 1 384 ? -8.801 12.131 -9.225 1.00 66.44 384 ARG A N 1
ATOM 2884 C CA . ARG A 1 384 ? -7.570 11.482 -8.738 1.00 66.44 384 ARG A CA 1
ATOM 2885 C C . ARG A 1 384 ? -7.918 10.156 -8.047 1.00 66.44 384 ARG A C 1
ATOM 2887 O O . ARG A 1 384 ? -7.578 9.961 -6.888 1.00 66.44 384 ARG A O 1
ATOM 2894 N N . ALA A 1 385 ? -8.665 9.286 -8.722 1.00 68.19 385 ALA A N 1
ATOM 2895 C CA . ALA A 1 385 ? -9.172 8.042 -8.138 1.00 68.19 385 ALA A CA 1
ATOM 2896 C C . ALA A 1 385 ? -8.431 6.815 -8.683 1.00 68.19 385 ALA A C 1
ATOM 2898 O O . ALA A 1 385 ? -8.220 6.732 -9.894 1.00 68.19 385 ALA A O 1
ATOM 2899 N N . GLY A 1 386 ? -8.080 5.872 -7.809 1.00 75.69 386 GLY A N 1
ATOM 2900 C CA . GLY A 1 386 ? -7.381 4.619 -8.124 1.00 75.69 386 GLY A CA 1
ATOM 2901 C C . GLY A 1 386 ? -7.682 3.551 -7.078 1.00 75.69 386 GLY A C 1
ATOM 2902 O O . GLY A 1 386 ? -8.305 3.856 -6.072 1.00 75.69 386 GLY A O 1
ATOM 2903 N N . ILE A 1 387 ? -7.260 2.301 -7.273 1.00 81.81 387 ILE A N 1
A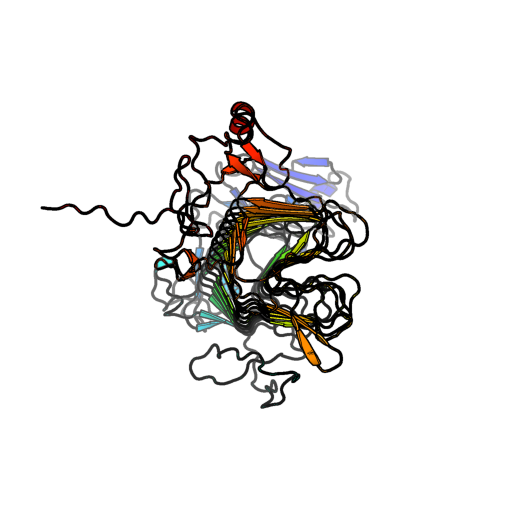TOM 2904 C CA . ILE A 1 387 ? -7.505 1.252 -6.259 1.00 81.81 387 ILE A CA 1
ATOM 2905 C C . ILE A 1 387 ? -6.750 1.575 -4.965 1.00 81.81 387 ILE A C 1
ATOM 2907 O O . ILE A 1 387 ? -7.345 1.563 -3.889 1.00 81.81 387 ILE A O 1
ATOM 2911 N N . LEU A 1 388 ? -5.473 1.932 -5.087 1.00 89.81 388 LEU A N 1
ATOM 2912 C CA . LEU A 1 388 ? -4.683 2.580 -4.051 1.00 89.81 388 LEU A CA 1
ATOM 2913 C C . LEU A 1 388 ? -4.396 4.021 -4.487 1.00 89.81 388 LEU A C 1
ATOM 2915 O O . LEU A 1 388 ? -3.680 4.256 -5.461 1.00 89.81 388 LEU A O 1
ATOM 2919 N N . ALA A 1 389 ? -4.969 4.991 -3.785 1.00 88.12 389 ALA A N 1
ATOM 2920 C CA . ALA A 1 389 ? -4.851 6.404 -4.121 1.00 88.12 389 ALA A CA 1
ATOM 2921 C C . ALA A 1 389 ? -3.911 7.121 -3.141 1.00 88.12 389 ALA A C 1
ATOM 2923 O O . ALA A 1 389 ? -4.200 7.210 -1.953 1.00 88.12 389 ALA A O 1
ATOM 2924 N N . LEU A 1 390 ? -2.798 7.651 -3.642 1.00 89.25 390 LEU A N 1
ATOM 2925 C CA . LEU A 1 390 ? -1.777 8.391 -2.899 1.00 89.25 390 LEU A CA 1
ATOM 2926 C C . LEU A 1 390 ? -1.819 9.857 -3.339 1.00 89.25 390 LEU A C 1
ATOM 2928 O O . LEU A 1 390 ? -1.330 10.221 -4.411 1.00 89.25 390 LEU A O 1
ATOM 2932 N N . ILE A 1 391 ? -2.463 10.713 -2.551 1.00 86.44 391 ILE A N 1
ATOM 2933 C CA . ILE A 1 391 ? -2.808 12.074 -2.976 1.00 86.44 391 ILE A CA 1
ATOM 2934 C C . ILE A 1 391 ? -2.239 13.073 -1.977 1.00 86.44 391 ILE A C 1
ATOM 2936 O O . ILE A 1 391 ? -2.692 13.171 -0.845 1.00 86.44 391 ILE A O 1
ATOM 2940 N N . ASN A 1 392 ? -1.239 13.839 -2.396 1.00 87.44 392 ASN A N 1
ATOM 2941 C CA . ASN A 1 392 ? -0.428 14.689 -1.529 1.00 87.44 392 ASN A CA 1
ATOM 2942 C C . ASN A 1 392 ? 0.039 13.931 -0.273 1.00 87.44 392 ASN A C 1
ATOM 2944 O O . ASN A 1 392 ? 0.069 14.499 0.813 1.00 87.44 392 ASN A O 1
ATOM 2948 N N . ALA A 1 393 ? 0.306 12.632 -0.416 1.00 88.62 393 ALA A N 1
ATOM 2949 C CA . ALA A 1 393 ? 0.848 11.793 0.639 1.00 88.62 393 ALA A CA 1
ATOM 2950 C C . ALA A 1 393 ? 2.348 12.075 0.801 1.00 88.62 393 ALA A C 1
ATOM 2952 O O . ALA A 1 393 ? 3.009 12.525 -0.137 1.00 88.62 393 ALA A O 1
ATOM 2953 N N . GLN A 1 394 ? 2.874 11.792 1.988 1.00 90.69 394 GLN A N 1
ATOM 2954 C CA . GLN A 1 394 ? 4.314 11.702 2.219 1.00 90.69 394 GLN A CA 1
ATOM 2955 C C . GLN A 1 394 ? 4.864 10.398 1.623 1.00 90.69 394 GLN A C 1
ATOM 2957 O O . GLN A 1 394 ? 4.122 9.597 1.041 1.00 90.69 394 GLN A O 1
ATOM 2962 N N . ASP A 1 395 ? 6.168 10.177 1.798 1.00 91.25 395 ASP A N 1
ATOM 2963 C CA . ASP A 1 395 ? 6.840 8.963 1.339 1.00 91.25 395 ASP A CA 1
ATOM 2964 C C . ASP A 1 395 ? 6.053 7.707 1.715 1.00 91.25 395 ASP A C 1
ATOM 2966 O O . ASP A 1 395 ? 5.736 7.494 2.885 1.00 91.25 395 ASP A O 1
ATOM 2970 N N . THR A 1 396 ? 5.723 6.898 0.714 1.00 93.38 396 THR A N 1
ATOM 2971 C CA . THR A 1 396 ? 4.901 5.695 0.867 1.00 93.38 396 THR A CA 1
ATOM 2972 C C . THR A 1 396 ? 5.694 4.482 0.405 1.00 93.38 396 THR A C 1
ATOM 2974 O O . THR A 1 396 ? 6.320 4.505 -0.660 1.00 93.38 396 THR A O 1
ATOM 2977 N N . LEU A 1 397 ? 5.652 3.415 1.203 1.00 96.44 397 LEU A N 1
ATOM 2978 C CA . LEU A 1 397 ? 6.298 2.140 0.903 1.00 96.44 397 LEU A CA 1
ATOM 2979 C C . LEU A 1 397 ? 5.242 1.074 0.605 1.00 96.44 397 LEU A C 1
ATOM 2981 O O . LEU A 1 397 ? 4.307 0.878 1.378 1.00 96.44 397 LEU A O 1
ATOM 2985 N N . ILE A 1 398 ? 5.420 0.365 -0.503 1.00 97.12 398 ILE A N 1
ATOM 2986 C CA . ILE A 1 398 ? 4.657 -0.829 -0.862 1.00 97.12 398 ILE A CA 1
ATOM 2987 C C . ILE A 1 398 ? 5.660 -1.959 -1.047 1.00 97.12 398 ILE A C 1
ATOM 2989 O O . ILE A 1 398 ? 6.558 -1.859 -1.879 1.00 97.12 398 ILE A O 1
ATOM 2993 N N . GLU A 1 399 ? 5.524 -3.040 -0.295 1.00 96.38 399 GLU A N 1
ATOM 2994 C CA . GLU A 1 399 ? 6.418 -4.184 -0.413 1.00 96.38 399 GLU A CA 1
ATOM 2995 C C . GLU A 1 399 ? 5.679 -5.513 -0.360 1.00 96.38 399 GLU A C 1
ATOM 2997 O O . GLU A 1 399 ? 4.687 -5.665 0.353 1.00 96.38 399 GLU A O 1
ATOM 3002 N N . ASP A 1 400 ? 6.149 -6.478 -1.149 1.00 96.12 400 ASP A N 1
ATOM 3003 C CA . ASP A 1 400 ? 5.611 -7.840 -1.158 1.00 96.12 400 ASP A CA 1
ATOM 3004 C C . ASP A 1 400 ? 4.085 -7.879 -1.407 1.00 96.12 400 ASP A C 1
ATOM 3006 O O . ASP A 1 400 ? 3.374 -8.768 -0.944 1.00 96.12 400 ASP A O 1
ATOM 3010 N N . CYS A 1 401 ? 3.560 -6.887 -2.137 1.00 97.19 401 CYS A N 1
ATOM 3011 C CA . CYS A 1 401 ? 2.130 -6.710 -2.372 1.00 97.19 401 CYS A CA 1
ATOM 3012 C C . CYS A 1 401 ? 1.707 -7.214 -3.756 1.00 97.19 401 CYS A C 1
ATOM 3014 O O . CYS A 1 401 ? 2.472 -7.196 -4.724 1.00 97.19 401 CYS A O 1
ATOM 3016 N N . VAL A 1 402 ? 0.434 -7.595 -3.873 1.00 94.69 402 VAL A N 1
ATOM 3017 C CA . VAL A 1 402 ? -0.188 -7.991 -5.143 1.00 94.69 402 VAL A CA 1
ATOM 3018 C C . VAL A 1 402 ? -1.382 -7.090 -5.428 1.00 94.69 402 VAL A C 1
ATOM 3020 O O . VAL A 1 402 ? -2.363 -7.108 -4.692 1.00 94.69 402 VAL A O 1
ATOM 3023 N N . LEU A 1 403 ? -1.328 -6.336 -6.524 1.00 93.06 403 LEU A N 1
ATOM 3024 C CA . LEU A 1 403 ? -2.451 -5.565 -7.048 1.00 93.06 403 LEU A CA 1
ATOM 3025 C C . LEU A 1 403 ? -2.876 -6.177 -8.375 1.00 93.06 403 LEU A C 1
ATOM 3027 O O . LEU A 1 403 ? -2.157 -6.081 -9.374 1.00 93.06 403 LEU A O 1
ATOM 3031 N N . ARG A 1 404 ? -4.028 -6.845 -8.390 1.00 87.38 404 ARG A N 1
ATOM 3032 C CA . ARG A 1 404 ? -4.433 -7.627 -9.551 1.00 87.38 404 ARG A CA 1
ATOM 3033 C C . ARG A 1 404 ? -5.892 -7.520 -9.915 1.00 87.38 404 ARG A C 1
ATOM 3035 O O . ARG A 1 404 ? -6.765 -7.371 -9.060 1.00 87.38 404 ARG A O 1
ATOM 3042 N N . ARG A 1 405 ? -6.156 -7.713 -11.209 1.00 81.81 405 ARG A N 1
ATOM 3043 C CA . ARG A 1 405 ? -7.518 -7.769 -11.769 1.00 81.81 405 ARG A CA 1
ATOM 3044 C C . ARG A 1 405 ? -8.357 -6.547 -11.391 1.00 81.81 405 ARG A C 1
ATOM 3046 O O . ARG A 1 405 ? -9.580 -6.633 -11.339 1.00 81.81 405 ARG A O 1
ATOM 3053 N N . GLY A 1 406 ? -7.689 -5.436 -11.099 1.00 78.31 406 GLY A N 1
ATOM 3054 C CA . GLY A 1 406 ? -8.320 -4.169 -10.825 1.00 78.31 406 GLY A CA 1
ATOM 3055 C C . GLY A 1 406 ? -9.008 -3.634 -12.068 1.00 78.31 406 GLY A C 1
ATOM 3056 O O . GLY A 1 406 ? -8.509 -3.836 -13.176 1.00 78.31 406 GLY A O 1
ATOM 3057 N N . TYR A 1 407 ? -10.132 -2.950 -11.894 1.00 76.56 407 TYR A N 1
ATOM 3058 C CA . TYR A 1 407 ? -10.845 -2.322 -13.001 1.00 76.56 407 TYR A CA 1
ATOM 3059 C C . TYR A 1 407 ? -11.095 -0.850 -12.699 1.00 76.56 407 TYR A C 1
ATOM 3061 O O . TYR A 1 407 ? -11.736 -0.517 -11.707 1.00 76.56 407 TYR A O 1
ATOM 3069 N N . SER A 1 408 ? -10.576 0.032 -13.544 1.00 75.69 408 SER A N 1
ATOM 3070 C CA . SER A 1 408 ? -10.826 1.469 -13.468 1.00 75.69 408 SER A CA 1
ATOM 3071 C C . SER A 1 408 ? -11.502 1.947 -14.744 1.00 75.69 408 SER A C 1
ATOM 3073 O O . SER A 1 408 ? -10.959 1.753 -15.829 1.00 75.69 408 SER A O 1
ATOM 3075 N N . ASP A 1 409 ? -12.651 2.599 -14.610 1.00 71.12 409 ASP A N 1
ATOM 3076 C CA . ASP A 1 409 ? -13.434 3.136 -15.725 1.00 71.12 409 ASP A CA 1
ATOM 3077 C C . ASP A 1 409 ? -13.691 4.637 -15.546 1.00 71.12 409 ASP A C 1
ATOM 3079 O O . ASP A 1 409 ? -13.758 5.133 -14.419 1.00 71.12 409 ASP A O 1
ATOM 3083 N N . ASN A 1 410 ? -13.831 5.360 -16.661 1.00 60.50 410 ASN A N 1
ATOM 3084 C CA . ASN A 1 410 ? -14.329 6.745 -16.754 1.00 60.50 410 ASN A CA 1
ATOM 3085 C C . ASN A 1 410 ? -13.532 7.858 -16.012 1.00 60.50 410 ASN A C 1
ATOM 3087 O O . ASN A 1 410 ? -13.884 9.033 -16.114 1.00 60.50 410 ASN A O 1
ATOM 3091 N N . SER A 1 411 ? -12.440 7.521 -15.315 1.00 60.72 411 SER A N 1
ATOM 3092 C CA . SER A 1 411 ? -11.559 8.455 -14.590 1.00 60.72 411 SER A CA 1
ATOM 3093 C C . SER A 1 411 ? -10.373 8.911 -15.439 1.00 60.72 411 SER A C 1
ATOM 3095 O O . SER A 1 411 ? -9.759 8.110 -16.141 1.00 60.72 411 SER A O 1
ATOM 3097 N N . ALA A 1 412 ? -9.960 10.170 -15.294 1.00 50.81 412 ALA A N 1
ATOM 3098 C CA . ALA A 1 412 ? -8.821 10.740 -16.011 1.00 50.81 412 ALA A CA 1
ATOM 3099 C C . ALA A 1 412 ? -7.449 10.158 -15.583 1.00 50.81 412 ALA A C 1
ATOM 3101 O O . ALA A 1 412 ? -6.446 10.419 -16.228 1.00 50.81 412 ALA A O 1
ATOM 3102 N N . ARG A 1 413 ? -7.347 9.375 -14.495 1.00 59.25 413 ARG A N 1
ATOM 3103 C CA . ARG A 1 413 ? -6.065 8.773 -14.039 1.00 59.25 413 ARG A CA 1
ATOM 3104 C C . ARG A 1 413 ? -6.194 7.354 -13.482 1.00 59.25 413 ARG A C 1
ATOM 3106 O O . ARG A 1 413 ? -5.272 6.888 -12.825 1.00 59.25 413 ARG A O 1
ATOM 3113 N N . GLY A 1 414 ? -7.341 6.706 -13.695 1.00 59.44 414 GLY A N 1
ATOM 3114 C CA . GLY A 1 414 ? -7.736 5.464 -13.028 1.00 59.44 414 GLY A CA 1
ATOM 3115 C C . GLY A 1 414 ? -6.734 4.321 -13.184 1.00 59.44 414 GLY A C 1
ATOM 3116 O O . GLY A 1 414 ? -6.743 3.623 -14.184 1.00 59.44 414 GLY A O 1
ATOM 3117 N N . ALA A 1 415 ? -5.912 4.100 -12.169 1.00 66.81 415 ALA A N 1
ATOM 3118 C CA . ALA A 1 415 ? -4.898 3.056 -12.147 1.00 66.81 415 ALA A CA 1
ATOM 3119 C C . ALA A 1 415 ? -5.103 2.134 -10.943 1.00 66.81 415 ALA A C 1
ATOM 3121 O O . ALA A 1 415 ? -5.830 2.467 -9.997 1.00 66.81 415 ALA A O 1
ATOM 3122 N N . ALA A 1 416 ? -4.393 1.005 -10.919 1.00 68.88 416 ALA A N 1
ATOM 3123 C CA . ALA A 1 416 ? -4.235 0.257 -9.676 1.00 68.88 416 ALA A CA 1
ATOM 3124 C C . ALA A 1 416 ? -3.598 1.135 -8.581 1.00 68.88 416 ALA A C 1
ATOM 3126 O O . ALA A 1 416 ? -4.057 1.111 -7.442 1.00 68.88 416 ALA A O 1
ATOM 3127 N N . ILE A 1 417 ? -2.620 1.975 -8.937 1.00 78.19 417 ILE A N 1
ATOM 3128 C CA . ILE A 1 417 ? -2.026 2.974 -8.042 1.00 78.19 417 ILE A CA 1
ATOM 3129 C C . ILE A 1 417 ? -2.092 4.359 -8.678 1.00 78.19 417 ILE A C 1
ATOM 3131 O O . ILE A 1 417 ? -1.517 4.581 -9.743 1.00 78.19 417 ILE A O 1
ATOM 3135 N N . VAL A 1 418 ? -2.731 5.311 -8.001 1.00 79.00 418 VAL A N 1
ATOM 3136 C CA . VAL A 1 418 ? -2.737 6.718 -8.419 1.00 79.00 418 VAL A CA 1
ATOM 3137 C C . VAL A 1 418 ? -1.876 7.543 -7.494 1.00 79.00 418 VAL A C 1
ATOM 3139 O O . VAL A 1 418 ? -2.034 7.480 -6.282 1.00 79.00 418 VAL A O 1
ATOM 3142 N N . LEU A 1 419 ? -1.009 8.361 -8.080 1.00 79.00 419 LEU A N 1
ATOM 3143 C CA . LEU A 1 419 ? -0.164 9.299 -7.363 1.00 79.00 419 LEU A CA 1
ATOM 3144 C C . LEU A 1 419 ? -0.449 10.719 -7.810 1.00 79.00 419 LEU A C 1
ATOM 3146 O O . LEU A 1 419 ? -0.436 11.026 -9.001 1.00 79.00 419 LEU A O 1
ATOM 3150 N N . ASN A 1 420 ? -0.656 11.609 -6.853 1.00 76.69 420 ASN A N 1
ATOM 3151 C CA . ASN A 1 420 ? -0.600 13.035 -7.104 1.00 76.69 420 ASN A CA 1
ATOM 3152 C C . ASN A 1 420 ? 0.233 13.692 -6.016 1.00 76.69 420 ASN A C 1
ATOM 3154 O O . ASN A 1 420 ? -0.117 13.564 -4.851 1.00 76.69 420 ASN A O 1
ATOM 3158 N N . ALA A 1 421 ? 1.314 14.362 -6.383 1.00 74.06 421 ALA A N 1
ATOM 3159 C CA . ALA A 1 421 ? 2.218 14.975 -5.423 1.00 74.06 421 ALA A CA 1
ATOM 3160 C C . ALA A 1 421 ? 2.584 16.395 -5.856 1.00 74.06 421 ALA A C 1
ATOM 3162 O O . ALA A 1 421 ? 2.630 16.709 -7.044 1.00 74.06 421 ALA A O 1
ATOM 3163 N N . SER A 1 422 ? 2.820 17.275 -4.889 1.00 70.06 422 SER A N 1
ATOM 3164 C CA . SER A 1 422 ? 3.229 18.666 -5.125 1.00 70.06 422 SER A CA 1
ATOM 3165 C C . SER A 1 422 ? 4.665 18.952 -4.675 1.00 70.06 422 SER A C 1
ATOM 3167 O O . SER A 1 422 ? 5.115 20.089 -4.780 1.00 70.06 422 SER A O 1
ATOM 3169 N N . THR A 1 423 ? 5.377 17.946 -4.161 1.00 74.25 423 THR A N 1
ATOM 3170 C CA . THR A 1 423 ? 6.694 18.045 -3.507 1.00 74.25 423 THR A CA 1
ATOM 3171 C C . THR A 1 423 ? 7.571 16.834 -3.870 1.00 74.25 423 THR A C 1
ATOM 3173 O O . THR A 1 423 ? 7.105 15.906 -4.520 1.00 74.25 423 THR A O 1
ATOM 3176 N N . ASP A 1 424 ? 8.849 16.821 -3.475 1.00 77.56 424 ASP A N 1
ATOM 3177 C CA . ASP A 1 424 ? 9.822 15.748 -3.784 1.00 77.56 424 ASP A CA 1
ATOM 3178 C C . ASP A 1 424 ? 9.611 14.466 -2.940 1.00 77.56 424 ASP A C 1
ATOM 3180 O O . ASP A 1 424 ? 10.563 13.901 -2.408 1.00 77.56 424 ASP A O 1
ATOM 3184 N N . VAL A 1 425 ? 8.355 14.027 -2.795 1.00 85.19 425 VAL A N 1
ATOM 3185 C CA . VAL A 1 425 ? 7.961 12.800 -2.078 1.00 85.19 425 VAL A CA 1
ATOM 3186 C C . VAL A 1 425 ? 8.174 11.561 -2.940 1.00 85.19 425 VAL A C 1
ATOM 3188 O O . VAL A 1 425 ? 8.021 11.598 -4.167 1.00 85.19 425 VAL A O 1
ATOM 3191 N N . ALA A 1 426 ? 8.511 10.449 -2.294 1.00 89.06 426 ALA A N 1
ATOM 3192 C CA . ALA A 1 426 ? 8.827 9.191 -2.948 1.00 89.06 426 ALA A CA 1
ATOM 3193 C C . ALA A 1 426 ? 7.728 8.139 -2.769 1.00 89.06 426 ALA A C 1
ATOM 3195 O O . ALA A 1 426 ? 7.305 7.821 -1.659 1.00 89.06 426 ALA A O 1
ATOM 3196 N N . LEU A 1 427 ? 7.343 7.501 -3.872 1.00 91.69 427 LEU A N 1
ATOM 3197 C CA . LEU A 1 427 ? 6.757 6.166 -3.817 1.00 91.69 427 LEU A CA 1
ATOM 3198 C C . LEU A 1 427 ? 7.856 5.133 -4.041 1.00 91.69 427 LEU A C 1
ATOM 3200 O O . LEU A 1 427 ? 8.527 5.152 -5.078 1.00 91.69 427 LEU A O 1
ATOM 3204 N N . THR A 1 428 ? 7.987 4.206 -3.095 1.00 94.94 428 THR A N 1
ATOM 3205 C CA . THR A 1 428 ? 8.838 3.024 -3.240 1.00 94.94 428 THR A CA 1
ATOM 3206 C C . THR A 1 428 ? 7.979 1.769 -3.341 1.00 94.94 428 THR A C 1
ATOM 3208 O O . THR A 1 428 ? 7.164 1.513 -2.458 1.00 94.94 428 THR A O 1
ATOM 3211 N N . ILE A 1 429 ? 8.174 0.980 -4.400 1.00 96.25 429 ILE A N 1
ATOM 3212 C CA . ILE A 1 429 ? 7.563 -0.344 -4.562 1.00 96.25 429 ILE A CA 1
ATOM 3213 C C . ILE A 1 429 ? 8.670 -1.391 -4.614 1.00 96.25 429 ILE A C 1
ATOM 3215 O O . ILE A 1 429 ? 9.545 -1.311 -5.472 1.00 96.25 429 ILE A O 1
ATOM 3219 N N . ASN A 1 430 ? 8.612 -2.388 -3.740 1.00 95.75 430 ASN A N 1
ATOM 3220 C CA . ASN A 1 430 ? 9.581 -3.477 -3.685 1.00 95.75 430 ASN A CA 1
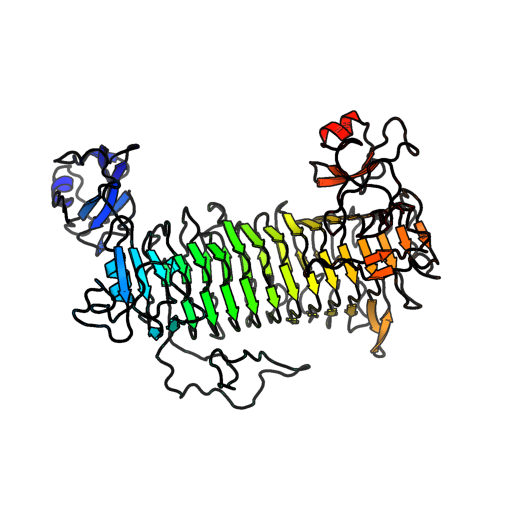ATOM 3221 C C . ASN A 1 430 ? 8.880 -4.825 -3.848 1.00 95.75 430 ASN A C 1
ATOM 3223 O O . ASN A 1 430 ? 7.815 -5.042 -3.269 1.00 95.75 430 ASN A O 1
ATOM 3227 N N . ARG A 1 431 ? 9.494 -5.749 -4.594 1.00 95.00 431 ARG A N 1
ATOM 3228 C CA . ARG A 1 431 ? 9.115 -7.174 -4.629 1.00 95.00 431 ARG A CA 1
ATOM 3229 C C . ARG A 1 431 ? 7.613 -7.413 -4.816 1.00 95.00 431 ARG A C 1
ATOM 3231 O O . ARG A 1 431 ? 7.030 -8.274 -4.171 1.00 95.00 431 ARG A O 1
ATOM 3238 N N . SER A 1 432 ? 6.961 -6.605 -5.647 1.00 95.94 432 SER A N 1
ATOM 3239 C CA . SER A 1 432 ? 5.500 -6.590 -5.770 1.00 95.94 432 SER A CA 1
ATOM 3240 C C . SER A 1 432 ? 5.041 -7.025 -7.159 1.00 95.94 432 SER A C 1
ATOM 3242 O O . SER A 1 432 ? 5.831 -7.157 -8.097 1.00 95.94 432 SER A O 1
ATOM 3244 N N . ARG A 1 433 ? 3.733 -7.235 -7.312 1.00 93.62 433 ARG A N 1
ATOM 3245 C CA . ARG A 1 433 ? 3.133 -7.623 -8.588 1.00 93.62 433 ARG A CA 1
ATOM 3246 C C . ARG A 1 433 ? 1.905 -6.793 -8.912 1.00 93.62 433 ARG A C 1
ATOM 3248 O O . ARG A 1 433 ? 0.949 -6.768 -8.143 1.00 93.62 433 ARG A O 1
ATOM 3255 N N . LEU A 1 434 ? 1.923 -6.167 -10.083 1.00 93.62 434 LEU A N 1
ATOM 3256 C CA . LEU A 1 434 ? 0.799 -5.451 -10.666 1.00 93.62 434 LEU A CA 1
ATOM 3257 C C . LEU A 1 434 ? 0.365 -6.214 -11.917 1.00 93.62 434 LEU A C 1
ATOM 3259 O O . LEU A 1 434 ? 1.011 -6.117 -12.959 1.00 93.62 434 LEU A O 1
ATOM 3263 N N . GLU A 1 435 ? -0.692 -7.022 -11.816 1.00 89.12 435 GLU A N 1
ATOM 3264 C CA . GLU A 1 435 ? -1.075 -7.933 -12.902 1.00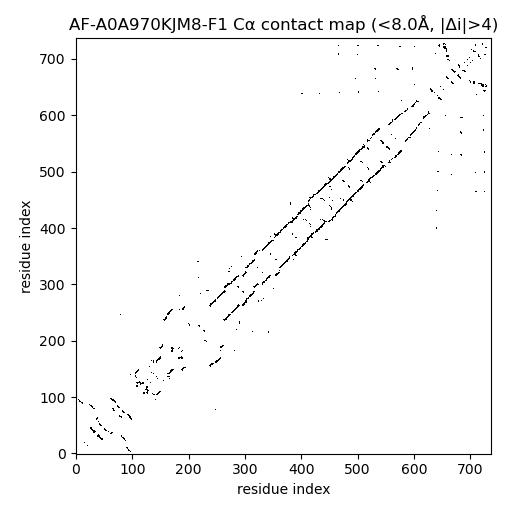 89.12 435 GLU A CA 1
ATOM 3265 C C . GLU A 1 435 ? -2.543 -7.835 -13.319 1.00 89.12 435 GLU A C 1
ATOM 3267 O O . GLU A 1 435 ? -3.459 -7.783 -12.497 1.00 89.12 435 GLU A O 1
ATOM 3272 N N . ARG A 1 436 ? -2.794 -7.895 -14.628 1.00 84.88 436 ARG A N 1
ATOM 3273 C CA . ARG A 1 436 ? -4.143 -7.940 -15.209 1.00 84.88 436 ARG A CA 1
ATOM 3274 C C . ARG A 1 436 ? -5.041 -6.787 -14.765 1.00 84.88 436 ARG A C 1
ATOM 3276 O O . ARG A 1 436 ? -6.261 -6.943 -14.743 1.00 84.88 436 ARG A O 1
ATOM 3283 N N . ASN A 1 437 ? -4.457 -5.650 -14.390 1.00 83.50 437 ASN A N 1
ATOM 3284 C CA . ASN A 1 437 ? -5.224 -4.449 -14.101 1.00 83.50 437 ASN A CA 1
ATOM 3285 C C . ASN A 1 437 ? -5.680 -3.836 -15.415 1.00 83.50 437 ASN A C 1
ATOM 3287 O O . ASN A 1 437 ? -4.951 -3.837 -16.407 1.00 83.50 437 ASN A O 1
ATOM 3291 N N . ARG A 1 438 ? -6.912 -3.350 -15.422 1.00 79.62 438 ARG A N 1
ATOM 3292 C CA . ARG A 1 438 ? -7.569 -2.819 -16.603 1.00 79.62 438 ARG A CA 1
ATOM 3293 C C . ARG A 1 438 ? -7.976 -1.388 -16.336 1.00 79.62 438 ARG A C 1
ATOM 3295 O O . ARG A 1 438 ? -8.667 -1.107 -15.357 1.00 79.62 438 ARG A O 1
ATOM 3302 N N . TYR A 1 439 ? -7.572 -0.515 -17.237 1.00 78.69 439 TYR A N 1
ATOM 3303 C CA . TYR A 1 439 ? -8.058 0.843 -17.313 1.00 78.69 439 TYR A CA 1
ATOM 3304 C C . TYR A 1 439 ? -8.836 1.037 -18.607 1.00 78.69 439 TYR A C 1
ATOM 3306 O O . TYR A 1 439 ? -8.385 0.630 -19.677 1.00 78.69 439 TYR A O 1
ATOM 3314 N N . ASN A 1 440 ? -9.995 1.673 -18.487 1.00 75.12 440 ASN A N 1
ATOM 3315 C CA . ASN A 1 440 ? -10.844 2.062 -19.593 1.00 75.12 440 ASN A CA 1
ATOM 3316 C C . ASN A 1 440 ? -11.150 3.566 -19.498 1.00 75.12 440 ASN A C 1
ATOM 3318 O O . ASN A 1 440 ? -11.994 4.011 -18.722 1.00 75.12 440 ASN A O 1
ATOM 3322 N N . GLY A 1 441 ? -10.408 4.367 -20.256 1.00 69.56 441 GLY A N 1
ATOM 3323 C CA . GLY A 1 441 ? -10.536 5.818 -20.289 1.00 69.56 441 GLY A CA 1
ATOM 3324 C C . GLY A 1 441 ? -11.613 6.292 -21.257 1.00 69.56 441 GLY A C 1
ATOM 3325 O O . GLY A 1 441 ? -11.736 5.768 -22.360 1.00 69.56 441 GLY A O 1
ATOM 3326 N N . ASN A 1 442 ? -12.360 7.324 -20.862 1.00 64.19 442 ASN A N 1
ATOM 3327 C CA . ASN A 1 442 ? -13.396 7.966 -21.682 1.00 64.19 442 ASN A CA 1
ATOM 3328 C C . ASN A 1 442 ? -13.016 9.400 -22.117 1.00 64.19 442 ASN A C 1
ATOM 3330 O O . ASN A 1 442 ? -13.879 10.149 -22.546 1.00 64.19 442 ASN A O 1
ATOM 3334 N N . GLY A 1 443 ? -11.750 9.820 -21.958 1.00 51.84 443 GLY A N 1
ATOM 3335 C CA . GLY A 1 443 ? -11.159 11.056 -22.513 1.00 51.84 443 GLY A CA 1
ATOM 3336 C C . GLY A 1 443 ? -11.934 12.386 -22.386 1.00 51.84 443 GLY A C 1
ATOM 3337 O O . GLY A 1 443 ? -11.623 13.330 -23.101 1.00 51.84 443 GLY A O 1
ATOM 3338 N N . THR A 1 444 ? -12.916 12.529 -21.490 1.00 49.19 444 THR A N 1
ATOM 3339 C CA . THR A 1 444 ? -13.722 13.764 -21.359 1.00 49.19 444 THR A CA 1
ATOM 3340 C C . THR A 1 444 ? -13.012 14.896 -20.601 1.00 49.19 444 THR A C 1
ATOM 3342 O O . THR A 1 444 ? -13.622 15.924 -20.307 1.00 49.19 444 THR A O 1
ATOM 3345 N N . GLY A 1 445 ? -11.722 14.743 -20.279 1.00 49.34 445 GLY A N 1
ATOM 3346 C CA . GLY A 1 445 ? -10.924 15.738 -19.571 1.00 49.34 445 GLY A CA 1
ATOM 3347 C C . GLY A 1 445 ? -9.681 16.170 -20.328 1.00 49.34 445 GLY A C 1
ATOM 3348 O O . GLY A 1 445 ? -8.862 15.345 -20.722 1.00 49.34 445 GLY A O 1
ATOM 3349 N N . ALA A 1 446 ? -9.502 17.483 -20.469 1.00 41.78 446 ALA A N 1
ATOM 3350 C CA . ALA A 1 446 ? -8.194 18.046 -20.762 1.00 41.78 446 ALA A CA 1
ATOM 3351 C C . ALA A 1 446 ? -7.206 17.564 -19.676 1.00 41.78 446 ALA A C 1
ATOM 3353 O O . ALA A 1 446 ? -7.542 17.635 -18.496 1.00 41.78 446 ALA A O 1
ATOM 3354 N N . HIS A 1 447 ? -6.008 17.100 -20.067 1.00 49.69 447 HIS A N 1
ATOM 3355 C CA . HIS A 1 447 ? -4.789 16.931 -19.236 1.00 49.69 447 HIS A CA 1
ATOM 3356 C C . HIS A 1 447 ? -4.239 15.529 -18.865 1.00 49.69 447 HIS A C 1
ATOM 3358 O O . HIS A 1 447 ? -3.372 15.493 -17.989 1.00 49.69 447 HIS A O 1
ATOM 3364 N N . THR A 1 448 ? -4.608 14.380 -19.451 1.00 53.34 448 THR A N 1
ATOM 3365 C CA . THR A 1 448 ? -4.248 13.104 -18.776 1.00 53.34 448 THR A CA 1
ATOM 3366 C C . THR A 1 448 ? -3.585 11.990 -19.584 1.00 53.34 448 THR A C 1
ATOM 3368 O O . THR A 1 448 ? -4.250 11.212 -20.260 1.00 53.34 448 THR A O 1
ATOM 3371 N N . CYS A 1 449 ? -2.284 11.803 -19.337 1.00 57.53 449 CYS A N 1
ATOM 3372 C CA . CYS A 1 449 ? -1.648 10.496 -19.467 1.00 57.53 449 CYS A CA 1
ATOM 3373 C C . CYS A 1 449 ? -2.274 9.524 -18.456 1.00 57.53 449 CYS A C 1
ATOM 3375 O O . CYS A 1 449 ? -2.263 9.805 -17.255 1.00 57.53 449 CYS A O 1
ATOM 3377 N N . CYS A 1 450 ? -2.795 8.391 -18.925 1.00 64.62 450 CYS A N 1
ATOM 3378 C CA . CYS A 1 450 ? -3.500 7.419 -18.085 1.00 64.62 450 CYS A CA 1
ATOM 3379 C C . CYS A 1 450 ? -2.687 6.130 -17.929 1.00 64.62 450 CYS A C 1
ATOM 3381 O O . CYS A 1 450 ? -2.117 5.657 -18.906 1.00 64.62 450 CYS A O 1
ATOM 3383 N N . GLY A 1 451 ? -2.627 5.559 -16.723 1.00 71.25 451 GLY A N 1
ATOM 3384 C CA . GLY A 1 451 ? -1.892 4.326 -16.427 1.00 71.25 451 GLY A CA 1
ATOM 3385 C C . GLY A 1 451 ? -2.823 3.201 -15.977 1.00 71.25 451 GLY A C 1
ATOM 3386 O O . GLY A 1 451 ? -3.640 3.457 -15.104 1.00 71.25 451 GLY A O 1
ATOM 3387 N N . ALA A 1 452 ? -2.709 1.971 -16.492 1.00 75.38 452 ALA A N 1
ATOM 3388 C CA . ALA A 1 452 ? -3.517 0.859 -15.962 1.00 75.38 452 ALA A CA 1
ATOM 3389 C C . ALA A 1 452 ? -2.973 0.323 -14.629 1.00 75.38 452 ALA A C 1
ATOM 3391 O O . ALA A 1 452 ? -3.739 0.093 -13.690 1.00 75.38 452 ALA A O 1
ATOM 3392 N N . ALA A 1 453 ? -1.651 0.170 -14.508 1.00 85.00 453 ALA A N 1
ATOM 3393 C CA . ALA A 1 453 ? -1.020 -0.204 -13.245 1.00 85.00 453 ALA A CA 1
ATOM 3394 C C . ALA A 1 453 ? -0.680 1.021 -12.373 1.00 85.00 453 ALA A C 1
ATOM 3396 O O . ALA A 1 453 ? -1.113 1.071 -11.223 1.00 85.00 453 ALA A O 1
ATOM 3397 N N . ILE A 1 454 ? 0.026 2.029 -12.898 1.00 87.00 454 ILE A N 1
ATOM 3398 C CA . ILE A 1 454 ? 0.388 3.244 -12.145 1.00 87.00 454 ILE A CA 1
ATOM 3399 C C . ILE A 1 454 ? 0.057 4.504 -12.948 1.00 87.00 454 ILE A C 1
ATOM 3401 O O . ILE A 1 454 ? 0.549 4.674 -14.059 1.00 87.00 454 ILE A O 1
ATOM 3405 N N . GLY A 1 455 ? -0.721 5.419 -12.375 1.00 81.62 455 GLY A N 1
ATOM 3406 C CA . GLY A 1 455 ? -1.006 6.738 -12.942 1.00 81.62 455 GLY A CA 1
ATOM 3407 C C . GLY A 1 455 ? -0.461 7.842 -12.044 1.00 81.62 455 GLY A C 1
ATOM 3408 O O . GLY A 1 455 ? -0.773 7.872 -10.856 1.00 81.62 455 GLY A O 1
ATOM 3409 N N . THR A 1 456 ? 0.334 8.766 -12.581 1.00 78.06 456 THR A N 1
ATOM 3410 C CA . THR A 1 456 ? 0.928 9.855 -11.791 1.00 78.06 456 THR A CA 1
ATOM 3411 C C . THR A 1 456 ? 0.449 11.232 -12.232 1.00 78.06 456 THR A C 1
ATOM 3413 O O . THR A 1 456 ? 0.040 11.443 -13.376 1.00 78.06 456 THR A O 1
ATOM 3416 N N . GLY A 1 457 ? 0.536 12.206 -11.325 1.00 77.69 457 GLY A N 1
ATOM 3417 C CA . GLY A 1 457 ? 0.488 13.620 -11.662 1.00 77.69 457 GLY A CA 1
ATOM 3418 C C . GLY A 1 457 ? 1.132 14.545 -10.644 1.00 77.69 457 GLY A C 1
ATOM 3419 O O . GLY A 1 457 ? 1.281 14.199 -9.479 1.00 77.69 457 GLY A O 1
ATOM 3420 N N . GLY A 1 458 ? 1.501 15.742 -11.093 1.00 79.12 458 GLY A N 1
ATOM 3421 C CA . GLY A 1 458 ? 2.274 16.680 -10.279 1.00 79.12 458 GLY A CA 1
ATOM 3422 C C . GLY A 1 458 ? 3.768 16.345 -10.296 1.00 79.12 458 GLY A C 1
ATOM 3423 O O . GLY A 1 458 ? 4.292 16.011 -11.355 1.00 79.12 458 GLY A O 1
ATOM 3424 N N . THR A 1 459 ? 4.453 16.453 -9.163 1.00 83.00 459 THR A N 1
ATOM 3425 C CA . THR A 1 459 ? 5.910 16.287 -9.050 1.00 83.00 459 THR A CA 1
ATOM 3426 C C . THR A 1 459 ? 6.257 15.277 -7.962 1.00 83.00 459 THR A C 1
ATOM 3428 O O . THR A 1 459 ? 5.624 15.320 -6.914 1.00 83.00 459 THR A O 1
ATOM 3431 N N . GLY A 1 460 ? 7.249 14.405 -8.179 1.00 86.88 460 GLY A N 1
ATOM 3432 C CA . GLY A 1 460 ? 7.715 13.458 -7.154 1.00 86.88 460 GLY A CA 1
ATOM 3433 C C . GLY A 1 460 ? 8.783 12.463 -7.627 1.00 86.88 460 GLY A C 1
ATOM 3434 O O . GLY A 1 460 ? 9.366 12.606 -8.710 1.00 86.88 460 GLY A O 1
ATOM 3435 N N . LYS A 1 461 ? 9.032 11.426 -6.815 1.00 88.69 461 LYS A N 1
ATOM 3436 C CA . LYS A 1 461 ? 9.971 10.332 -7.111 1.00 88.69 461 LYS A CA 1
ATOM 3437 C C . LYS A 1 461 ? 9.286 8.967 -7.167 1.00 88.69 461 LYS A C 1
ATOM 3439 O O . LYS A 1 461 ? 8.351 8.699 -6.414 1.00 88.69 461 LYS A O 1
ATOM 3444 N N . LEU A 1 462 ? 9.796 8.083 -8.024 1.00 89.62 462 LEU A N 1
ATOM 3445 C CA . LEU A 1 462 ? 9.311 6.710 -8.170 1.00 89.62 462 LEU A CA 1
ATOM 3446 C C . LEU A 1 462 ? 10.477 5.715 -8.183 1.00 89.62 462 LEU A C 1
ATOM 3448 O O . LEU A 1 462 ? 11.268 5.683 -9.128 1.00 89.62 462 LEU A O 1
ATOM 3452 N N . PHE A 1 463 ? 10.568 4.888 -7.145 1.00 93.00 463 PHE A N 1
ATOM 3453 C CA . PHE A 1 463 ? 11.570 3.830 -7.028 1.00 93.00 463 PHE A CA 1
ATOM 3454 C C . PHE A 1 463 ? 10.884 2.473 -7.014 1.00 93.00 463 PHE A C 1
ATOM 3456 O O . PHE A 1 463 ? 10.169 2.145 -6.074 1.00 93.00 463 PHE A O 1
ATOM 3463 N N . ILE A 1 464 ? 11.087 1.683 -8.062 1.00 95.19 464 ILE A N 1
ATOM 3464 C CA . ILE A 1 464 ? 10.419 0.394 -8.227 1.00 95.19 464 ILE A CA 1
ATOM 3465 C C . ILE A 1 464 ? 11.484 -0.681 -8.375 1.00 95.19 464 ILE A C 1
ATOM 3467 O O . ILE A 1 464 ? 12.300 -0.628 -9.289 1.00 95.19 464 ILE A O 1
ATOM 3471 N N . ASN A 1 465 ? 11.481 -1.645 -7.464 1.00 95.38 465 ASN A N 1
ATOM 3472 C CA . ASN A 1 465 ? 12.500 -2.678 -7.363 1.00 95.38 465 ASN A CA 1
ATOM 3473 C C . ASN A 1 465 ? 11.831 -4.054 -7.373 1.00 95.38 465 ASN A C 1
ATOM 3475 O O . ASN A 1 465 ? 10.796 -4.255 -6.732 1.00 95.38 465 ASN A O 1
ATOM 3479 N N . ASP A 1 466 ? 12.410 -4.994 -8.117 1.00 94.88 466 ASP A N 1
ATOM 3480 C CA . ASP A 1 466 ? 12.046 -6.419 -8.103 1.00 94.88 466 ASP A CA 1
ATOM 3481 C C . ASP A 1 466 ? 10.548 -6.671 -8.365 1.00 94.88 466 ASP A C 1
ATOM 3483 O O . ASP A 1 466 ? 9.935 -7.584 -7.815 1.00 94.88 466 ASP A O 1
ATOM 3487 N N . THR A 1 467 ? 9.930 -5.806 -9.170 1.00 95.31 467 THR A N 1
ATOM 3488 C CA . THR A 1 467 ? 8.474 -5.745 -9.339 1.00 95.31 467 THR A CA 1
ATOM 3489 C C . THR A 1 467 ? 8.069 -6.157 -10.747 1.00 95.31 467 THR A C 1
ATOM 3491 O O . THR A 1 467 ? 8.731 -5.812 -11.730 1.00 95.31 467 THR A O 1
ATOM 3494 N N . ALA A 1 468 ? 6.961 -6.890 -10.845 1.00 94.06 468 ALA A N 1
ATOM 3495 C CA . ALA A 1 468 ? 6.438 -7.386 -12.110 1.00 94.06 468 ALA A CA 1
ATOM 3496 C C . ALA A 1 468 ? 5.134 -6.689 -12.518 1.00 94.06 468 ALA A C 1
ATOM 3498 O O . ALA A 1 468 ? 4.187 -6.608 -11.734 1.00 94.06 468 ALA A O 1
ATOM 3499 N N . PHE A 1 469 ? 5.078 -6.254 -13.774 1.00 94.12 469 PHE A N 1
ATOM 3500 C CA . PHE A 1 469 ? 3.917 -5.704 -14.462 1.00 94.12 469 PHE A CA 1
ATOM 3501 C C . PHE A 1 469 ? 3.492 -6.689 -15.547 1.00 94.12 469 PHE A C 1
ATOM 3503 O O . PHE A 1 469 ? 4.201 -6.844 -16.542 1.00 94.12 469 PHE A O 1
ATOM 3510 N N . ILE A 1 470 ? 2.375 -7.390 -15.345 1.00 92.38 470 ILE A N 1
ATOM 3511 C CA . ILE A 1 470 ? 2.004 -8.526 -16.200 1.00 92.38 470 ILE A CA 1
ATOM 3512 C C . ILE A 1 470 ? 0.578 -8.380 -16.718 1.00 92.38 470 ILE A C 1
ATOM 3514 O O . ILE A 1 470 ? -0.367 -8.368 -15.929 1.00 92.38 470 ILE A O 1
ATOM 3518 N N . GLY A 1 471 ? 0.383 -8.347 -18.033 1.00 88.81 471 GLY A N 1
ATOM 3519 C CA . GLY A 1 471 ? -0.959 -8.416 -18.614 1.00 88.81 471 GLY A CA 1
ATOM 3520 C C . GLY A 1 471 ? -1.854 -7.219 -18.294 1.00 88.81 471 GLY A C 1
ATOM 3521 O O . GLY A 1 471 ? -3.076 -7.367 -18.309 1.00 88.81 471 GLY A O 1
ATOM 3522 N N . ASN A 1 472 ? -1.291 -6.067 -17.915 1.00 86.12 472 ASN A N 1
ATOM 3523 C CA . ASN A 1 472 ? -2.080 -4.867 -17.650 1.00 86.12 472 ASN A CA 1
ATOM 3524 C C . ASN A 1 472 ? -2.562 -4.267 -18.971 1.00 86.12 472 ASN A C 1
ATOM 3526 O O . ASN A 1 472 ? -1.821 -4.241 -19.952 1.00 86.12 472 ASN A O 1
ATOM 3530 N N . ILE A 1 473 ? -3.801 -3.785 -18.993 1.00 82.81 473 ILE A N 1
ATOM 3531 C CA . ILE A 1 473 ? -4.460 -3.298 -20.204 1.00 82.81 473 ILE A CA 1
ATOM 3532 C C . ILE A 1 473 ? -4.932 -1.871 -19.973 1.00 82.81 473 ILE A C 1
ATOM 3534 O O . ILE A 1 473 ? -5.705 -1.616 -19.052 1.00 82.81 473 ILE A O 1
ATOM 3538 N N . SER A 1 474 ? -4.491 -0.953 -20.821 1.00 80.81 474 SER A N 1
ATOM 3539 C CA . SER A 1 474 ? -4.946 0.433 -20.847 1.00 80.81 474 SER A CA 1
ATOM 3540 C C . SER A 1 474 ? -5.635 0.695 -22.177 1.00 80.81 474 SER A C 1
ATOM 3542 O O . SER A 1 474 ? -4.997 0.645 -23.226 1.00 80.81 474 SER A O 1
ATOM 3544 N N . THR A 1 475 ? -6.938 0.949 -22.134 1.00 78.00 475 THR A N 1
ATOM 3545 C CA . THR A 1 475 ? -7.749 1.300 -23.302 1.00 78.00 475 THR A CA 1
ATOM 3546 C C . THR A 1 475 ? -8.239 2.731 -23.149 1.00 78.00 475 THR A C 1
ATOM 3548 O O . THR A 1 475 ? -8.741 3.090 -22.085 1.00 78.00 475 THR A O 1
ATOM 3551 N N . ASN A 1 476 ? -8.140 3.553 -24.192 1.00 74.25 476 ASN A N 1
ATOM 3552 C CA . ASN A 1 476 ? -8.686 4.912 -24.187 1.00 74.25 476 ASN A CA 1
ATOM 3553 C C . ASN A 1 476 ? -9.635 5.142 -25.364 1.00 74.25 476 ASN A C 1
ATOM 3555 O O . ASN A 1 476 ? -9.276 4.895 -26.515 1.00 74.25 476 ASN A O 1
ATOM 3559 N N . ARG A 1 477 ? -10.851 5.607 -25.055 1.00 71.44 477 ARG A N 1
ATOM 3560 C CA . ARG A 1 477 ? -11.992 5.681 -25.976 1.00 71.44 477 ARG A CA 1
ATOM 3561 C C . ARG A 1 477 ? -12.346 7.084 -26.474 1.00 71.44 477 ARG A C 1
ATOM 3563 O O . ARG A 1 477 ? -13.175 7.184 -27.370 1.00 71.44 477 ARG A O 1
ATOM 3570 N N . ALA A 1 478 ? -11.758 8.159 -25.938 1.00 61.19 478 ALA A N 1
ATOM 3571 C CA . ALA A 1 478 ? -12.045 9.524 -26.409 1.00 61.19 478 ALA A CA 1
ATOM 3572 C C . ALA A 1 478 ? -10.802 10.429 -26.439 1.00 61.19 478 ALA A C 1
ATOM 3574 O O . ALA A 1 478 ? -9.802 10.113 -25.802 1.00 61.19 478 ALA A O 1
ATOM 3575 N N . ASN A 1 479 ? -10.881 11.551 -27.172 1.00 53.44 479 ASN A N 1
ATOM 3576 C CA . ASN A 1 479 ? -9.793 12.511 -27.434 1.00 53.44 479 ASN A CA 1
ATOM 3577 C C . ASN A 1 479 ? -8.926 12.807 -26.193 1.00 53.44 479 ASN A C 1
ATOM 3579 O O . ASN A 1 479 ? -9.294 13.612 -25.341 1.00 53.44 479 ASN A O 1
ATOM 3583 N N . GLY A 1 480 ? -7.748 12.190 -26.106 1.00 55.31 480 GLY A N 1
ATOM 3584 C CA . GLY A 1 480 ? -6.855 12.327 -24.961 1.00 55.31 480 GLY A CA 1
ATOM 3585 C C . GLY A 1 480 ? -5.427 11.900 -25.283 1.00 55.31 480 GLY A C 1
ATOM 3586 O O . GLY A 1 480 ? -5.198 10.925 -25.989 1.00 55.31 480 GLY A O 1
ATOM 3587 N N . ASN A 1 481 ? -4.460 12.640 -24.750 1.00 56.72 481 ASN A N 1
ATOM 3588 C CA . ASN A 1 481 ? -3.032 12.424 -24.970 1.00 56.72 481 ASN A CA 1
ATOM 3589 C C . ASN A 1 481 ? -2.476 11.436 -23.926 1.00 56.72 481 ASN A C 1
ATOM 3591 O O . ASN A 1 481 ? -2.418 11.779 -22.744 1.00 56.72 481 ASN A O 1
ATOM 3595 N N . GLY A 1 482 ? -2.053 10.237 -24.344 1.00 60.78 482 GLY A N 1
ATOM 3596 C CA . GLY A 1 482 ? -1.217 9.348 -23.526 1.00 60.78 482 GLY A CA 1
ATOM 3597 C C . GLY A 1 482 ? -1.920 8.160 -22.856 1.00 60.78 482 GLY A C 1
ATOM 3598 O O . GLY A 1 482 ? -2.688 8.357 -21.913 1.00 60.78 482 GLY A O 1
ATOM 3599 N N . CYS A 1 483 ? -1.605 6.913 -23.236 1.00 63.97 483 CYS A N 1
ATOM 3600 C CA . CYS A 1 483 ? -2.040 5.708 -22.502 1.00 63.97 483 CYS A CA 1
ATOM 3601 C C . CYS A 1 483 ? -0.882 4.750 -22.220 1.00 63.97 483 CYS A C 1
ATOM 3603 O O . CYS A 1 483 ? -0.230 4.245 -23.135 1.00 63.97 483 CYS A O 1
ATOM 3605 N N . GLY A 1 484 ? -0.651 4.530 -20.927 1.00 68.19 484 GLY A N 1
ATOM 3606 C CA . GLY A 1 484 ? 0.336 3.646 -20.330 1.00 68.19 484 GLY A CA 1
ATOM 3607 C C . GLY A 1 484 ? -0.322 2.388 -19.775 1.00 68.19 484 GLY A C 1
ATOM 3608 O O . GLY A 1 484 ? -1.199 2.474 -18.917 1.00 68.19 484 GLY A O 1
ATOM 3609 N N . SER A 1 485 ? 0.089 1.206 -20.213 1.00 65.88 485 SER A N 1
ATOM 3610 C CA . SER A 1 485 ? -0.382 -0.057 -19.630 1.00 65.88 485 SER A CA 1
ATOM 3611 C C . SER A 1 485 ? 0.297 -0.345 -18.293 1.00 65.88 485 SER A C 1
ATOM 3613 O O . SER A 1 485 ? -0.351 -0.806 -17.355 1.00 65.88 485 SER A O 1
ATOM 3615 N N . CYS A 1 486 ? 1.566 0.035 -18.145 1.00 79.19 486 CYS A N 1
ATOM 3616 C CA . CYS A 1 486 ? 2.299 -0.100 -16.888 1.00 79.19 486 CYS A CA 1
ATOM 3617 C C . CYS A 1 486 ? 2.333 1.219 -16.121 1.00 79.19 486 CYS A C 1
ATOM 3619 O O . CYS A 1 486 ? 1.888 1.280 -14.976 1.00 79.19 486 CYS A O 1
ATOM 3621 N N . VAL A 1 487 ? 2.818 2.293 -16.748 1.00 79.88 487 VAL A N 1
ATOM 3622 C CA . VAL A 1 487 ? 2.905 3.605 -16.093 1.00 79.88 487 VAL A CA 1
ATOM 3623 C C . VAL A 1 487 ? 2.439 4.710 -17.035 1.00 79.88 487 VAL A C 1
ATOM 3625 O O . VAL A 1 487 ? 2.905 4.802 -18.167 1.00 79.88 487 VAL A O 1
ATOM 3628 N N . GLY A 1 488 ? 1.529 5.560 -16.560 1.00 77.75 488 GLY A N 1
ATOM 3629 C CA . GLY A 1 488 ? 1.129 6.811 -17.205 1.00 77.75 488 GLY A CA 1
ATOM 3630 C C . GLY A 1 488 ? 1.627 8.004 -16.393 1.00 77.75 488 GLY A C 1
ATOM 3631 O O . GLY A 1 488 ? 1.258 8.156 -15.228 1.00 77.75 488 GLY A O 1
ATOM 3632 N N . LEU A 1 489 ? 2.473 8.839 -16.995 1.00 74.81 489 LEU A N 1
ATOM 3633 C CA . LEU A 1 489 ? 3.166 9.936 -16.322 1.00 74.81 489 LEU A CA 1
ATOM 3634 C C . LEU A 1 489 ? 2.611 11.302 -16.735 1.00 74.81 489 LEU A C 1
ATOM 3636 O O . LEU A 1 489 ? 2.650 11.671 -17.911 1.00 74.81 489 LEU A O 1
ATOM 3640 N N . THR A 1 490 ? 2.192 12.100 -15.748 1.00 73.38 490 THR A N 1
ATOM 3641 C CA . THR A 1 490 ? 1.982 13.549 -15.918 1.00 73.38 490 THR A CA 1
ATOM 3642 C C . THR A 1 490 ? 2.838 14.337 -14.924 1.00 73.38 490 THR A C 1
ATOM 3644 O O . THR A 1 490 ? 3.019 13.923 -13.780 1.00 73.38 490 THR A O 1
ATOM 3647 N N . GLY A 1 491 ? 3.377 15.481 -15.352 1.00 75.19 491 GLY A N 1
ATOM 3648 C CA . GLY A 1 491 ? 4.247 16.324 -14.525 1.00 75.19 491 GLY A CA 1
ATOM 3649 C C . GLY A 1 491 ? 5.690 15.807 -14.354 1.00 75.19 491 GLY A C 1
ATOM 3650 O O . GLY A 1 491 ? 6.183 15.008 -15.160 1.00 75.19 491 GLY A O 1
ATOM 3651 N N . THR A 1 492 ? 6.400 16.325 -13.347 1.00 80.19 492 THR A N 1
ATOM 3652 C CA . THR A 1 492 ? 7.864 16.208 -13.191 1.00 80.19 492 THR A CA 1
ATOM 3653 C C . THR A 1 492 ? 8.231 15.045 -12.278 1.00 80.19 492 THR A C 1
ATOM 3655 O O . THR A 1 492 ? 8.074 15.125 -11.064 1.00 80.19 492 THR A O 1
ATOM 3658 N N . TRP A 1 493 ? 8.769 13.967 -12.844 1.00 81.62 493 TRP A N 1
ATOM 3659 C CA . TRP A 1 493 ? 9.087 12.763 -12.074 1.00 81.62 493 TRP A CA 1
ATOM 3660 C C . TRP A 1 493 ? 10.500 12.258 -12.328 1.00 81.62 493 TRP A C 1
ATOM 3662 O O . TRP A 1 493 ? 11.009 12.307 -13.451 1.00 81.62 493 TRP A O 1
ATOM 3672 N N . ARG A 1 494 ? 11.127 11.725 -11.280 1.00 86.25 494 ARG A N 1
ATOM 3673 C CA . ARG A 1 494 ? 12.430 11.060 -11.371 1.00 86.25 494 ARG A CA 1
ATOM 3674 C C . ARG A 1 494 ? 12.449 9.735 -10.625 1.00 86.25 494 ARG A C 1
ATOM 3676 O O . ARG A 1 494 ? 11.664 9.528 -9.707 1.00 86.25 494 ARG A O 1
ATOM 3683 N N . GLY A 1 495 ? 13.380 8.862 -10.979 1.00 89.75 495 GLY A N 1
ATOM 3684 C CA . GLY A 1 495 ? 13.667 7.673 -10.188 1.00 89.75 495 GLY A CA 1
ATOM 3685 C C . GLY A 1 495 ? 14.219 6.520 -11.008 1.00 89.75 495 GLY A C 1
ATOM 3686 O O . GLY A 1 495 ? 14.896 6.726 -12.022 1.00 89.75 495 GLY A O 1
ATOM 3687 N N . ALA A 1 496 ? 13.963 5.299 -10.548 1.00 92.62 496 ALA A N 1
ATOM 3688 C CA . ALA A 1 496 ? 14.530 4.099 -11.140 1.00 92.62 496 ALA A CA 1
ATOM 3689 C C . ALA A 1 496 ? 13.592 2.893 -11.034 1.00 92.62 496 ALA A C 1
ATOM 3691 O O . ALA A 1 496 ? 12.900 2.709 -10.036 1.00 92.62 496 ALA A O 1
ATOM 3692 N N . PHE A 1 497 ? 13.646 2.065 -12.069 1.00 94.88 497 PHE A N 1
ATOM 3693 C CA . PHE A 1 497 ? 13.101 0.722 -12.146 1.00 94.88 497 PHE A CA 1
ATOM 3694 C C . PHE A 1 497 ? 14.285 -0.234 -12.138 1.00 94.88 497 PHE A C 1
ATOM 3696 O O . PHE A 1 497 ? 15.127 -0.178 -13.035 1.00 94.88 497 PHE A O 1
ATOM 3703 N N . VAL A 1 498 ? 14.377 -1.074 -11.119 1.00 96.06 498 VAL A N 1
ATOM 3704 C CA . VAL A 1 498 ? 15.500 -1.984 -10.911 1.00 96.06 498 VAL A CA 1
ATOM 3705 C C . VAL A 1 498 ? 14.965 -3.404 -10.865 1.00 96.06 498 VAL A C 1
ATOM 3707 O O . VAL A 1 498 ? 14.002 -3.678 -10.154 1.00 96.06 498 VAL A O 1
ATOM 3710 N N . ASN A 1 499 ? 15.564 -4.307 -11.640 1.00 95.62 499 ASN A N 1
ATOM 3711 C CA . ASN A 1 499 ? 15.183 -5.720 -11.688 1.00 95.62 499 ASN A CA 1
ATOM 3712 C C . ASN A 1 499 ? 13.678 -5.940 -11.977 1.00 95.62 499 ASN A C 1
ATOM 3714 O O . ASN A 1 499 ? 13.067 -6.878 -11.461 1.00 95.62 499 ASN A O 1
ATOM 3718 N N . CYS A 1 500 ? 13.054 -5.089 -12.796 1.00 95.81 500 CYS A N 1
ATOM 3719 C CA . CYS A 1 500 ? 11.614 -5.158 -13.072 1.00 95.81 500 CYS A CA 1
ATOM 3720 C C . CYS A 1 500 ? 11.275 -5.994 -14.316 1.00 95.81 500 CYS A C 1
ATOM 3722 O O . CYS A 1 500 ? 12.053 -6.047 -15.273 1.00 95.81 500 CYS A O 1
ATOM 3724 N N . LEU A 1 501 ? 10.089 -6.611 -14.306 1.00 94.44 501 LEU A N 1
ATOM 3725 C CA . LEU A 1 501 ? 9.511 -7.345 -15.438 1.00 94.44 501 LEU A CA 1
ATOM 3726 C C . LEU A 1 501 ? 8.318 -6.574 -15.994 1.00 94.44 501 LEU A C 1
ATOM 3728 O O . LEU A 1 501 ? 7.424 -6.208 -15.237 1.00 94.44 501 LEU A O 1
ATOM 3732 N N . PHE A 1 502 ? 8.265 -6.408 -17.308 1.00 93.81 502 PHE A N 1
ATOM 3733 C CA . PHE A 1 502 ? 7.122 -5.880 -18.042 1.00 93.81 502 PHE A CA 1
ATOM 3734 C C . PHE A 1 502 ? 6.748 -6.908 -19.099 1.00 93.81 502 PHE A C 1
ATOM 3736 O O . PHE A 1 502 ? 7.460 -7.039 -20.093 1.00 93.81 502 PHE A O 1
ATOM 3743 N N . GLU A 1 503 ? 5.686 -7.671 -18.864 1.00 92.38 503 GLU A N 1
ATOM 3744 C CA . GLU A 1 503 ? 5.301 -8.786 -19.725 1.00 92.38 503 GLU A CA 1
ATOM 3745 C C . GLU A 1 503 ? 3.834 -8.722 -20.160 1.00 92.38 503 GLU A C 1
ATOM 3747 O O . GLU A 1 503 ? 2.945 -8.522 -19.333 1.00 92.38 503 GLU A O 1
ATOM 3752 N N . ASP A 1 504 ? 3.583 -8.927 -21.453 1.00 91.06 504 ASP A N 1
ATOM 3753 C CA . ASP A 1 504 ? 2.245 -9.061 -22.046 1.00 91.06 504 ASP A CA 1
ATOM 3754 C C . ASP A 1 504 ? 1.299 -7.872 -21.756 1.00 91.06 504 ASP A C 1
ATOM 3756 O O . ASP A 1 504 ? 0.078 -8.030 -21.701 1.00 91.06 504 ASP A O 1
ATOM 3760 N N . ASN A 1 505 ? 1.832 -6.668 -21.519 1.00 88.50 505 ASN A N 1
ATOM 3761 C CA . ASN A 1 505 ? 1.010 -5.485 -21.249 1.00 88.50 505 ASN A CA 1
ATOM 3762 C C . ASN A 1 505 ? 0.523 -4.849 -22.556 1.00 88.50 505 ASN A C 1
ATOM 3764 O O . ASN A 1 505 ? 1.259 -4.817 -23.538 1.00 88.50 505 ASN A O 1
ATOM 3768 N N . LEU A 1 506 ? -0.690 -4.295 -22.549 1.00 84.75 506 LEU A N 1
ATOM 3769 C CA . LEU A 1 506 ? -1.370 -3.798 -23.744 1.00 84.75 506 LEU A CA 1
ATOM 3770 C C . LEU A 1 506 ? -1.857 -2.356 -23.576 1.00 84.75 506 LEU A C 1
ATOM 3772 O O . LEU A 1 506 ? -2.654 -2.077 -22.680 1.00 84.75 506 LEU A O 1
ATOM 3776 N N . SER A 1 507 ? -1.433 -1.452 -24.459 1.00 82.81 507 SER A N 1
ATOM 3777 C CA . SER A 1 507 ? -1.944 -0.070 -24.525 1.00 82.81 507 SER A CA 1
ATOM 3778 C C . SER A 1 507 ? -2.628 0.196 -25.862 1.00 82.81 507 SER A C 1
ATOM 3780 O O . SER A 1 507 ? -1.956 0.196 -26.889 1.00 82.81 507 SER A O 1
ATOM 3782 N N . ILE A 1 508 ? -3.934 0.468 -25.865 1.00 79.19 508 ILE A N 1
ATOM 3783 C CA . ILE A 1 508 ? -4.713 0.705 -27.091 1.00 79.19 508 ILE A CA 1
ATOM 3784 C C . ILE A 1 508 ? -5.476 2.030 -27.023 1.00 79.19 508 ILE A C 1
ATOM 3786 O O . ILE A 1 508 ? -6.174 2.316 -26.049 1.00 79.19 508 ILE A O 1
ATOM 3790 N N . GLY A 1 509 ? -5.408 2.803 -28.105 1.00 77.19 509 GLY A N 1
ATOM 3791 C CA . GLY A 1 509 ? -6.378 3.856 -28.413 1.00 77.19 509 GLY A CA 1
ATOM 3792 C C . GLY A 1 509 ? -7.474 3.388 -29.352 1.00 77.19 509 GLY A C 1
ATOM 3793 O O . GLY A 1 509 ? -7.180 2.781 -30.372 1.00 77.19 509 GLY A O 1
ATOM 3794 N N . GLU A 1 510 ? -8.726 3.730 -29.081 1.00 76.31 510 GLU A N 1
ATOM 3795 C CA . GLU A 1 510 ? -9.871 3.378 -29.938 1.00 76.31 510 GLU A CA 1
ATOM 3796 C C . GLU A 1 510 ? -10.172 4.446 -31.022 1.00 76.31 510 GLU A C 1
ATOM 3798 O O . GLU A 1 510 ? -11.318 4.610 -31.427 1.00 76.31 510 GLU A O 1
ATOM 3803 N N . SER A 1 511 ? -9.177 5.227 -31.470 1.00 70.19 511 SER A N 1
ATOM 3804 C CA . SER A 1 511 ? -9.333 6.257 -32.519 1.00 70.19 511 SER A CA 1
ATOM 3805 C C . SER A 1 511 ? -8.023 6.532 -33.272 1.00 70.19 511 SER A C 1
ATOM 3807 O O . SER A 1 511 ? -6.928 6.453 -32.714 1.00 70.19 511 SER A O 1
ATOM 3809 N N . SER A 1 512 ? -8.127 6.950 -34.534 1.00 65.12 512 SER A N 1
ATOM 3810 C CA . SER A 1 512 ? -6.988 7.364 -35.363 1.00 65.12 512 SER A CA 1
ATOM 3811 C C . SER A 1 512 ? -6.415 8.736 -34.986 1.00 65.12 512 SER A C 1
ATOM 3813 O O . SER A 1 512 ? -5.330 9.099 -35.436 1.00 65.12 512 SER A O 1
ATOM 3815 N N . SER A 1 513 ? -7.112 9.508 -34.142 1.00 61.66 513 SER A N 1
ATOM 3816 C CA . SER A 1 513 ? -6.679 10.835 -33.672 1.00 61.66 513 SER A CA 1
ATOM 3817 C C . SER A 1 513 ? -5.574 10.799 -32.611 1.00 61.66 513 SER A C 1
ATOM 3819 O O . SER A 1 513 ? -5.052 11.844 -32.220 1.00 61.66 513 SER A O 1
ATOM 3821 N N . PHE A 1 514 ? -5.222 9.617 -32.118 1.00 62.56 514 PHE A N 1
ATOM 3822 C CA . PHE A 1 514 ? -4.342 9.478 -30.976 1.00 62.56 514 PHE A CA 1
ATOM 3823 C C . PHE A 1 514 ? -2.865 9.274 -31.356 1.00 62.56 514 PHE A C 1
ATOM 3825 O O . PHE A 1 514 ? -2.536 8.525 -32.272 1.00 62.56 514 PHE A O 1
ATOM 3832 N N . THR A 1 515 ? -1.945 9.881 -30.597 1.00 55.34 515 THR A N 1
ATOM 3833 C CA . THR A 1 515 ? -0.508 9.910 -30.943 1.00 55.34 515 THR A CA 1
ATOM 3834 C C . THR A 1 515 ? 0.439 9.334 -29.878 1.00 55.34 515 THR A C 1
ATOM 3836 O O . THR A 1 515 ? 1.647 9.272 -30.118 1.00 55.34 515 THR A O 1
ATOM 3839 N N . GLU A 1 516 ? -0.066 8.895 -28.716 1.00 60.28 516 GLU A N 1
ATOM 3840 C CA . GLU A 1 516 ? 0.737 8.672 -27.496 1.00 60.28 516 GLU A CA 1
ATOM 3841 C C . GLU A 1 516 ? 0.362 7.366 -26.746 1.00 60.28 516 GLU A C 1
ATOM 3843 O O . GLU A 1 516 ? -0.235 7.406 -25.676 1.00 60.28 516 GLU A O 1
ATOM 3848 N N . PHE A 1 517 ? 0.726 6.188 -27.266 1.00 62.12 517 PHE A N 1
ATOM 3849 C CA . PHE A 1 517 ? 0.491 4.885 -26.602 1.00 62.12 517 PHE A CA 1
ATOM 3850 C C . PHE A 1 517 ? 1.787 4.166 -26.330 1.00 62.12 517 PHE A C 1
ATOM 3852 O O . PHE A 1 517 ? 2.565 3.982 -27.260 1.00 62.12 517 PHE A O 1
ATOM 3859 N N . GLN A 1 518 ? 1.996 3.765 -25.080 1.00 67.31 518 GLN A N 1
ATOM 3860 C CA . GLN A 1 518 ? 3.256 3.203 -24.605 1.00 67.31 518 GLN A CA 1
ATOM 3861 C C . GLN A 1 518 ? 3.014 2.227 -23.458 1.00 67.31 518 GLN A C 1
ATOM 3863 O O . GLN A 1 518 ? 1.985 2.272 -22.787 1.00 67.31 518 GLN A O 1
ATOM 3868 N N . THR A 1 519 ? 3.995 1.390 -23.152 1.00 64.44 519 THR A N 1
ATOM 3869 C CA . THR A 1 519 ? 4.044 0.698 -21.854 1.00 64.44 519 THR A CA 1
ATOM 3870 C C . THR A 1 519 ? 4.316 1.706 -20.730 1.00 64.44 519 THR A C 1
ATOM 3872 O O . THR A 1 519 ? 3.761 1.604 -19.632 1.00 64.44 519 THR A O 1
ATOM 3875 N N . PHE A 1 520 ? 5.092 2.744 -21.055 1.00 72.75 520 PHE A N 1
ATOM 3876 C CA . PHE A 1 520 ? 5.396 3.915 -20.237 1.00 72.75 520 PHE A CA 1
ATOM 3877 C C . PHE A 1 520 ? 4.977 5.202 -20.948 1.00 72.75 520 PHE A C 1
ATOM 3879 O O . PHE A 1 520 ? 5.777 5.792 -21.664 1.00 72.75 520 PHE A O 1
ATOM 3886 N N . ALA A 1 521 ? 3.734 5.647 -20.776 1.00 67.69 521 ALA A N 1
ATOM 3887 C CA . ALA A 1 521 ? 3.253 6.858 -21.437 1.00 67.69 521 ALA A CA 1
ATOM 3888 C C . ALA A 1 521 ? 3.651 8.123 -20.676 1.00 67.69 521 ALA A C 1
ATOM 3890 O O . ALA A 1 521 ? 3.670 8.146 -19.444 1.00 67.69 521 ALA A O 1
ATOM 3891 N N . SER A 1 522 ? 3.933 9.196 -21.414 1.00 65.25 522 SER A N 1
ATOM 3892 C CA . SER A 1 522 ? 4.206 10.516 -20.846 1.00 65.25 522 SER A CA 1
ATOM 3893 C C . SER A 1 522 ? 3.493 11.604 -21.650 1.00 65.25 522 SER A C 1
ATOM 3895 O O . SER A 1 522 ? 3.541 11.569 -22.875 1.00 65.25 522 SER A O 1
ATOM 3897 N N . ALA A 1 523 ? 2.846 12.558 -20.970 1.00 59.69 523 ALA A N 1
ATOM 3898 C CA . ALA A 1 523 ? 2.105 13.650 -21.614 1.00 59.69 523 ALA A CA 1
ATOM 3899 C C . ALA A 1 523 ? 2.443 15.010 -20.988 1.00 59.69 523 ALA A C 1
ATOM 3901 O O . ALA A 1 523 ? 2.640 15.091 -19.779 1.00 59.69 523 ALA A O 1
ATOM 3902 N N . TRP A 1 524 ? 2.489 16.060 -21.817 1.00 57.06 524 TRP A N 1
ATOM 3903 C CA . TRP A 1 524 ? 2.602 17.499 -21.494 1.00 57.06 524 TRP A CA 1
ATOM 3904 C C . TRP A 1 524 ? 3.753 17.966 -20.553 1.00 57.06 524 TRP A C 1
ATOM 3906 O O . TRP A 1 524 ? 3.879 17.548 -19.403 1.00 57.06 524 TRP A O 1
ATOM 3916 N N . LEU A 1 525 ? 4.568 18.904 -21.056 1.00 54.84 525 LEU A N 1
ATOM 3917 C CA . LEU A 1 525 ? 5.356 19.941 -20.349 1.00 54.84 525 LEU A CA 1
ATOM 3918 C C . LEU A 1 525 ? 5.927 19.607 -18.961 1.00 54.84 525 LEU A C 1
ATOM 3920 O O . LEU A 1 525 ? 5.455 20.117 -17.945 1.00 54.84 525 LEU A O 1
ATOM 3924 N N . SER A 1 526 ? 6.961 18.762 -18.882 1.00 62.69 526 SER A N 1
ATOM 3925 C CA . SER A 1 526 ? 7.686 18.544 -17.616 1.00 62.69 526 SER A CA 1
ATOM 3926 C C . SER A 1 526 ? 9.001 17.773 -17.774 1.00 62.69 526 SER A C 1
ATOM 3928 O O . SER A 1 526 ? 9.170 16.972 -18.691 1.00 62.69 526 SER A O 1
ATOM 3930 N N . SER A 1 527 ? 9.940 17.997 -16.846 1.00 67.12 527 SER A N 1
ATOM 3931 C CA . SER A 1 527 ? 11.241 17.309 -16.824 1.00 67.12 527 SER A CA 1
ATOM 3932 C C . SER A 1 527 ? 11.124 15.915 -16.210 1.00 67.12 527 SER A C 1
ATOM 3934 O O . SER A 1 527 ? 10.485 15.742 -15.173 1.00 67.12 527 SER A O 1
ATOM 3936 N N . ARG A 1 528 ? 11.741 14.906 -16.835 1.00 76.75 528 ARG A N 1
ATOM 3937 C CA . ARG A 1 528 ? 11.598 13.496 -16.431 1.00 76.75 528 ARG A CA 1
ATOM 3938 C C . ARG A 1 528 ? 12.922 12.761 -16.519 1.00 76.75 528 ARG A C 1
ATOM 3940 O O . ARG A 1 528 ? 13.636 12.931 -17.505 1.00 76.75 528 ARG A O 1
ATOM 3947 N N . ARG A 1 529 ? 13.259 11.964 -15.502 1.00 81.56 529 ARG A N 1
ATOM 3948 C CA . ARG A 1 529 ? 14.544 11.240 -15.439 1.00 81.56 529 ARG A CA 1
ATOM 3949 C C . ARG A 1 529 ? 14.370 9.841 -14.863 1.00 81.56 529 ARG A C 1
ATOM 3951 O O . ARG A 1 529 ? 14.220 9.700 -13.651 1.00 81.56 529 ARG A O 1
ATOM 3958 N N . PHE A 1 530 ? 14.415 8.818 -15.713 1.00 86.06 530 PHE A N 1
ATOM 3959 C CA . PHE A 1 530 ? 14.213 7.428 -15.296 1.00 86.06 530 PHE A CA 1
ATOM 3960 C C . PHE A 1 530 ? 15.346 6.510 -15.734 1.00 86.06 530 PHE A C 1
ATOM 3962 O O . PHE A 1 530 ? 15.816 6.578 -16.868 1.00 86.06 530 PHE A O 1
ATOM 3969 N N . THR A 1 531 ? 15.804 5.663 -14.810 1.00 90.06 531 THR A N 1
ATOM 3970 C CA . THR A 1 531 ? 16.720 4.554 -15.117 1.00 90.06 531 THR A CA 1
ATOM 3971 C C . THR A 1 531 ? 15.934 3.259 -15.098 1.00 90.06 531 THR A C 1
ATOM 3973 O O . THR A 1 531 ? 15.239 2.989 -14.128 1.00 90.06 531 THR A O 1
ATOM 3976 N N . PHE A 1 532 ? 16.104 2.435 -16.117 1.00 92.69 532 PHE A N 1
ATOM 3977 C CA . PHE A 1 532 ? 15.712 1.038 -16.150 1.00 92.69 532 PHE A CA 1
ATOM 3978 C C . PHE A 1 532 ? 16.991 0.214 -16.064 1.00 92.69 532 PHE A C 1
ATOM 3980 O O . PHE A 1 532 ? 17.810 0.209 -16.982 1.00 92.69 532 PHE A O 1
ATOM 3987 N N . ALA A 1 533 ? 17.202 -0.412 -14.918 1.00 94.44 533 ALA A N 1
ATOM 3988 C CA . ALA A 1 533 ? 18.387 -1.185 -14.603 1.00 94.44 533 ALA A CA 1
ATOM 3989 C C . ALA A 1 533 ? 17.986 -2.648 -14.444 1.00 94.44 533 ALA A C 1
ATOM 3991 O O . ALA A 1 533 ? 17.151 -2.970 -13.604 1.00 94.44 533 ALA A O 1
ATOM 3992 N N . ASN A 1 534 ? 18.613 -3.540 -15.211 1.00 94.94 534 ASN A N 1
ATOM 3993 C CA . ASN A 1 534 ? 18.378 -4.984 -15.123 1.00 94.94 534 ASN A CA 1
ATOM 3994 C C . ASN A 1 534 ? 16.914 -5.367 -15.416 1.00 94.94 534 ASN A C 1
ATOM 3996 O O . ASN A 1 534 ? 16.372 -6.288 -14.811 1.00 94.94 534 ASN A O 1
ATOM 4000 N N . CYS A 1 535 ? 16.235 -4.641 -16.302 1.00 95.38 535 CYS A N 1
ATOM 4001 C CA . CYS A 1 535 ? 14.820 -4.877 -16.583 1.00 95.38 535 CYS A CA 1
ATOM 4002 C C . CYS A 1 535 ? 14.617 -5.838 -17.761 1.00 95.38 535 CYS A C 1
ATOM 4004 O O . CYS A 1 535 ? 15.504 -6.035 -18.596 1.00 95.38 535 CYS A O 1
ATOM 4006 N N . VAL A 1 536 ? 13.422 -6.420 -17.839 1.00 93.94 536 VAL A N 1
ATOM 4007 C CA . VAL A 1 536 ? 12.972 -7.224 -18.980 1.00 93.94 536 VAL A CA 1
ATOM 4008 C C . VAL A 1 536 ? 11.637 -6.686 -19.470 1.00 93.94 536 VAL A C 1
ATOM 4010 O O . VAL A 1 536 ? 10.680 -6.611 -18.706 1.00 93.94 536 VAL A O 1
ATOM 4013 N N . PHE A 1 537 ? 11.582 -6.362 -20.753 1.00 91.94 537 PHE A N 1
ATOM 4014 C CA . PHE A 1 537 ? 10.387 -6.014 -21.503 1.00 91.94 537 PHE A CA 1
ATOM 4015 C C . PHE A 1 537 ? 10.102 -7.155 -22.470 1.00 91.94 537 PHE A C 1
ATOM 4017 O O . PHE A 1 537 ? 10.948 -7.477 -23.304 1.00 91.94 537 PHE A O 1
ATOM 4024 N N . LYS A 1 538 ? 8.962 -7.825 -22.311 1.00 90.69 538 LYS A N 1
ATOM 4025 C CA . LYS A 1 538 ? 8.612 -9.012 -23.081 1.00 90.69 538 LYS A CA 1
ATOM 4026 C C . LYS A 1 538 ? 7.182 -8.922 -23.605 1.00 90.69 538 LYS A C 1
ATOM 4028 O O . LYS A 1 538 ? 6.252 -8.851 -22.815 1.00 90.69 538 LYS A O 1
ATOM 4033 N N . ASN A 1 539 ? 7.004 -8.990 -24.920 1.00 88.94 539 ASN A N 1
ATOM 4034 C CA . ASN A 1 539 ? 5.696 -9.076 -25.580 1.00 88.94 539 ASN A CA 1
ATOM 4035 C C . ASN A 1 539 ? 4.698 -7.979 -25.167 1.00 88.94 539 ASN A C 1
ATOM 4037 O O . ASN A 1 539 ? 3.490 -8.205 -25.177 1.00 88.94 539 ASN A O 1
ATOM 4041 N N . ASN A 1 540 ? 5.177 -6.796 -24.780 1.00 86.44 540 ASN A N 1
ATOM 4042 C CA . ASN A 1 540 ? 4.279 -5.671 -24.559 1.00 86.44 540 ASN A CA 1
ATOM 4043 C C . ASN A 1 540 ? 3.827 -5.137 -25.917 1.00 86.44 540 ASN A C 1
ATOM 4045 O O . ASN A 1 540 ? 4.652 -4.929 -26.806 1.00 86.44 540 ASN A O 1
ATOM 4049 N N . ASP A 1 541 ? 2.530 -4.914 -26.069 1.00 83.00 541 ASP A N 1
ATOM 4050 C CA . ASP A 1 541 ? 1.936 -4.438 -27.310 1.00 83.00 541 ASP A CA 1
ATOM 4051 C C . ASP A 1 541 ? 1.312 -3.057 -27.090 1.00 83.00 541 ASP A C 1
ATOM 4053 O O . ASP A 1 541 ? 0.769 -2.733 -26.025 1.00 83.00 541 ASP A O 1
ATOM 4057 N N . THR A 1 542 ? 1.420 -2.206 -28.095 1.00 80.00 542 THR A N 1
ATOM 4058 C CA . THR A 1 542 ? 0.868 -0.856 -28.066 1.00 80.00 542 THR A CA 1
ATOM 4059 C C . THR A 1 542 ? 0.298 -0.537 -29.433 1.00 80.00 542 THR A C 1
ATOM 4061 O O . THR A 1 542 ? 0.737 -1.091 -30.435 1.00 80.00 542 THR A O 1
ATOM 4064 N N . GLY A 1 543 ? -0.694 0.342 -29.507 1.00 78.38 543 GLY A N 1
ATOM 4065 C CA . GLY A 1 543 ? -1.267 0.707 -30.794 1.00 78.38 543 GLY A CA 1
ATOM 4066 C C . GLY A 1 543 ? -2.513 1.563 -30.696 1.00 78.38 543 GLY A C 1
ATOM 4067 O O . GLY A 1 543 ? -2.915 2.010 -29.620 1.00 78.38 543 GLY A O 1
ATOM 4068 N N . TYR A 1 544 ? -3.131 1.782 -31.847 1.00 78.69 544 TYR A N 1
ATOM 4069 C CA . TYR A 1 544 ? -4.403 2.475 -31.969 1.00 78.69 544 TYR A CA 1
ATOM 4070 C C . TYR A 1 544 ? -5.272 1.835 -33.050 1.00 78.69 544 TYR A C 1
ATOM 4072 O O . TYR A 1 544 ? -4.775 1.144 -33.934 1.00 78.69 544 TYR A O 1
ATOM 4080 N N . ARG A 1 545 ? -6.580 2.053 -32.970 1.00 81.25 545 ARG A N 1
ATOM 4081 C CA . ARG A 1 545 ? -7.545 1.667 -33.996 1.00 81.25 545 ARG A CA 1
ATOM 4082 C C . ARG A 1 545 ? -7.590 2.748 -35.070 1.00 81.25 545 ARG A C 1
ATOM 4084 O O . ARG A 1 545 ? -7.836 3.909 -34.745 1.00 81.25 545 ARG A O 1
ATOM 4091 N N . ASP A 1 546 ? -7.319 2.392 -36.322 1.00 81.56 546 ASP A N 1
ATOM 4092 C CA . ASP A 1 546 ? -7.469 3.313 -37.452 1.00 81.56 546 ASP A CA 1
ATOM 4093 C C . ASP A 1 546 ? -8.951 3.612 -37.760 1.00 81.56 546 ASP A C 1
ATOM 4095 O O . ASP A 1 546 ? -9.857 3.162 -37.056 1.00 81.56 546 ASP A O 1
ATOM 4099 N N . ALA A 1 547 ? -9.208 4.414 -38.799 1.00 81.38 547 ALA A N 1
ATOM 4100 C CA . ALA A 1 547 ? -10.569 4.787 -39.195 1.00 81.38 547 ALA A CA 1
ATOM 4101 C C . ALA A 1 547 ? -11.442 3.582 -39.604 1.00 81.38 547 ALA A C 1
ATOM 4103 O O . ALA A 1 547 ? -12.665 3.669 -39.509 1.00 81.38 547 ALA A O 1
ATOM 4104 N N . ASP A 1 548 ? -10.820 2.470 -40.005 1.00 84.56 548 ASP A N 1
ATOM 4105 C CA . ASP A 1 548 ? -11.479 1.223 -40.397 1.00 84.56 548 ASP A CA 1
ATOM 4106 C C . ASP A 1 548 ? -11.595 0.233 -39.215 1.00 84.56 548 ASP A C 1
ATOM 4108 O O . ASP A 1 548 ? -12.144 -0.861 -39.357 1.00 84.56 548 ASP A O 1
ATOM 4112 N N . GLY A 1 549 ? -11.099 0.604 -38.028 1.00 77.00 549 GLY A N 1
ATOM 4113 C CA . GLY A 1 549 ? -11.099 -0.227 -36.823 1.00 77.00 549 GLY A CA 1
ATOM 4114 C C . GLY A 1 549 ? -9.974 -1.270 -36.768 1.00 77.00 549 GLY A C 1
ATOM 4115 O O . GLY A 1 549 ? -9.951 -2.112 -35.857 1.00 77.00 549 GLY A O 1
ATOM 4116 N N . ASN A 1 550 ? -9.012 -1.235 -37.692 1.00 82.75 550 ASN A N 1
ATOM 4117 C CA . ASN A 1 550 ? -7.848 -2.117 -37.645 1.00 82.75 550 ASN A CA 1
ATOM 4118 C C . ASN A 1 550 ? -6.871 -1.635 -36.571 1.00 82.75 550 ASN A C 1
ATOM 4120 O O . ASN A 1 550 ? -6.670 -0.438 -36.383 1.00 82.75 550 ASN A O 1
ATOM 4124 N N . LEU A 1 551 ? -6.258 -2.574 -35.843 1.00 78.62 551 LEU A N 1
ATOM 4125 C CA . LEU A 1 551 ? -5.207 -2.239 -34.885 1.00 78.62 551 LEU A CA 1
ATOM 4126 C C . LEU A 1 551 ? -3.917 -1.928 -35.649 1.00 78.62 551 LEU A C 1
ATOM 4128 O O . LEU A 1 551 ? -3.309 -2.822 -36.231 1.00 78.62 551 LEU A O 1
ATOM 4132 N N . VAL A 1 552 ? -3.490 -0.675 -35.591 1.00 78.62 552 VAL A N 1
ATOM 4133 C CA . VAL A 1 552 ? -2.168 -0.230 -36.019 1.00 78.62 552 VAL A CA 1
ATOM 4134 C C . VAL A 1 552 ? -1.249 -0.290 -34.806 1.00 78.62 552 VAL A C 1
ATOM 4136 O O . VAL A 1 552 ? -1.463 0.441 -33.832 1.00 78.62 552 VAL A O 1
ATOM 4139 N N . ARG A 1 553 ? -0.241 -1.172 -34.837 1.00 76.81 553 ARG A N 1
ATOM 4140 C CA . ARG A 1 553 ? 0.728 -1.256 -33.739 1.00 76.81 553 ARG A CA 1
ATOM 4141 C C . ARG A 1 553 ? 1.577 0.007 -33.650 1.00 76.81 553 ARG A C 1
ATOM 4143 O O . ARG A 1 553 ? 1.846 0.691 -34.637 1.00 76.81 553 ARG A O 1
ATOM 4150 N N . GLY A 1 554 ? 1.949 0.326 -32.422 1.00 71.06 554 GLY A N 1
ATOM 4151 C CA . GLY A 1 554 ? 2.693 1.506 -32.030 1.00 71.06 554 GLY A CA 1
ATOM 4152 C C . GLY A 1 554 ? 4.037 1.153 -31.404 1.00 71.06 554 GLY A C 1
ATOM 4153 O O . GLY A 1 554 ? 4.671 0.149 -31.722 1.00 71.06 554 GLY A O 1
ATOM 4154 N N . TRP A 1 555 ? 4.484 2.033 -30.512 1.00 72.25 555 TRP A N 1
ATOM 4155 C CA . TRP A 1 555 ? 5.813 1.989 -29.915 1.00 72.25 555 TRP A CA 1
ATOM 4156 C C . TRP A 1 555 ? 5.751 1.627 -28.434 1.00 72.25 555 TRP A C 1
ATOM 4158 O O . TRP A 1 555 ? 4.850 2.081 -27.727 1.00 72.25 555 TRP A O 1
ATOM 4168 N N . GLU A 1 556 ? 6.720 0.866 -27.928 1.00 76.38 556 GLU A N 1
ATOM 4169 C CA . GLU A 1 556 ? 6.781 0.569 -26.489 1.00 76.38 556 GLU A CA 1
ATOM 4170 C C . GLU A 1 556 ? 7.125 1.829 -25.668 1.00 76.38 556 GLU A C 1
ATOM 4172 O O . GLU A 1 556 ? 6.485 2.106 -24.647 1.00 76.38 556 GLU A O 1
ATOM 4177 N N . PHE A 1 557 ? 8.073 2.636 -26.171 1.00 74.50 557 PHE A N 1
ATOM 4178 C CA . PHE A 1 557 ? 8.498 3.932 -25.629 1.00 74.50 557 PHE A CA 1
ATOM 4179 C C . PHE A 1 557 ? 8.446 5.042 -26.692 1.00 74.50 557 PHE A C 1
ATOM 4181 O O . PHE A 1 557 ? 9.123 4.993 -27.712 1.00 74.50 557 PHE A O 1
ATOM 4188 N N . ARG A 1 558 ? 7.695 6.111 -26.447 1.00 68.81 558 ARG A N 1
ATOM 4189 C CA . ARG A 1 558 ? 7.548 7.241 -27.376 1.00 68.81 558 ARG A CA 1
ATOM 4190 C C . ARG A 1 558 ? 7.373 8.556 -26.620 1.00 68.81 558 ARG A C 1
ATOM 4192 O O . ARG A 1 558 ? 6.270 9.104 -26.590 1.00 68.81 558 ARG A O 1
ATOM 4199 N N . PRO A 1 559 ? 8.426 9.075 -25.973 1.00 64.31 559 PRO A N 1
ATOM 4200 C CA . PRO A 1 559 ? 8.335 10.364 -25.309 1.00 64.31 559 PRO A CA 1
ATOM 4201 C C . PRO A 1 559 ? 7.902 11.429 -26.321 1.00 64.31 559 PRO A C 1
ATOM 4203 O O . PRO A 1 559 ? 8.520 11.586 -27.377 1.00 64.31 559 PRO A O 1
ATOM 4206 N N . VAL A 1 560 ? 6.820 12.135 -25.997 1.00 57.47 560 VAL A N 1
ATOM 4207 C CA . VAL A 1 560 ? 6.324 13.265 -26.781 1.00 57.47 560 VAL A CA 1
ATOM 4208 C C . VAL A 1 560 ? 6.570 14.524 -25.968 1.00 57.47 560 VAL A C 1
ATOM 4210 O O . VAL A 1 560 ? 6.155 14.640 -24.812 1.00 57.47 560 VAL A O 1
ATOM 4213 N N . ASP A 1 561 ? 7.314 15.449 -26.561 1.00 56.88 561 ASP A N 1
ATOM 4214 C CA . ASP A 1 561 ? 7.635 16.741 -25.975 1.00 56.88 561 ASP A CA 1
ATOM 4215 C C . AS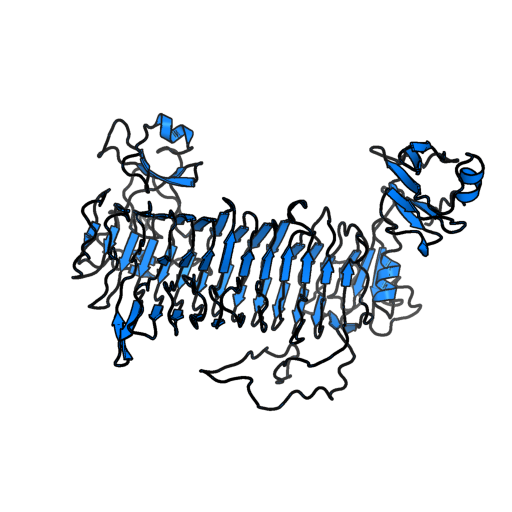P A 1 561 ? 7.012 17.822 -26.852 1.00 56.88 561 ASP A C 1
ATOM 4217 O O . ASP A 1 561 ? 7.288 17.881 -28.048 1.00 56.88 561 ASP A O 1
ATOM 4221 N N . TYR A 1 562 ? 6.137 18.640 -26.271 1.00 54.16 562 TYR A N 1
ATOM 4222 C CA . TYR A 1 562 ? 5.498 19.730 -27.005 1.00 54.16 562 TYR A CA 1
ATOM 4223 C C . TYR A 1 562 ? 6.345 21.017 -26.969 1.00 54.16 562 TYR A C 1
ATOM 4225 O O . TYR A 1 562 ? 6.270 21.757 -27.938 1.00 54.16 562 TYR A O 1
ATOM 4233 N N . ASP A 1 563 ? 7.220 21.233 -25.961 1.00 52.69 563 ASP A N 1
ATOM 4234 C CA . ASP A 1 563 ? 7.968 22.504 -25.784 1.00 52.69 563 ASP A CA 1
ATOM 4235 C C . ASP A 1 563 ? 9.437 22.367 -25.272 1.00 52.69 563 ASP A C 1
ATOM 4237 O O . ASP A 1 563 ? 9.916 23.196 -24.499 1.00 52.69 563 ASP A O 1
ATOM 4241 N N . ASN A 1 564 ? 10.216 21.371 -25.719 1.00 52.12 564 ASN A N 1
ATOM 4242 C CA . ASN A 1 564 ? 11.686 21.304 -25.523 1.00 52.12 564 ASN A CA 1
ATOM 4243 C C . ASN A 1 564 ? 12.182 21.211 -24.050 1.00 52.12 564 ASN A C 1
ATOM 4245 O O . ASN A 1 564 ? 13.021 21.993 -23.595 1.00 52.12 564 ASN A O 1
ATOM 4249 N N . THR A 1 565 ? 11.702 20.220 -23.292 1.00 55.75 565 THR A N 1
ATOM 4250 C CA . THR A 1 565 ? 12.104 19.935 -21.900 1.00 55.75 565 THR A CA 1
ATOM 4251 C C . THR A 1 565 ? 13.029 18.709 -21.749 1.00 55.75 565 THR A C 1
ATOM 4253 O O . THR A 1 565 ? 13.054 17.787 -22.559 1.00 55.75 565 THR A O 1
ATOM 4256 N N . SER A 1 566 ? 13.833 18.701 -20.673 1.00 69.25 566 SER A N 1
ATOM 4257 C CA . SER A 1 566 ? 14.962 17.783 -20.404 1.00 69.25 566 SER A CA 1
ATOM 4258 C C . SER A 1 566 ? 14.590 16.331 -20.026 1.00 69.25 566 SER A C 1
ATOM 4260 O O . SER A 1 566 ? 14.920 15.855 -18.936 1.00 69.25 566 SER A O 1
ATOM 4262 N N . GLN A 1 567 ? 13.895 15.606 -20.904 1.00 74.81 567 GLN A N 1
ATOM 4263 C CA . GLN A 1 567 ? 13.562 14.193 -20.682 1.00 74.81 567 GLN A CA 1
ATOM 4264 C C . GLN A 1 567 ? 14.786 13.286 -20.877 1.00 74.81 567 GLN A C 1
ATOM 4266 O O . GLN A 1 567 ? 15.481 13.374 -21.892 1.00 74.81 567 GLN A O 1
ATOM 4271 N N . VAL A 1 568 ? 15.045 12.399 -19.913 1.00 79.19 568 VAL A N 1
ATOM 4272 C CA . VAL A 1 568 ? 16.171 11.460 -19.942 1.00 79.19 568 VAL A CA 1
ATOM 4273 C C . VAL A 1 568 ? 15.729 10.068 -19.506 1.00 79.19 568 VAL A C 1
ATOM 4275 O O . VAL A 1 568 ? 15.252 9.876 -18.385 1.00 79.19 568 VAL A O 1
ATOM 4278 N N . TYR A 1 569 ? 15.969 9.086 -20.367 1.00 81.94 569 TYR A N 1
ATOM 4279 C CA . TYR A 1 569 ? 15.729 7.675 -20.091 1.00 81.94 569 TYR A CA 1
ATOM 4280 C C . TYR A 1 569 ? 17.030 6.896 -20.265 1.00 81.94 569 TYR A C 1
ATOM 4282 O O . TYR A 1 569 ? 17.664 6.956 -21.318 1.00 81.94 569 TYR A O 1
ATOM 4290 N N . ALA A 1 570 ? 17.442 6.180 -19.225 1.00 86.50 570 ALA A N 1
ATOM 4291 C CA . ALA A 1 570 ? 18.626 5.332 -19.247 1.00 86.50 570 ALA A CA 1
ATOM 4292 C C . ALA A 1 570 ? 18.217 3.864 -19.146 1.00 86.50 570 ALA A C 1
ATOM 4294 O O . ALA A 1 570 ? 17.505 3.499 -18.218 1.00 86.50 570 ALA A O 1
ATOM 4295 N N . PHE A 1 571 ? 18.694 3.026 -20.057 1.00 88.56 571 PHE A N 1
ATOM 4296 C CA . PHE A 1 571 ? 18.457 1.585 -20.063 1.00 88.56 571 PHE A CA 1
ATOM 4297 C C . PHE A 1 571 ? 19.790 0.867 -19.921 1.00 88.56 571 PHE A C 1
ATOM 4299 O O . PHE A 1 571 ? 20.648 0.973 -20.798 1.00 88.56 571 PHE A O 1
ATOM 4306 N N . ILE A 1 572 ? 19.974 0.161 -18.808 1.00 91.00 572 ILE A N 1
ATOM 4307 C CA . ILE A 1 572 ? 21.209 -0.546 -18.482 1.00 91.00 572 ILE A CA 1
ATOM 4308 C C . ILE A 1 572 ? 20.893 -2.012 -18.179 1.00 91.00 572 ILE A C 1
ATOM 4310 O O . ILE A 1 572 ? 19.953 -2.295 -17.436 1.00 91.00 572 ILE A O 1
ATOM 4314 N N . ASN A 1 573 ? 21.658 -2.949 -18.747 1.00 92.88 573 ASN A N 1
ATOM 4315 C CA . ASN A 1 573 ? 21.434 -4.398 -18.621 1.00 92.88 573 ASN A CA 1
ATOM 4316 C C . ASN A 1 573 ? 19.999 -4.841 -18.967 1.00 92.88 573 ASN A C 1
ATOM 4318 O O . ASN A 1 573 ? 19.480 -5.790 -18.376 1.00 92.88 573 ASN A O 1
ATOM 4322 N N . THR A 1 574 ? 19.322 -4.114 -19.855 1.00 91.75 574 THR A N 1
ATOM 4323 C CA . THR A 1 574 ? 17.885 -4.268 -20.099 1.00 91.75 574 THR A CA 1
ATOM 4324 C C . THR A 1 574 ? 17.628 -5.038 -21.391 1.00 91.75 574 THR A C 1
ATOM 4326 O O . THR A 1 574 ? 18.312 -4.844 -22.398 1.00 91.75 574 THR A O 1
ATOM 4329 N N . ILE A 1 575 ? 16.648 -5.937 -21.345 1.00 91.00 575 ILE A N 1
ATOM 4330 C CA . ILE A 1 575 ? 16.257 -6.807 -22.456 1.00 91.00 575 ILE A CA 1
ATOM 4331 C C . ILE A 1 575 ? 14.904 -6.347 -22.997 1.00 91.00 575 ILE A C 1
ATOM 4333 O O . ILE A 1 575 ? 13.966 -6.205 -22.217 1.00 91.00 575 ILE A O 1
ATOM 4337 N N . PHE A 1 576 ? 14.796 -6.197 -24.316 1.00 88.56 576 PHE A N 1
ATOM 4338 C CA . PHE A 1 576 ? 13.547 -5.966 -25.038 1.00 88.56 576 PHE A CA 1
ATOM 4339 C C . PHE A 1 576 ? 13.286 -7.140 -25.979 1.00 88.56 576 PHE A C 1
ATOM 4341 O O . PHE A 1 576 ? 14.048 -7.367 -26.914 1.00 88.56 576 PHE A O 1
ATOM 4348 N N . MET A 1 577 ? 12.234 -7.909 -25.729 1.00 87.75 577 MET A N 1
ATOM 4349 C CA . MET A 1 577 ? 11.881 -9.095 -26.506 1.00 87.75 577 MET A CA 1
ATOM 4350 C C . MET A 1 577 ? 10.428 -8.997 -26.936 1.00 87.75 577 MET A C 1
ATOM 4352 O O . MET A 1 577 ? 9.525 -9.113 -26.119 1.00 87.75 577 MET A O 1
ATOM 4356 N N . ASN A 1 578 ? 10.186 -8.802 -28.219 1.00 82.25 578 ASN A N 1
ATOM 4357 C CA . ASN A 1 578 ? 8.858 -8.887 -28.797 1.00 82.25 578 ASN A CA 1
ATOM 4358 C C . ASN A 1 578 ? 8.945 -9.634 -30.128 1.00 82.25 578 ASN A C 1
ATOM 4360 O O . ASN A 1 578 ? 9.886 -9.439 -30.897 1.00 82.25 578 ASN A O 1
ATOM 4364 N N . TYR A 1 579 ? 7.971 -10.504 -30.363 1.00 78.25 579 TYR A N 1
ATOM 4365 C CA . TYR A 1 579 ? 7.886 -11.345 -31.551 1.00 78.25 579 TYR A CA 1
ATOM 4366 C C . TYR A 1 579 ? 6.866 -10.820 -32.577 1.00 78.25 579 TYR A C 1
ATOM 4368 O O . TYR A 1 579 ? 6.611 -11.484 -33.581 1.00 78.25 579 TYR A O 1
ATOM 4376 N N . ALA A 1 580 ? 6.255 -9.655 -32.337 1.00 76.75 580 ALA A N 1
ATOM 4377 C CA . ALA A 1 580 ? 5.377 -9.004 -33.301 1.00 76.75 580 ALA A CA 1
ATOM 4378 C C . ALA A 1 580 ? 6.194 -8.400 -34.468 1.00 76.75 580 ALA A C 1
ATOM 4380 O O . ALA A 1 580 ? 7.173 -7.699 -34.221 1.00 76.75 580 ALA A O 1
ATOM 4381 N N . PRO A 1 581 ? 5.797 -8.631 -35.736 1.00 69.38 581 PRO A N 1
ATOM 4382 C CA . PRO A 1 581 ? 6.593 -8.286 -36.926 1.00 69.38 581 PRO A CA 1
ATOM 4383 C C . PRO A 1 581 ? 6.779 -6.776 -37.168 1.00 69.38 581 PRO A C 1
ATOM 4385 O O . PRO A 1 581 ? 7.681 -6.367 -37.891 1.00 69.38 581 PRO A O 1
ATOM 4388 N N . ASP A 1 582 ? 5.956 -5.946 -36.543 1.00 71.56 582 ASP A N 1
ATOM 4389 C CA . ASP A 1 582 ? 5.881 -4.484 -36.634 1.00 71.56 582 ASP A CA 1
ATOM 4390 C C . ASP A 1 582 ? 6.195 -3.793 -35.293 1.00 71.56 582 ASP A C 1
ATOM 4392 O O . ASP A 1 582 ? 5.990 -2.589 -35.131 1.00 71.56 582 ASP A O 1
ATOM 4396 N N . TYR A 1 583 ? 6.720 -4.544 -34.322 1.00 75.19 583 TYR A N 1
ATOM 4397 C CA . TYR A 1 583 ? 7.105 -4.000 -33.030 1.00 75.19 583 TYR A CA 1
ATOM 4398 C C . TYR A 1 583 ? 8.205 -2.947 -33.158 1.00 75.19 583 TYR A C 1
ATOM 4400 O O . TYR A 1 583 ? 9.246 -3.172 -33.761 1.00 75.19 583 TYR A O 1
ATOM 4408 N N . THR A 1 584 ? 8.026 -1.797 -32.514 1.00 74.38 584 THR A N 1
ATOM 4409 C CA . THR A 1 584 ? 9.104 -0.816 -32.395 1.00 74.38 584 THR A CA 1
ATOM 4410 C C . THR A 1 584 ? 9.316 -0.477 -30.922 1.00 74.38 584 THR A C 1
ATOM 4412 O O . THR A 1 584 ? 8.439 0.122 -30.299 1.00 74.38 584 THR A O 1
ATOM 4415 N N . PRO A 1 585 ? 10.474 -0.811 -30.325 1.00 73.50 585 PRO A N 1
ATOM 4416 C CA . PRO A 1 585 ? 10.682 -0.594 -28.896 1.00 73.50 585 PRO A CA 1
ATOM 4417 C C . PRO A 1 585 ? 10.729 0.898 -28.547 1.00 73.50 585 PRO A C 1
ATOM 4419 O O . PRO A 1 585 ? 10.314 1.283 -27.458 1.00 73.50 585 PRO A O 1
ATOM 4422 N N . TRP A 1 586 ? 11.180 1.773 -29.456 1.00 74.69 586 TRP A N 1
ATOM 4423 C CA . TRP A 1 586 ? 11.072 3.211 -29.227 1.00 74.69 586 TRP A CA 1
ATOM 4424 C C . TRP A 1 586 ? 11.052 4.088 -30.480 1.00 74.69 586 TRP A C 1
ATOM 4426 O O . TRP A 1 586 ? 11.606 3.742 -31.523 1.00 74.69 586 TRP A O 1
ATOM 4436 N N . GLU A 1 587 ? 10.506 5.293 -30.326 1.00 68.25 587 GLU A N 1
ATOM 4437 C CA . GLU A 1 587 ? 10.595 6.392 -31.293 1.00 68.25 587 GLU A CA 1
ATOM 4438 C C . GLU A 1 587 ? 10.592 7.755 -30.575 1.00 68.25 587 GLU A C 1
ATOM 4440 O O . GLU A 1 587 ? 9.957 7.922 -29.539 1.00 68.25 587 GLU A O 1
ATOM 4445 N N . THR A 1 588 ? 11.287 8.763 -31.110 1.00 60.25 588 THR A N 1
ATOM 4446 C CA . THR A 1 588 ? 11.126 10.158 -30.663 1.00 60.25 588 THR A CA 1
ATOM 4447 C C . THR A 1 588 ? 10.098 10.861 -31.543 1.00 60.25 588 THR A C 1
ATOM 4449 O O . THR A 1 588 ? 10.339 11.030 -32.740 1.00 60.25 588 THR A O 1
ATOM 4452 N N . ALA A 1 589 ? 8.973 11.306 -30.982 1.00 52.59 589 ALA A N 1
ATOM 4453 C CA . ALA A 1 589 ? 7.997 12.065 -31.755 1.00 52.59 589 ALA A CA 1
ATOM 4454 C C . ALA A 1 589 ? 8.419 13.542 -31.858 1.00 52.59 589 ALA A C 1
ATOM 4456 O O . ALA A 1 589 ? 8.589 14.220 -30.848 1.00 52.59 589 ALA A O 1
ATOM 4457 N N . ARG A 1 590 ? 8.520 14.049 -33.091 1.00 51.97 590 ARG A N 1
ATOM 4458 C CA . ARG A 1 590 ? 8.497 15.478 -33.474 1.00 51.97 590 ARG A CA 1
ATOM 4459 C C . ARG A 1 590 ? 9.648 16.402 -33.015 1.00 51.97 590 ARG A C 1
ATOM 4461 O O . ARG A 1 590 ? 9.819 17.428 -33.664 1.00 51.97 590 ARG A O 1
ATOM 4468 N N . VAL A 1 591 ? 10.470 16.080 -32.006 1.00 49.94 591 VAL A N 1
ATOM 4469 C CA . VAL A 1 591 ? 11.584 16.959 -31.558 1.00 49.94 591 VAL A CA 1
ATOM 4470 C C . VAL A 1 591 ? 12.783 16.196 -30.961 1.00 49.94 591 VAL A C 1
ATOM 4472 O O . VAL A 1 591 ? 12.634 15.150 -30.338 1.00 49.94 591 VAL A O 1
ATOM 4475 N N . SER A 1 592 ? 13.997 16.734 -31.133 1.00 52.78 592 SER A N 1
ATOM 4476 C CA . SER A 1 592 ? 15.299 16.137 -30.767 1.00 52.78 592 SER A CA 1
ATOM 4477 C C . SER A 1 592 ? 15.712 16.257 -29.281 1.00 52.78 592 SER A C 1
ATOM 4479 O O . SER A 1 592 ? 16.899 16.114 -28.966 1.00 52.78 592 SER A O 1
ATOM 4481 N N . SER A 1 593 ? 14.785 16.584 -28.372 1.00 56.38 593 SER A N 1
ATOM 4482 C CA . SER A 1 593 ? 15.073 16.965 -26.973 1.00 56.38 593 SER A CA 1
ATOM 4483 C C . SER A 1 593 ? 15.146 15.789 -25.986 1.00 56.38 593 SER A C 1
ATOM 4485 O O . SER A 1 593 ? 15.914 15.857 -25.022 1.00 56.38 593 SER A O 1
ATOM 4487 N N . ALA A 1 594 ? 14.408 14.697 -26.224 1.00 66.75 594 ALA A N 1
ATOM 4488 C CA . ALA A 1 594 ? 14.454 13.503 -25.377 1.00 66.75 594 ALA A CA 1
ATOM 4489 C C . ALA A 1 594 ? 15.781 12.741 -25.551 1.00 66.75 594 ALA A C 1
ATOM 4491 O O . ALA A 1 594 ? 16.194 12.422 -26.670 1.00 66.75 594 ALA A O 1
ATOM 4492 N N . LYS A 1 595 ? 16.449 12.428 -24.434 1.00 74.69 595 LYS A N 1
ATOM 4493 C CA . LYS A 1 595 ? 17.739 11.724 -24.415 1.00 74.69 595 LYS A CA 1
ATOM 4494 C C . LYS A 1 595 ? 17.559 10.278 -23.984 1.00 74.69 595 LYS A C 1
ATOM 4496 O O . LYS A 1 595 ? 17.068 10.002 -22.889 1.00 74.69 595 LYS A O 1
ATOM 4501 N N . PHE A 1 596 ? 18.025 9.370 -24.831 1.00 77.38 596 PHE A N 1
ATOM 4502 C CA . PHE A 1 596 ? 18.098 7.951 -24.528 1.00 77.38 596 PHE A CA 1
ATOM 4503 C C . PHE A 1 596 ? 19.549 7.530 -24.334 1.00 77.38 596 PHE A C 1
ATOM 4505 O O . PHE A 1 596 ? 20.374 7.689 -25.240 1.00 77.38 596 PHE A O 1
ATOM 4512 N N . ASN A 1 597 ? 19.842 6.956 -23.170 1.00 80.94 597 ASN A N 1
ATOM 4513 C CA . ASN A 1 597 ? 21.138 6.363 -22.887 1.00 80.94 597 ASN A CA 1
ATOM 4514 C C . ASN A 1 597 ? 20.997 4.843 -22.800 1.00 80.94 597 ASN A C 1
ATOM 4516 O O . ASN A 1 597 ? 20.117 4.343 -22.103 1.00 80.94 597 ASN A O 1
ATOM 4520 N N . PHE A 1 598 ? 21.885 4.108 -23.466 1.00 82.19 598 PHE A N 1
ATOM 4521 C CA . PHE A 1 598 ? 21.839 2.643 -23.505 1.00 82.19 598 PHE A CA 1
ATOM 4522 C C . PHE A 1 598 ? 23.173 2.041 -23.079 1.00 82.19 598 PHE A C 1
ATOM 4524 O O . PHE A 1 598 ? 24.220 2.465 -23.573 1.00 82.19 598 PHE A O 1
ATOM 4531 N N . GLY A 1 599 ? 23.141 1.026 -22.219 1.00 84.06 599 GLY A N 1
ATOM 4532 C CA . GLY A 1 599 ? 24.312 0.248 -21.819 1.00 84.06 599 GLY A CA 1
ATOM 4533 C C . GLY A 1 599 ? 23.988 -1.224 -21.656 1.00 84.06 599 GLY A C 1
ATOM 4534 O O . GLY A 1 599 ? 23.061 -1.563 -20.927 1.00 84.06 599 GLY A O 1
ATOM 4535 N N . HIS A 1 600 ? 24.752 -2.101 -22.305 1.00 87.19 600 HIS A N 1
ATOM 4536 C CA . HIS A 1 600 ? 24.570 -3.551 -22.204 1.00 87.19 600 HIS A CA 1
ATOM 4537 C C . HIS A 1 600 ? 23.104 -3.989 -22.420 1.00 87.19 600 HIS A C 1
ATOM 4539 O O . HIS A 1 600 ? 22.504 -4.621 -21.558 1.00 87.19 600 HIS A O 1
ATOM 4545 N N . CYS A 1 601 ? 22.481 -3.589 -23.530 1.00 87.31 601 CYS A N 1
ATOM 4546 C CA . CYS A 1 601 ? 21.066 -3.879 -23.811 1.00 87.31 601 CYS A CA 1
ATOM 4547 C C . CYS A 1 601 ? 20.902 -4.762 -25.054 1.00 87.31 601 CYS A C 1
ATOM 4549 O O . CYS A 1 601 ? 21.805 -4.836 -25.887 1.00 87.31 601 CYS A O 1
ATOM 4551 N N . THR A 1 602 ? 19.741 -5.405 -25.202 1.00 85.56 602 THR A N 1
ATOM 4552 C CA . THR A 1 602 ? 19.405 -6.196 -26.401 1.00 85.56 602 THR A CA 1
ATOM 4553 C C . THR A 1 602 ? 17.948 -6.026 -26.835 1.00 85.56 602 THR A C 1
ATOM 4555 O O . THR A 1 602 ? 17.086 -5.800 -25.982 1.00 85.56 602 THR A O 1
ATOM 4558 N N . VAL A 1 603 ? 17.689 -6.147 -28.142 1.00 82.19 603 VAL A N 1
ATOM 4559 C CA . VAL A 1 603 ? 16.374 -6.050 -28.801 1.00 82.19 603 VAL A CA 1
ATOM 4560 C C . VAL A 1 603 ? 16.199 -7.196 -29.819 1.00 82.19 603 VAL A C 1
ATOM 4562 O O . VAL A 1 603 ? 17.083 -7.408 -30.655 1.00 82.19 603 VAL A O 1
ATOM 4565 N N . SER A 1 604 ? 15.073 -7.920 -29.791 1.00 74.38 604 SER A N 1
ATOM 4566 C CA . SER A 1 604 ? 14.766 -9.002 -30.753 1.00 74.38 604 SER A CA 1
ATOM 4567 C C . SER A 1 604 ? 14.389 -8.495 -32.158 1.00 74.38 604 SER A C 1
ATOM 4569 O O . SER A 1 604 ? 13.690 -7.495 -32.239 1.00 74.38 604 SER A O 1
ATOM 4571 N N . SER A 1 605 ? 14.866 -9.219 -33.199 1.00 58.81 605 SER A N 1
ATOM 4572 C CA . SER A 1 605 ? 14.595 -9.209 -34.675 1.00 58.81 605 SER A CA 1
ATOM 4573 C C . SER A 1 605 ? 14.395 -7.878 -35.428 1.00 58.81 605 SER A C 1
ATOM 4575 O O . SER A 1 605 ? 13.790 -6.975 -34.894 1.00 58.81 605 SER A O 1
ATOM 4577 N N . ASP A 1 606 ? 14.905 -7.792 -36.670 1.00 51.75 606 ASP A N 1
ATOM 4578 C CA . ASP A 1 606 ? 14.605 -6.954 -37.871 1.00 51.75 606 ASP A CA 1
ATOM 4579 C C . ASP A 1 606 ? 14.041 -5.514 -37.784 1.00 51.75 606 ASP A C 1
ATOM 4581 O O . ASP A 1 606 ? 13.823 -4.866 -38.810 1.00 51.75 606 ASP A O 1
ATOM 4585 N N . HIS A 1 607 ? 13.841 -4.951 -36.601 1.00 55.41 607 HIS A N 1
ATOM 4586 C CA . HIS A 1 607 ? 13.213 -3.657 -36.418 1.00 55.41 607 HIS A CA 1
ATOM 4587 C C . HIS A 1 607 ? 14.237 -2.541 -36.616 1.00 55.41 607 HIS A C 1
ATOM 4589 O O . HIS A 1 607 ? 15.230 -2.409 -35.893 1.00 55.41 607 HIS A O 1
ATOM 4595 N N . THR A 1 608 ? 13.987 -1.702 -37.619 1.00 49.97 608 THR A N 1
ATOM 4596 C CA . THR A 1 608 ? 14.745 -0.476 -37.848 1.00 49.97 608 THR A CA 1
ATOM 4597 C 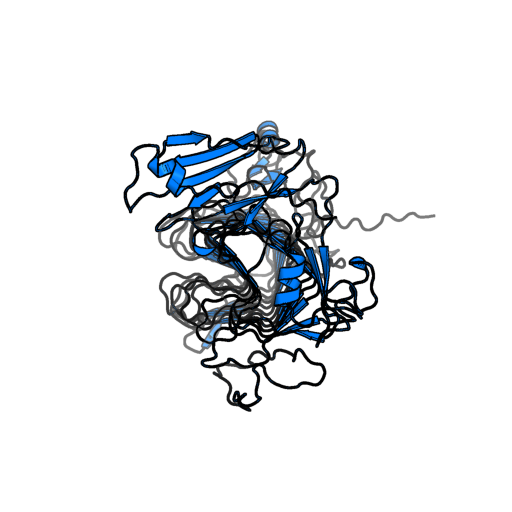C . THR A 1 608 ? 14.505 0.500 -36.706 1.00 49.97 608 THR A C 1
ATOM 4599 O O . THR A 1 608 ? 13.362 0.794 -36.359 1.00 49.97 608 THR A O 1
ATOM 4602 N N . PHE A 1 609 ? 15.584 1.045 -36.143 1.00 58.31 609 PHE A N 1
ATOM 4603 C CA . PHE A 1 609 ? 15.496 2.152 -35.197 1.00 58.31 609 PHE A CA 1
ATOM 4604 C C . PHE A 1 609 ? 14.620 3.269 -35.780 1.00 58.31 609 PHE A C 1
ATOM 4606 O O . PHE A 1 609 ? 14.946 3.796 -36.846 1.00 58.31 609 PHE A O 1
ATOM 4613 N N . GLY A 1 610 ? 13.589 3.707 -35.050 1.00 51.84 610 GLY A N 1
ATOM 4614 C CA . GLY A 1 610 ? 13.003 5.022 -35.303 1.00 51.84 610 GLY A CA 1
ATOM 4615 C C . GLY A 1 610 ? 14.115 6.079 -35.277 1.00 51.84 610 GLY A C 1
ATOM 4616 O O . GLY A 1 610 ? 15.115 5.924 -34.558 1.00 51.84 610 GLY A O 1
ATOM 4617 N N . THR A 1 611 ? 13.991 7.138 -36.078 1.00 48.84 611 THR A N 1
ATOM 4618 C CA . THR A 1 611 ? 14.950 8.252 -36.162 1.00 48.84 611 THR A CA 1
ATOM 4619 C C . THR A 1 611 ? 14.988 9.052 -34.856 1.00 48.84 611 THR A C 1
ATOM 4621 O O . THR A 1 611 ? 14.572 10.202 -34.801 1.00 48.84 611 THR A O 1
ATOM 4624 N N . ALA A 1 612 ? 15.495 8.458 -33.774 1.00 47.09 612 ALA A N 1
ATOM 4625 C CA . ALA A 1 612 ? 15.924 9.205 -32.607 1.00 47.09 612 ALA A CA 1
ATOM 4626 C C . ALA A 1 612 ? 17.139 10.022 -33.035 1.00 47.09 612 ALA A C 1
ATOM 4628 O O . ALA A 1 612 ? 18.133 9.428 -33.472 1.00 47.09 612 ALA A O 1
ATOM 4629 N N . GLY A 1 613 ? 17.010 11.349 -32.955 1.00 47.12 613 GLY A N 1
ATOM 4630 C CA . GLY A 1 613 ? 18.029 12.322 -33.340 1.00 47.12 613 GLY A CA 1
ATOM 4631 C C . GLY A 1 613 ? 19.414 12.057 -32.733 1.00 47.12 613 GLY A C 1
ATOM 4632 O O . GLY A 1 613 ? 19.615 11.173 -31.900 1.00 47.12 613 GLY A O 1
ATOM 4633 N N . SER A 1 614 ? 20.385 12.855 -33.160 1.00 43.56 614 SER A N 1
ATOM 4634 C CA . SER A 1 614 ? 21.839 12.759 -32.934 1.00 43.56 614 SER A CA 1
ATOM 4635 C C . SER A 1 614 ? 22.352 12.663 -31.477 1.00 43.56 614 SER A C 1
ATOM 4637 O O . SER A 1 614 ? 23.560 12.591 -31.277 1.00 43.56 614 SER A O 1
ATOM 4639 N N . ASN A 1 615 ? 21.492 12.598 -30.455 1.00 48.75 615 ASN A N 1
ATOM 4640 C CA . ASN A 1 615 ? 21.846 12.687 -29.028 1.00 48.75 615 ASN A CA 1
ATOM 4641 C C . ASN A 1 615 ? 21.825 11.331 -28.285 1.00 48.75 615 ASN A C 1
ATOM 4643 O O . ASN A 1 615 ? 21.293 11.234 -27.177 1.00 48.75 615 ASN A O 1
ATOM 4647 N N . ARG A 1 616 ? 22.381 10.264 -28.878 1.00 57.62 616 ARG A N 1
ATOM 4648 C CA . ARG A 1 616 ? 22.494 8.942 -28.225 1.00 57.62 616 ARG A CA 1
ATOM 4649 C C . ARG A 1 616 ? 23.846 8.807 -27.528 1.00 57.62 616 ARG A C 1
ATOM 4651 O O . ARG A 1 616 ? 24.867 8.706 -28.203 1.00 57.62 616 ARG A O 1
ATOM 4658 N N . TYR A 1 617 ? 23.860 8.706 -26.203 1.00 59.19 617 TYR A N 1
ATOM 4659 C CA . TYR A 1 617 ? 25.061 8.290 -25.477 1.00 59.19 617 TYR A CA 1
ATOM 4660 C C . TYR A 1 617 ? 25.029 6.775 -25.268 1.00 59.19 617 TYR A C 1
ATOM 4662 O O . TYR A 1 617 ? 24.087 6.229 -24.689 1.00 59.19 617 TYR A O 1
ATOM 4670 N N . ARG A 1 618 ? 26.056 6.081 -25.767 1.00 62.09 618 ARG A N 1
ATOM 4671 C CA . ARG A 1 618 ? 26.191 4.626 -25.639 1.00 62.09 618 ARG A CA 1
ATOM 4672 C C . ARG A 1 618 ? 27.221 4.304 -24.557 1.00 62.09 618 ARG A C 1
ATOM 4674 O O . ARG A 1 618 ? 28.328 4.835 -24.568 1.00 62.09 618 ARG A O 1
ATOM 4681 N N . TYR A 1 619 ? 26.845 3.435 -23.627 1.00 58.72 619 TYR A N 1
ATOM 4682 C CA . TYR A 1 619 ? 27.759 2.767 -22.697 1.00 58.72 619 TYR A CA 1
ATOM 4683 C C . TYR A 1 619 ? 28.282 1.426 -23.267 1.00 58.72 619 TYR A C 1
ATOM 4685 O O . TYR A 1 619 ? 29.141 0.824 -22.642 1.00 58.72 619 TYR A O 1
ATOM 4693 N N . GLU A 1 620 ? 27.792 1.012 -24.454 1.00 66.44 620 GLU A N 1
ATOM 4694 C CA . GLU A 1 620 ? 28.113 -0.218 -25.219 1.00 66.44 620 GLU A CA 1
ATOM 4695 C C . GLU A 1 620 ? 27.816 -1.562 -24.504 1.00 66.44 620 GLU A C 1
ATOM 4697 O O . GLU A 1 620 ? 27.757 -1.612 -23.279 1.00 66.44 620 GLU A O 1
ATOM 4702 N N . PRO A 1 621 ? 27.600 -2.679 -25.238 1.00 68.06 621 PRO A N 1
ATOM 4703 C CA . PRO A 1 621 ? 26.966 -2.782 -26.558 1.00 68.06 621 PRO A CA 1
ATOM 4704 C C . PRO A 1 621 ? 25.420 -2.700 -26.474 1.00 68.06 621 PRO A C 1
ATOM 4706 O O . PRO A 1 621 ? 24.822 -2.905 -25.415 1.00 68.06 621 PRO A O 1
ATOM 4709 N N . LEU A 1 622 ? 24.777 -2.396 -27.607 1.00 74.00 622 LEU A N 1
ATOM 4710 C CA . LEU A 1 622 ? 23.334 -2.547 -27.840 1.00 74.00 622 LEU A CA 1
ATOM 4711 C C . LEU A 1 622 ? 23.166 -3.526 -29.005 1.00 74.00 622 LEU A C 1
ATOM 4713 O O . LEU A 1 622 ? 23.462 -3.165 -30.145 1.00 74.00 622 LEU A O 1
ATOM 4717 N N . ASP A 1 623 ? 22.735 -4.747 -28.711 1.00 77.19 623 ASP A N 1
ATOM 4718 C CA . ASP A 1 623 ? 22.590 -5.806 -29.711 1.00 77.19 623 ASP A CA 1
ATOM 4719 C C . ASP A 1 623 ? 21.179 -5.792 -30.324 1.00 77.19 623 ASP A C 1
ATOM 4721 O O . ASP A 1 623 ? 20.192 -5.576 -29.622 1.00 77.19 623 ASP A O 1
ATOM 4725 N N . THR A 1 624 ? 21.082 -6.021 -31.635 1.00 75.38 624 THR A N 1
ATOM 4726 C CA . THR A 1 624 ? 19.808 -6.073 -32.377 1.00 75.38 624 THR A CA 1
ATOM 4727 C C . THR A 1 624 ? 19.705 -7.372 -33.169 1.00 75.38 624 THR A C 1
ATOM 4729 O O . THR A 1 624 ? 20.719 -8.022 -33.438 1.00 75.38 624 THR A O 1
ATOM 4732 N N . GLY A 1 625 ? 18.486 -7.777 -33.526 1.00 69.12 625 GLY A N 1
ATOM 4733 C CA . GLY A 1 625 ? 18.269 -8.914 -34.424 1.00 69.12 625 GLY A CA 1
ATOM 4734 C C . GLY A 1 625 ? 18.453 -10.293 -33.782 1.00 69.12 625 GLY A C 1
ATOM 4735 O O . GLY A 1 625 ? 18.467 -11.298 -34.482 1.00 69.12 625 GLY A O 1
ATOM 4736 N N . THR A 1 626 ? 18.634 -10.367 -32.463 1.00 71.19 626 THR A N 1
ATOM 4737 C CA . THR A 1 626 ? 19.107 -11.580 -31.780 1.00 71.19 626 THR A CA 1
ATOM 4738 C C . THR A 1 626 ? 18.249 -11.895 -30.553 1.00 71.19 626 THR A C 1
ATOM 4740 O O . THR A 1 626 ? 18.012 -11.036 -29.709 1.00 71.19 626 THR A O 1
ATOM 4743 N N . ASP A 1 627 ? 17.747 -13.131 -30.465 1.00 84.00 627 ASP A N 1
ATOM 4744 C CA . ASP A 1 627 ? 16.867 -13.580 -29.377 1.00 84.00 627 ASP A CA 1
ATOM 4745 C C . ASP A 1 627 ? 17.668 -13.810 -28.082 1.00 84.00 627 ASP A C 1
ATOM 4747 O O . ASP A 1 627 ? 18.672 -14.532 -28.067 1.00 84.00 627 ASP A O 1
ATOM 4751 N N . ALA A 1 628 ? 17.215 -13.212 -26.976 1.00 86.88 628 ALA A N 1
ATOM 4752 C CA . ALA A 1 628 ? 17.822 -13.384 -25.660 1.00 86.88 628 ALA A CA 1
ATOM 4753 C C . ALA A 1 628 ? 17.586 -14.772 -25.044 1.00 86.88 628 ALA A C 1
ATOM 4755 O O . ALA A 1 628 ? 18.234 -15.100 -24.042 1.00 86.88 628 ALA A O 1
ATOM 4756 N N . LYS A 1 629 ? 16.705 -15.586 -25.642 1.00 88.31 629 LYS A N 1
ATOM 4757 C CA . LYS A 1 629 ? 16.280 -16.911 -25.176 1.00 88.31 629 LYS A CA 1
ATOM 4758 C C . LYS A 1 629 ? 15.785 -16.841 -23.734 1.00 88.31 629 LYS A C 1
ATOM 4760 O O . LYS A 1 629 ? 16.340 -17.486 -22.846 1.00 88.31 629 LYS A O 1
ATOM 4765 N N . LEU A 1 630 ? 14.809 -15.971 -23.476 1.00 90.00 630 LEU A N 1
ATOM 4766 C CA . LEU A 1 630 ? 14.267 -15.786 -22.131 1.00 90.00 630 LEU A CA 1
ATOM 4767 C C . LEU A 1 630 ? 13.509 -17.034 -21.670 1.00 90.00 630 LEU A C 1
ATOM 4769 O O . LEU A 1 630 ? 12.579 -17.494 -22.326 1.00 90.00 630 LEU A O 1
ATOM 4773 N N . GLU A 1 631 ? 13.856 -17.520 -20.487 1.00 87.06 631 GLU A N 1
ATOM 4774 C CA . GLU A 1 631 ? 13.189 -18.625 -19.811 1.00 87.06 631 GLU A CA 1
ATOM 4775 C C . GLU A 1 631 ? 12.435 -18.117 -18.576 1.00 87.06 631 GLU A C 1
ATOM 4777 O O . GLU A 1 631 ? 12.784 -17.097 -17.962 1.00 87.06 631 GLU A O 1
ATOM 4782 N N . ALA A 1 632 ? 11.405 -18.863 -18.173 1.00 81.12 632 ALA A N 1
ATOM 4783 C CA . ALA A 1 632 ? 10.824 -18.694 -16.849 1.00 81.12 632 ALA A CA 1
ATOM 4784 C C . ALA A 1 632 ? 11.891 -18.974 -15.777 1.00 81.12 632 ALA A C 1
ATOM 4786 O O . ALA A 1 632 ? 12.712 -19.884 -15.914 1.00 81.12 632 ALA A O 1
ATOM 4787 N N . ALA A 1 633 ? 11.893 -18.181 -14.707 1.00 74.56 633 ALA A N 1
ATOM 4788 C CA . ALA A 1 633 ? 12.789 -18.424 -13.590 1.00 74.56 633 ALA A CA 1
ATOM 4789 C C . ALA A 1 633 ? 12.367 -19.700 -12.834 1.00 74.56 633 ALA A C 1
ATOM 4791 O O . ALA A 1 633 ? 11.185 -19.844 -12.520 1.00 74.56 633 ALA A O 1
ATOM 4792 N N . PRO A 1 634 ? 13.302 -20.609 -12.496 1.00 63.09 634 PRO A N 1
ATOM 4793 C CA . PRO A 1 634 ? 12.987 -21.810 -11.719 1.00 63.09 634 PRO A CA 1
ATOM 4794 C C . PRO A 1 634 ? 12.753 -21.510 -10.229 1.00 63.09 634 PRO A C 1
ATOM 4796 O O . PRO A 1 634 ? 12.194 -22.336 -9.517 1.00 63.09 634 PRO A O 1
ATOM 4799 N N . ARG A 1 635 ? 13.194 -20.339 -9.748 1.00 68.25 635 ARG A N 1
ATOM 4800 C CA . ARG A 1 635 ? 12.955 -19.845 -8.388 1.00 68.25 635 ARG A CA 1
ATOM 4801 C C . ARG A 1 635 ? 11.769 -18.887 -8.429 1.00 68.25 635 ARG A C 1
ATOM 4803 O O . ARG A 1 635 ? 11.740 -17.994 -9.269 1.00 68.25 635 ARG A O 1
ATOM 4810 N N . THR A 1 636 ? 10.800 -19.068 -7.541 1.00 59.66 636 THR A N 1
ATOM 4811 C CA . THR A 1 636 ? 9.648 -18.167 -7.408 1.00 59.66 636 THR A CA 1
ATOM 4812 C C . THR A 1 636 ? 9.418 -17.871 -5.936 1.00 59.66 636 THR A C 1
ATOM 4814 O O . THR A 1 636 ? 9.214 -18.802 -5.162 1.00 59.66 636 THR A O 1
ATOM 4817 N N . ASN A 1 637 ? 9.376 -16.596 -5.553 1.00 62.91 637 ASN A N 1
ATOM 4818 C CA . ASN A 1 637 ? 8.967 -16.184 -4.204 1.00 62.91 637 ASN A CA 1
ATOM 4819 C C . ASN A 1 637 ? 7.453 -15.868 -4.125 1.00 62.91 637 ASN A C 1
ATOM 4821 O O . ASN A 1 637 ? 7.037 -14.994 -3.379 1.00 62.91 637 ASN A O 1
ATOM 4825 N N . GLY A 1 638 ? 6.613 -16.499 -4.958 1.00 69.56 638 GLY A N 1
ATOM 4826 C CA . GLY A 1 638 ? 5.151 -16.288 -5.025 1.00 69.56 638 GLY A CA 1
ATOM 4827 C C . GLY A 1 638 ? 4.671 -14.900 -5.508 1.00 69.56 638 GLY A C 1
ATOM 4828 O O . GLY A 1 638 ? 3.697 -14.818 -6.259 1.00 69.56 638 GLY A O 1
ATOM 4829 N N . VAL A 1 639 ? 5.357 -13.821 -5.113 1.00 82.12 639 VAL A N 1
ATOM 4830 C CA . VAL A 1 639 ? 5.081 -12.412 -5.434 1.00 82.12 639 VAL A CA 1
ATOM 4831 C C . VAL A 1 639 ? 6.075 -11.873 -6.464 1.00 82.12 639 VAL A C 1
ATOM 4833 O O . VAL A 1 639 ? 5.654 -11.279 -7.455 1.00 82.12 639 VAL A O 1
ATOM 4836 N N . VAL A 1 640 ? 7.377 -12.129 -6.285 1.00 83.75 640 VAL A N 1
ATOM 4837 C CA . VAL A 1 640 ? 8.400 -11.755 -7.274 1.00 83.75 640 VAL A CA 1
ATOM 4838 C C . VAL A 1 640 ? 8.310 -12.684 -8.479 1.00 83.75 640 VAL A C 1
ATOM 4840 O O . VAL A 1 640 ? 8.484 -13.901 -8.360 1.00 83.75 640 VAL A O 1
ATOM 4843 N N . VAL A 1 641 ? 8.087 -12.093 -9.652 1.00 86.88 641 VAL A N 1
ATOM 4844 C CA . VAL A 1 641 ? 8.107 -12.787 -10.940 1.00 86.88 641 VAL A CA 1
ATOM 4845 C C . VAL A 1 641 ? 9.250 -12.226 -11.772 1.00 86.88 641 VAL A C 1
ATOM 4847 O O . VAL A 1 641 ? 9.330 -11.021 -12.012 1.00 86.88 641 VAL A O 1
ATOM 4850 N N . ALA A 1 642 ? 10.131 -13.116 -12.221 1.00 89.50 642 ALA A N 1
ATOM 4851 C CA . ALA A 1 642 ? 11.294 -12.742 -13.003 1.00 89.50 642 ALA A CA 1
ATOM 4852 C C . ALA A 1 642 ? 11.501 -13.660 -14.215 1.00 89.50 642 ALA A C 1
ATOM 4854 O O . ALA A 1 642 ? 10.944 -14.764 -14.319 1.00 89.50 642 ALA A O 1
ATOM 4855 N N . ARG A 1 643 ? 12.317 -13.180 -15.152 1.00 90.31 643 ARG A N 1
ATOM 4856 C CA . ARG A 1 643 ? 12.813 -13.932 -16.308 1.00 90.31 643 ARG A CA 1
ATOM 4857 C C . ARG A 1 643 ? 14.329 -14.062 -16.211 1.00 90.31 643 ARG A C 1
ATOM 4859 O O . ARG A 1 643 ? 15.005 -13.139 -15.754 1.00 90.31 643 ARG A O 1
ATOM 4866 N N . ARG A 1 644 ? 14.858 -15.199 -16.662 1.00 88.50 644 ARG A N 1
ATOM 4867 C CA . ARG A 1 644 ? 16.305 -15.404 -16.824 1.00 88.50 644 ARG A CA 1
ATOM 4868 C C . ARG A 1 644 ? 16.649 -15.573 -18.293 1.00 88.50 644 ARG A C 1
ATOM 4870 O O . ARG A 1 644 ? 15.834 -16.060 -19.071 1.00 88.50 644 ARG A O 1
ATOM 4877 N N . VAL A 1 645 ? 17.876 -15.232 -18.656 1.00 89.38 645 VAL A N 1
ATOM 4878 C CA . VAL A 1 645 ? 18.437 -15.640 -19.947 1.00 89.38 645 VAL A CA 1
ATOM 4879 C C . VAL A 1 645 ? 18.768 -17.134 -19.911 1.00 89.38 645 VAL A C 1
ATOM 4881 O O . VAL A 1 645 ? 19.359 -17.638 -18.946 1.00 89.38 645 VAL A O 1
ATOM 4884 N N . GLY A 1 646 ? 18.380 -17.850 -20.961 1.00 85.44 646 GLY A N 1
ATOM 4885 C CA . GLY A 1 646 ? 18.616 -19.284 -21.079 1.00 85.44 646 GLY A CA 1
ATOM 4886 C C . GLY A 1 646 ? 20.098 -19.644 -21.068 1.00 85.44 646 GLY A C 1
ATOM 4887 O O . GLY A 1 646 ? 20.963 -18.788 -21.286 1.00 85.44 646 GLY A O 1
ATOM 4888 N N . HIS A 1 647 ? 20.401 -20.909 -20.771 1.00 80.94 647 HIS A N 1
ATOM 4889 C CA . HIS A 1 647 ? 21.783 -21.384 -20.613 1.00 80.94 647 HIS A CA 1
ATOM 4890 C C . HIS A 1 647 ? 22.649 -21.122 -21.854 1.00 80.94 647 HIS A C 1
ATOM 4892 O O . HIS A 1 647 ? 23.760 -20.609 -21.747 1.00 80.94 647 HIS A O 1
ATOM 4898 N N . ASP A 1 648 ? 22.093 -21.359 -23.040 1.00 83.94 648 ASP A N 1
ATOM 4899 C CA . ASP A 1 648 ? 22.816 -21.240 -24.312 1.00 83.94 648 ASP A CA 1
ATOM 4900 C C . ASP A 1 648 ? 22.628 -19.862 -24.970 1.00 83.94 648 ASP A C 1
ATOM 4902 O O . ASP A 1 648 ? 22.691 -19.709 -26.197 1.00 83.94 648 ASP A O 1
ATOM 4906 N N . SER A 1 649 ? 22.305 -18.851 -24.163 1.00 87.50 649 SER A N 1
ATOM 4907 C CA . SER A 1 649 ? 22.130 -17.473 -24.605 1.00 87.50 649 SER A CA 1
ATOM 4908 C C . SER A 1 649 ? 23.461 -16.723 -24.609 1.00 87.50 649 SER A C 1
ATOM 4910 O O . SER A 1 649 ? 24.165 -16.664 -23.599 1.00 87.50 649 SER A O 1
ATOM 4912 N N . GLY A 1 650 ? 23.775 -16.049 -25.721 1.00 85.94 650 GLY A N 1
ATOM 4913 C CA . GLY A 1 650 ? 24.969 -15.201 -25.840 1.00 85.94 650 GLY A CA 1
ATOM 4914 C C . GLY A 1 650 ? 24.976 -13.985 -24.900 1.00 85.94 650 GLY A C 1
ATOM 4915 O O . GLY A 1 650 ? 25.989 -13.297 -24.787 1.00 85.94 650 GLY A O 1
ATOM 4916 N N . TYR A 1 651 ? 23.866 -13.722 -24.205 1.00 88.25 651 TYR A N 1
ATOM 4917 C CA . TYR A 1 651 ? 23.696 -12.594 -23.287 1.00 88.25 651 TYR A CA 1
ATOM 4918 C C . TYR A 1 651 ? 24.040 -12.908 -21.834 1.00 88.25 651 TYR A C 1
ATOM 4920 O O . TYR A 1 651 ? 24.004 -12.010 -20.994 1.00 88.25 651 TYR A O 1
ATOM 4928 N N . ARG A 1 652 ? 24.435 -14.150 -21.524 1.00 86.38 652 ARG A N 1
ATOM 4929 C CA . ARG A 1 652 ? 24.821 -14.553 -20.164 1.00 86.38 652 ARG A CA 1
ATOM 4930 C C . ARG A 1 652 ? 26.037 -13.839 -19.589 1.00 86.38 652 ARG A C 1
ATOM 4932 O O . ARG A 1 652 ? 26.223 -13.868 -18.388 1.00 86.38 652 ARG A O 1
ATOM 4939 N N . ARG A 1 653 ? 26.868 -13.218 -20.427 1.00 86.38 653 ARG A N 1
ATOM 4940 C CA . ARG A 1 653 ? 28.085 -12.505 -20.001 1.00 86.38 653 ARG A CA 1
ATOM 4941 C C . ARG A 1 653 ? 28.217 -11.152 -20.689 1.00 86.38 653 ARG A C 1
ATOM 4943 O O . ARG A 1 653 ? 29.319 -10.745 -21.060 1.00 86.38 653 ARG A O 1
ATOM 4950 N N . LYS A 1 654 ? 27.087 -10.485 -20.932 1.00 87.50 654 LYS A N 1
ATOM 4951 C CA . LYS A 1 654 ? 27.044 -9.184 -21.615 1.00 87.50 654 LYS A CA 1
ATOM 4952 C C . LYS A 1 654 ? 26.664 -8.021 -20.701 1.00 87.50 654 LYS A C 1
ATOM 4954 O O . LYS A 1 654 ? 26.913 -6.891 -21.095 1.00 87.50 654 LYS A O 1
ATOM 4959 N N . GLY A 1 655 ? 26.131 -8.275 -19.508 1.00 89.06 655 GLY A N 1
ATOM 4960 C CA . GLY A 1 655 ? 25.801 -7.249 -18.519 1.00 89.06 655 GLY A CA 1
ATOM 4961 C C . GLY A 1 655 ? 26.979 -6.844 -17.636 1.00 89.06 655 GLY A C 1
ATOM 4962 O O . GLY A 1 655 ? 28.027 -7.502 -17.624 1.00 89.06 655 GLY A O 1
ATOM 4963 N N . ARG A 1 656 ? 26.784 -5.778 -16.851 1.00 89.69 656 ARG A N 1
ATOM 4964 C CA . ARG A 1 656 ? 27.728 -5.317 -15.816 1.00 89.69 656 ARG A CA 1
ATOM 4965 C C . ARG A 1 656 ? 27.063 -5.087 -14.458 1.00 89.69 656 ARG A C 1
ATOM 4967 O O . ARG A 1 656 ? 25.917 -4.653 -14.431 1.00 89.69 656 ARG A O 1
ATOM 4974 N N . PRO A 1 657 ? 27.763 -5.294 -13.333 1.00 92.38 657 PRO A N 1
ATOM 4975 C CA . PRO A 1 657 ? 27.257 -4.922 -12.017 1.00 92.38 657 PRO A CA 1
ATOM 4976 C C . PRO A 1 657 ? 26.925 -3.426 -11.948 1.00 92.38 657 PRO A C 1
ATOM 4978 O O . PRO A 1 657 ? 27.562 -2.607 -12.613 1.00 92.38 657 PRO A O 1
ATOM 4981 N N . LEU A 1 658 ? 25.902 -3.093 -11.161 1.00 94.38 658 LEU A N 1
ATOM 4982 C CA . LEU A 1 658 ? 25.384 -1.737 -10.989 1.00 94.38 658 LEU A CA 1
ATOM 4983 C C . LEU A 1 658 ? 25.359 -1.390 -9.506 1.00 94.38 658 LEU A C 1
ATOM 4985 O O . LEU A 1 658 ? 25.064 -2.258 -8.684 1.00 94.38 658 LEU A O 1
ATOM 4989 N N . TRP A 1 659 ? 25.591 -0.121 -9.181 1.00 95.06 659 TRP A N 1
ATOM 4990 C CA . TRP A 1 659 ? 25.558 0.394 -7.813 1.00 95.06 659 TRP A CA 1
ATOM 4991 C C . TRP A 1 659 ? 24.537 1.515 -7.687 1.00 95.06 659 TRP A C 1
ATOM 4993 O O . TRP A 1 659 ? 24.306 2.261 -8.641 1.00 95.06 659 TRP A O 1
ATOM 5003 N N . ARG A 1 660 ? 23.929 1.638 -6.507 1.00 93.69 660 ARG A N 1
ATOM 5004 C CA . ARG A 1 660 ? 23.022 2.736 -6.169 1.00 93.69 660 ARG A CA 1
ATOM 5005 C C . ARG A 1 660 ? 23.706 3.640 -5.151 1.00 93.69 660 ARG A C 1
ATOM 5007 O O . ARG A 1 660 ? 24.049 3.171 -4.073 1.00 93.69 660 ARG A O 1
ATOM 5014 N N . GLY A 1 661 ? 23.905 4.905 -5.507 1.00 93.38 661 GLY A N 1
ATOM 5015 C CA . GLY A 1 661 ? 24.478 5.897 -4.599 1.00 93.38 661 GLY A CA 1
ATOM 5016 C C . GLY A 1 661 ? 23.480 6.359 -3.538 1.00 93.38 661 GLY A C 1
ATOM 5017 O O . GLY A 1 661 ? 22.264 6.244 -3.720 1.00 93.38 661 GLY A O 1
ATOM 5018 N N . THR A 1 662 ? 23.989 6.952 -2.457 1.00 93.19 662 THR A N 1
ATOM 5019 C CA . THR A 1 662 ? 23.178 7.617 -1.413 1.00 93.19 662 THR A CA 1
ATOM 5020 C C . THR A 1 662 ? 22.321 8.763 -1.959 1.00 93.19 662 THR A C 1
ATOM 5022 O O . THR A 1 662 ? 21.286 9.094 -1.393 1.00 93.19 662 THR A O 1
ATOM 5025 N N . ASN A 1 663 ? 22.701 9.321 -3.109 1.00 89.62 663 ASN A N 1
ATOM 5026 C CA . ASN A 1 663 ? 21.932 10.303 -3.873 1.00 89.62 663 ASN A CA 1
ATOM 5027 C C . ASN A 1 663 ? 20.823 9.693 -4.757 1.00 89.62 663 ASN A C 1
ATOM 5029 O O . ASN A 1 663 ? 20.282 10.379 -5.622 1.00 89.62 663 ASN A O 1
ATOM 5033 N N . GLU A 1 664 ? 20.508 8.410 -4.558 1.00 87.25 664 GLU A N 1
ATOM 5034 C CA . GLU A 1 664 ? 19.450 7.640 -5.221 1.00 87.25 664 GLU A CA 1
ATOM 5035 C C . GLU A 1 664 ? 19.699 7.298 -6.704 1.00 87.25 664 GLU A C 1
ATOM 5037 O O . GLU A 1 664 ? 18.885 6.586 -7.302 1.00 87.25 664 GLU A O 1
ATOM 5042 N N . PHE A 1 665 ? 20.810 7.745 -7.298 1.00 90.44 665 PHE A N 1
ATOM 5043 C CA . PHE A 1 665 ? 21.148 7.473 -8.697 1.00 90.44 665 PHE A CA 1
ATOM 5044 C C . PHE A 1 665 ? 21.877 6.139 -8.890 1.00 90.44 665 PHE A C 1
ATOM 5046 O O . PHE A 1 665 ? 22.462 5.573 -7.966 1.00 90.44 665 PHE A O 1
ATOM 5053 N N . ILE A 1 666 ? 21.836 5.635 -10.127 1.00 93.31 666 ILE A N 1
ATOM 5054 C CA . ILE A 1 666 ? 22.462 4.370 -10.526 1.00 93.31 666 ILE A CA 1
ATOM 5055 C C . ILE A 1 666 ? 23.768 4.641 -11.272 1.00 93.31 666 ILE A C 1
ATOM 5057 O O . ILE A 1 666 ? 23.814 5.483 -12.178 1.00 93.31 666 ILE A O 1
ATOM 5061 N N . TYR A 1 667 ? 24.798 3.879 -10.916 1.00 93.50 667 TYR A N 1
ATOM 5062 C CA . TYR A 1 667 ? 26.162 4.016 -11.408 1.00 93.50 667 TYR A CA 1
ATOM 5063 C C . TYR A 1 667 ? 26.699 2.713 -11.997 1.00 93.50 667 TYR A C 1
ATOM 5065 O O . TYR A 1 667 ? 26.346 1.612 -11.565 1.00 93.50 667 TYR A O 1
ATOM 5073 N N . ILE A 1 668 ? 27.585 2.869 -12.981 1.00 91.25 668 ILE A N 1
ATOM 5074 C CA . ILE A 1 668 ? 28.309 1.786 -13.654 1.00 91.25 668 ILE A CA 1
ATOM 5075 C C . ILE A 1 668 ? 29.800 2.068 -13.533 1.00 91.25 668 ILE A C 1
ATOM 5077 O O . ILE A 1 668 ? 30.237 3.176 -13.841 1.00 91.25 668 ILE A O 1
ATOM 5081 N N . HIS A 1 669 ? 30.579 1.060 -13.153 1.00 91.31 669 HIS A N 1
ATOM 5082 C CA . HIS A 1 669 ? 32.033 1.134 -13.211 1.00 91.31 669 HIS A CA 1
ATOM 5083 C C . HIS A 1 669 ? 32.548 0.742 -14.610 1.00 91.31 669 HIS A C 1
ATOM 5085 O O . HIS A 1 669 ? 32.286 -0.356 -15.121 1.00 91.31 669 HIS A O 1
ATOM 5091 N N . ASP A 1 670 ? 33.278 1.653 -15.250 1.00 87.56 670 ASP A N 1
ATOM 5092 C CA . ASP A 1 670 ? 33.762 1.545 -16.625 1.00 87.56 670 ASP A CA 1
ATOM 5093 C C . ASP A 1 670 ? 35.140 2.200 -16.814 1.00 87.56 670 ASP A C 1
ATOM 5095 O O . ASP A 1 670 ? 35.305 3.196 -17.518 1.00 87.56 670 ASP A O 1
ATOM 5099 N N . ALA A 1 671 ? 36.158 1.594 -16.200 1.00 86.94 671 ALA A N 1
ATOM 5100 C CA . ALA A 1 671 ? 37.545 2.055 -16.296 1.00 86.94 671 ALA A CA 1
ATOM 5101 C C . ALA A 1 671 ? 38.113 2.058 -17.728 1.00 86.94 671 ALA A C 1
ATOM 5103 O O . ALA A 1 671 ? 39.062 2.784 -17.998 1.00 86.94 671 ALA A O 1
ATOM 5104 N N . ALA A 1 672 ? 37.532 1.292 -18.660 1.00 85.88 672 ALA A N 1
ATOM 5105 C CA . ALA A 1 672 ? 37.944 1.314 -20.064 1.00 85.88 672 ALA A CA 1
ATOM 5106 C C . ALA A 1 672 ? 37.586 2.638 -20.762 1.00 85.88 672 ALA A C 1
ATOM 5108 O O . ALA A 1 672 ? 38.303 3.066 -21.662 1.00 85.88 672 ALA A O 1
ATOM 5109 N N . TYR A 1 673 ? 36.495 3.290 -20.343 1.00 84.19 673 TYR A N 1
ATOM 5110 C CA . TYR A 1 673 ? 36.069 4.577 -20.889 1.00 84.19 673 TYR A CA 1
ATOM 5111 C C . TYR A 1 673 ? 36.919 5.733 -20.355 1.00 84.19 673 TYR A C 1
ATOM 5113 O O . TYR A 1 673 ? 37.370 6.584 -21.118 1.00 84.19 673 TYR A O 1
ATOM 5121 N N . ASN A 1 674 ? 37.132 5.773 -19.038 1.00 89.12 674 ASN A N 1
ATOM 5122 C CA . ASN A 1 674 ? 37.981 6.775 -18.404 1.00 89.12 674 ASN A CA 1
ATOM 5123 C C . ASN A 1 674 ? 38.632 6.192 -17.139 1.00 89.12 674 ASN A C 1
ATOM 5125 O O . ASN A 1 674 ? 37.983 6.154 -16.094 1.00 89.12 674 ASN A O 1
ATOM 5129 N N . PRO A 1 675 ? 39.911 5.782 -17.199 1.00 90.88 675 PRO A N 1
ATOM 5130 C CA . PRO A 1 675 ? 40.601 5.196 -16.051 1.00 90.88 675 PRO A CA 1
ATOM 5131 C C . PRO A 1 675 ? 40.698 6.131 -14.839 1.00 90.88 675 PRO A C 1
ATOM 5133 O O . PRO A 1 675 ? 40.711 5.657 -13.711 1.00 90.88 675 PRO A O 1
ATOM 5136 N N . ALA A 1 676 ? 40.758 7.451 -15.055 1.00 93.44 676 ALA A N 1
ATOM 5137 C CA . ALA A 1 676 ? 40.860 8.433 -13.973 1.00 93.44 676 ALA A CA 1
ATOM 5138 C C . ALA A 1 676 ? 39.502 8.749 -13.327 1.00 93.44 676 ALA A C 1
ATOM 5140 O O . ALA A 1 676 ? 39.450 9.192 -12.182 1.00 93.44 676 ALA A O 1
ATOM 5141 N N . LYS A 1 677 ? 38.403 8.550 -14.063 1.00 94.38 677 LYS A N 1
ATOM 5142 C CA . LYS A 1 677 ? 37.029 8.770 -13.595 1.00 94.38 677 LYS A CA 1
ATOM 5143 C C . LYS A 1 677 ? 36.131 7.605 -14.025 1.00 94.38 677 LYS A C 1
ATOM 5145 O O . LYS A 1 677 ? 35.313 7.773 -14.938 1.00 94.38 677 LYS A O 1
ATOM 5150 N N . PRO A 1 678 ? 36.311 6.412 -13.431 1.00 92.75 678 PRO A N 1
ATOM 5151 C CA . PRO A 1 678 ? 35.726 5.186 -13.959 1.00 92.75 678 PRO A CA 1
ATOM 5152 C C . PRO A 1 678 ? 34.229 5.044 -13.658 1.00 92.75 678 PRO A C 1
ATOM 5154 O O . PRO A 1 678 ? 33.561 4.222 -14.281 1.00 92.75 678 PRO A O 1
ATOM 5157 N N . TRP A 1 679 ? 33.663 5.827 -12.742 1.00 93.50 679 TRP A N 1
ATOM 5158 C CA . TRP A 1 679 ? 32.261 5.707 -12.340 1.00 93.50 679 TRP A CA 1
ATOM 5159 C C . TRP A 1 679 ? 31.365 6.602 -13.181 1.00 93.50 679 TRP A C 1
ATOM 5161 O O . TRP A 1 679 ? 31.471 7.825 -13.137 1.00 93.50 679 TRP A O 1
ATOM 5171 N N . ARG A 1 680 ? 30.443 6.005 -13.936 1.00 90.06 680 ARG A N 1
ATOM 5172 C CA . ARG A 1 680 ? 29.555 6.729 -14.851 1.00 90.06 680 ARG A CA 1
ATOM 5173 C C . ARG A 1 680 ? 28.126 6.754 -14.323 1.00 90.06 680 ARG A C 1
ATOM 5175 O O . ARG A 1 680 ? 27.564 5.714 -13.980 1.00 90.06 680 ARG A O 1
ATOM 5182 N N . HIS A 1 681 ? 27.518 7.936 -14.313 1.00 89.69 681 HIS A N 1
ATOM 5183 C CA . HIS A 1 681 ? 26.123 8.135 -13.918 1.00 89.69 681 HIS A CA 1
ATOM 5184 C C . HIS A 1 681 ? 25.161 7.704 -15.038 1.00 89.69 681 HIS A C 1
ATOM 5186 O O . HIS A 1 681 ? 25.299 8.185 -16.162 1.00 89.69 681 HIS A O 1
ATOM 5192 N N . ALA A 1 682 ? 24.142 6.880 -14.758 1.00 86.19 682 ALA A N 1
ATOM 5193 C CA . ALA A 1 682 ? 23.251 6.311 -15.787 1.00 86.19 682 ALA A CA 1
ATOM 5194 C C . ALA A 1 682 ? 22.428 7.356 -16.582 1.00 86.19 682 ALA A C 1
ATOM 5196 O O . ALA A 1 682 ? 22.305 7.261 -17.803 1.00 86.19 682 ALA A O 1
ATOM 5197 N N . HIS A 1 683 ? 21.873 8.389 -15.927 1.00 78.88 683 HIS A N 1
ATOM 5198 C CA . HIS A 1 683 ? 21.145 9.465 -16.637 1.00 78.88 683 HIS A CA 1
ATOM 5199 C C . HIS A 1 683 ? 22.045 10.500 -17.315 1.00 78.88 683 HIS A C 1
ATOM 5201 O O . HIS A 1 683 ? 21.636 11.122 -18.288 1.00 78.88 683 HIS A O 1
ATOM 5207 N N . SER A 1 684 ? 23.254 10.725 -16.807 1.00 80.25 684 SER A N 1
ATOM 5208 C CA . SER A 1 684 ? 24.128 11.809 -17.254 1.00 80.25 684 SER A CA 1
ATOM 5209 C C . SER A 1 684 ? 25.488 11.214 -17.609 1.00 80.25 684 SER A C 1
ATOM 5211 O O . SER A 1 684 ? 26.401 11.248 -16.793 1.00 80.25 684 SER A O 1
ATOM 5213 N N . PRO A 1 685 ? 25.635 10.628 -18.809 1.00 69.12 685 PRO A N 1
ATOM 5214 C CA . PRO A 1 685 ? 26.854 9.938 -19.232 1.00 69.12 685 PRO A CA 1
ATOM 5215 C C . PRO A 1 685 ? 28.121 10.798 -19.192 1.00 69.12 685 PRO A C 1
ATOM 5217 O O . PRO A 1 685 ? 29.219 10.248 -19.129 1.00 69.12 685 PRO A O 1
ATOM 5220 N N . SER A 1 686 ? 27.972 12.125 -19.246 1.00 76.44 686 SER A N 1
ATOM 5221 C CA . SER A 1 686 ? 29.051 13.105 -19.085 1.00 76.44 686 SER A CA 1
ATOM 5222 C C . SER A 1 686 ? 29.457 13.330 -17.626 1.00 76.44 686 SER A C 1
ATOM 5224 O O . SER A 1 686 ? 30.545 13.833 -17.365 1.00 76.44 686 SER A O 1
ATOM 5226 N N . THR A 1 687 ? 28.597 12.978 -16.671 1.00 86.88 687 THR A N 1
ATOM 5227 C CA . THR A 1 687 ? 28.903 13.001 -15.241 1.00 86.88 687 THR A CA 1
ATOM 5228 C C . THR A 1 687 ? 29.657 11.722 -14.887 1.00 86.88 687 THR A C 1
ATOM 5230 O O . THR A 1 687 ? 29.067 10.645 -14.758 1.00 86.88 687 THR A O 1
ATOM 5233 N N . VAL A 1 688 ? 30.975 11.862 -14.756 1.00 91.06 688 VAL A N 1
ATOM 5234 C CA . VAL A 1 688 ? 31.903 10.794 -14.375 1.00 91.06 688 VAL A CA 1
ATOM 5235 C C . VAL A 1 688 ? 32.609 11.139 -13.069 1.00 91.06 688 VAL A C 1
ATOM 5237 O O . VAL A 1 688 ? 32.963 12.301 -12.858 1.00 91.06 688 VAL A O 1
ATOM 5240 N N . LEU A 1 689 ? 32.807 10.140 -12.212 1.00 95.44 689 LEU A N 1
ATOM 5241 C CA . LEU A 1 689 ? 33.391 10.286 -10.881 1.00 95.44 689 LEU A CA 1
ATOM 5242 C C . LEU A 1 689 ? 34.702 9.497 -10.778 1.00 95.44 689 LEU A C 1
ATOM 5244 O O . LEU A 1 689 ? 34.834 8.402 -11.334 1.00 95.44 689 LEU A O 1
ATOM 5248 N N . THR A 1 690 ? 35.663 10.069 -10.063 1.00 96.94 690 THR A N 1
ATOM 5249 C CA . THR A 1 690 ? 36.826 9.376 -9.491 1.00 96.94 690 THR A CA 1
ATOM 5250 C C . THR A 1 690 ? 36.374 8.361 -8.436 1.00 96.94 690 THR A C 1
ATOM 5252 O O . THR A 1 690 ? 35.240 8.418 -7.960 1.00 96.94 690 THR A O 1
ATOM 5255 N N . ASP A 1 691 ? 37.260 7.455 -8.020 1.00 96.25 691 ASP A N 1
ATOM 5256 C CA . ASP A 1 691 ? 36.956 6.522 -6.924 1.00 96.25 691 ASP A CA 1
ATOM 5257 C C . ASP A 1 691 ? 36.675 7.237 -5.593 1.00 96.25 691 ASP A C 1
ATOM 5259 O O . ASP A 1 691 ? 35.826 6.791 -4.827 1.00 96.25 691 ASP A O 1
ATOM 5263 N N . ALA A 1 692 ? 37.333 8.372 -5.333 1.00 96.88 692 ALA A N 1
ATOM 5264 C CA . ALA A 1 692 ? 37.096 9.171 -4.130 1.00 96.88 692 ALA A CA 1
ATOM 5265 C C . ALA A 1 692 ? 35.697 9.815 -4.138 1.00 96.88 692 ALA A C 1
ATOM 5267 O O . ALA A 1 692 ? 34.940 9.650 -3.186 1.00 96.88 692 ALA A O 1
ATOM 5268 N N . GLU A 1 693 ? 35.321 10.467 -5.244 1.00 97.12 693 GLU A N 1
ATOM 5269 C CA . GLU A 1 693 ? 33.981 11.054 -5.429 1.00 97.12 693 GLU A CA 1
ATOM 5270 C C . GLU A 1 693 ? 32.875 9.975 -5.379 1.00 97.12 693 GLU A C 1
ATOM 5272 O O . GLU A 1 693 ? 31.766 10.222 -4.912 1.00 97.12 693 GLU A O 1
ATOM 5277 N N . ALA A 1 694 ? 33.161 8.763 -5.860 1.00 96.31 694 ALA A N 1
ATOM 5278 C CA . ALA A 1 694 ? 32.256 7.620 -5.772 1.00 96.31 694 ALA A CA 1
ATOM 5279 C C . ALA A 1 694 ? 32.102 7.130 -4.316 1.00 96.31 694 ALA A C 1
ATOM 5281 O O . ALA A 1 694 ? 30.980 6.927 -3.843 1.00 96.31 694 ALA A O 1
ATOM 5282 N N . ALA A 1 695 ? 33.204 7.023 -3.571 1.00 96.38 695 ALA A N 1
ATOM 5283 C CA . ALA A 1 695 ? 33.184 6.615 -2.168 1.00 96.38 695 ALA A CA 1
ATOM 5284 C C . ALA A 1 695 ? 32.362 7.572 -1.283 1.00 96.38 695 ALA A C 1
ATOM 5286 O O . ALA A 1 695 ? 31.656 7.109 -0.387 1.00 96.38 695 ALA A O 1
ATOM 5287 N N . GLU A 1 696 ? 32.363 8.880 -1.573 1.00 96.94 696 GLU A N 1
ATOM 5288 C CA . GLU A 1 696 ? 31.505 9.874 -0.898 1.00 96.94 696 GLU A CA 1
ATOM 5289 C C . GLU A 1 696 ? 30.001 9.579 -1.055 1.00 96.94 696 GLU A C 1
ATOM 5291 O O . GLU A 1 696 ? 29.194 9.916 -0.188 1.00 96.94 696 GLU A O 1
ATOM 5296 N N . LEU A 1 697 ? 29.613 8.903 -2.138 1.00 96.44 697 LEU A N 1
ATOM 5297 C CA . LEU A 1 697 ? 28.241 8.461 -2.398 1.00 96.44 697 LEU A CA 1
ATOM 5298 C C . LEU A 1 697 ? 27.958 7.042 -1.883 1.00 96.44 697 LEU A C 1
ATOM 5300 O O . LEU A 1 697 ? 26.900 6.484 -2.186 1.00 96.44 697 LEU A O 1
ATOM 5304 N N . GLY A 1 698 ? 28.889 6.450 -1.130 1.00 95.94 698 GLY A N 1
ATOM 5305 C CA . GLY A 1 698 ? 28.782 5.091 -0.605 1.00 95.94 698 GLY A CA 1
ATOM 5306 C C . GLY A 1 698 ? 28.907 4.001 -1.671 1.00 95.94 698 GLY A C 1
ATOM 5307 O O . GLY A 1 698 ? 28.387 2.907 -1.466 1.00 95.94 698 GLY A O 1
ATOM 5308 N N . ILE A 1 699 ? 29.552 4.284 -2.808 1.00 95.69 699 ILE A N 1
ATOM 5309 C CA . ILE A 1 699 ? 29.757 3.317 -3.895 1.00 95.69 699 ILE A CA 1
ATOM 5310 C C . ILE A 1 699 ? 31.251 3.062 -4.125 1.00 95.69 699 ILE A C 1
ATOM 5312 O O . ILE A 1 699 ? 32.061 3.980 -4.206 1.00 95.69 699 ILE A O 1
ATOM 5316 N N . SER A 1 700 ? 31.624 1.791 -4.234 1.00 94.44 700 SER A N 1
ATOM 5317 C CA . SER A 1 700 ? 32.975 1.343 -4.582 1.00 94.44 700 SER A CA 1
ATOM 5318 C C . SER A 1 700 ? 32.946 -0.091 -5.121 1.00 94.44 700 SER A C 1
ATOM 5320 O O . SER A 1 700 ? 31.931 -0.786 -5.026 1.00 94.44 700 SER A O 1
ATOM 5322 N N . LEU A 1 701 ? 34.073 -0.578 -5.649 1.00 92.75 701 LEU A N 1
ATOM 5323 C CA . LEU A 1 701 ? 34.206 -1.986 -6.046 1.00 92.75 701 LEU A CA 1
ATOM 5324 C C . LEU A 1 701 ? 34.184 -2.965 -4.856 1.00 92.75 701 LEU A C 1
ATOM 5326 O O . LEU A 1 701 ? 34.015 -4.164 -5.069 1.00 92.75 701 LEU A O 1
ATOM 5330 N N . GLU A 1 702 ? 34.340 -2.470 -3.627 1.00 91.50 702 GLU A N 1
ATOM 5331 C CA . GLU A 1 702 ? 34.251 -3.260 -2.393 1.00 91.50 702 GLU A CA 1
ATOM 5332 C C . GLU A 1 702 ? 32.820 -3.302 -1.844 1.00 91.50 702 GLU A C 1
ATOM 5334 O O . GLU A 1 702 ? 32.425 -4.278 -1.205 1.00 91.50 702 GLU A O 1
ATOM 5339 N N . THR A 1 703 ? 32.017 -2.268 -2.116 1.00 92.00 703 THR A N 1
ATOM 5340 C CA . THR A 1 703 ? 30.596 -2.272 -1.752 1.00 92.00 703 THR A CA 1
ATOM 5341 C C . THR A 1 703 ? 29.816 -3.259 -2.626 1.00 92.00 703 THR A C 1
ATOM 5343 O O . THR A 1 703 ? 30.035 -3.295 -3.846 1.00 92.00 703 THR A O 1
ATOM 5346 N N . PRO A 1 704 ? 28.883 -4.044 -2.049 1.00 92.00 704 PRO A N 1
ATOM 5347 C CA . PRO A 1 704 ? 28.054 -4.953 -2.825 1.00 92.00 704 PRO A CA 1
ATOM 5348 C C . PRO A 1 704 ? 27.306 -4.203 -3.936 1.00 92.00 704 PRO A C 1
ATOM 5350 O O . PRO A 1 704 ? 26.640 -3.202 -3.654 1.00 92.00 704 PRO A O 1
ATOM 5353 N N . PRO A 1 705 ? 27.369 -4.675 -5.195 1.00 94.56 705 PRO A N 1
ATOM 5354 C CA . PRO A 1 705 ? 26.468 -4.191 -6.226 1.00 94.56 705 PRO A CA 1
ATOM 5355 C C . PRO A 1 705 ? 25.016 -4.467 -5.823 1.00 94.56 705 PRO A C 1
ATOM 5357 O O . PRO A 1 705 ? 24.736 -5.294 -4.951 1.00 94.56 705 PRO A O 1
ATOM 5360 N N . ILE A 1 706 ? 24.076 -3.834 -6.526 1.00 94.88 706 ILE A N 1
ATOM 5361 C CA . ILE A 1 706 ? 22.653 -4.181 -6.438 1.00 94.88 706 ILE A CA 1
ATOM 5362 C C . ILE A 1 706 ? 22.535 -5.721 -6.573 1.00 94.88 706 ILE A C 1
ATOM 5364 O O . ILE A 1 706 ? 23.243 -6.286 -7.416 1.00 94.88 706 ILE A O 1
ATOM 5368 N N . PRO A 1 707 ? 21.695 -6.419 -5.790 1.00 93.12 707 PRO A N 1
ATOM 5369 C CA . PRO A 1 707 ? 21.445 -7.858 -5.935 1.00 93.12 707 PRO A CA 1
ATOM 5370 C C . PRO A 1 707 ? 20.396 -8.158 -7.018 1.00 93.12 707 PRO A C 1
ATOM 5372 O O . PRO A 1 707 ? 19.752 -7.238 -7.537 1.00 93.12 707 PRO A O 1
ATOM 5375 N N . ASP A 1 708 ? 20.248 -9.426 -7.405 1.00 91.75 708 ASP A N 1
ATOM 5376 C CA . ASP A 1 708 ? 19.202 -9.863 -8.340 1.00 91.75 708 ASP A CA 1
ATOM 5377 C C . ASP A 1 708 ? 17.783 -9.751 -7.782 1.00 91.75 708 ASP A C 1
ATOM 5379 O O . ASP A 1 708 ? 17.589 -9.405 -6.618 1.00 91.75 708 ASP A O 1
ATOM 5383 N N . ALA A 1 709 ? 16.784 -10.010 -8.630 1.00 91.19 709 ALA A N 1
ATOM 5384 C CA . ALA A 1 709 ? 15.381 -9.888 -8.232 1.00 91.19 709 ALA A CA 1
ATOM 5385 C C . ALA A 1 709 ? 14.979 -10.790 -7.050 1.00 91.19 709 ALA A C 1
ATOM 5387 O O . ALA A 1 709 ? 13.953 -10.546 -6.419 1.00 91.19 709 ALA A O 1
ATOM 5388 N N . PHE A 1 710 ? 15.758 -11.832 -6.748 1.00 89.50 710 PHE A N 1
ATOM 5389 C CA . PHE A 1 710 ? 15.548 -12.726 -5.610 1.00 89.50 710 PHE A CA 1
ATOM 5390 C C . PHE A 1 710 ? 16.503 -12.450 -4.442 1.00 89.50 710 PHE A C 1
ATOM 5392 O O . PHE A 1 710 ? 16.490 -13.194 -3.463 1.00 89.50 710 PHE A O 1
ATOM 5399 N N . GLY A 1 711 ? 17.290 -11.375 -4.512 1.00 89.19 711 GLY A N 1
ATOM 5400 C CA . GLY A 1 711 ? 18.239 -10.986 -3.474 1.00 89.19 711 GLY A CA 1
ATOM 5401 C C . GLY A 1 711 ? 19.603 -11.672 -3.576 1.00 89.19 711 GLY A C 1
ATOM 5402 O O . GLY A 1 711 ? 20.419 -11.507 -2.671 1.00 89.19 711 GLY A O 1
ATOM 5403 N N . GLU A 1 712 ? 19.890 -12.409 -4.652 1.00 87.94 712 GLU A N 1
ATOM 5404 C CA . GLU A 1 712 ? 21.192 -13.056 -4.832 1.00 87.94 712 GLU A CA 1
ATOM 5405 C C . GLU A 1 712 ? 22.284 -12.023 -5.129 1.00 87.94 712 GLU A C 1
ATOM 5407 O O . GLU A 1 712 ? 22.117 -11.093 -5.927 1.00 87.94 712 GLU A O 1
ATOM 5412 N N . ALA A 1 713 ? 23.435 -12.194 -4.478 1.00 89.44 713 ALA A N 1
ATOM 5413 C CA . ALA A 1 713 ? 24.544 -11.257 -4.575 1.00 89.44 713 ALA A CA 1
ATOM 5414 C C . ALA A 1 713 ? 25.233 -11.309 -5.950 1.00 89.44 713 ALA A C 1
ATOM 5416 O O . ALA A 1 713 ? 25.472 -12.377 -6.518 1.00 89.44 713 ALA A O 1
ATOM 5417 N N . ARG A 1 714 ? 25.635 -10.137 -6.460 1.00 87.62 714 ARG A N 1
ATOM 5418 C CA . ARG A 1 714 ? 26.420 -9.996 -7.698 1.00 87.62 714 ARG A CA 1
ATOM 5419 C C . ARG A 1 714 ? 27.894 -9.750 -7.385 1.00 87.62 714 ARG A C 1
ATOM 5421 O O . ARG A 1 714 ? 28.230 -9.082 -6.412 1.00 87.62 714 ARG A O 1
ATOM 5428 N N . GLN A 1 715 ? 28.786 -10.249 -8.239 1.00 84.44 715 GLN A N 1
ATOM 5429 C CA . GLN A 1 715 ? 30.228 -10.016 -8.101 1.00 84.44 715 GLN A CA 1
ATOM 5430 C C . GLN A 1 715 ? 30.639 -8.720 -8.806 1.00 84.44 715 GLN A C 1
ATOM 5432 O O . GLN A 1 715 ? 30.399 -8.569 -10.000 1.00 84.44 715 GLN A O 1
ATOM 5437 N N . ALA A 1 716 ? 31.301 -7.813 -8.084 1.00 84.12 716 ALA A N 1
ATOM 5438 C CA . ALA A 1 716 ? 31.680 -6.477 -8.559 1.00 84.12 716 ALA A CA 1
ATOM 5439 C C . ALA A 1 716 ? 32.607 -6.460 -9.792 1.00 84.12 716 ALA A C 1
ATOM 5441 O O . ALA A 1 716 ? 32.586 -5.510 -10.570 1.00 84.12 716 ALA A O 1
ATOM 5442 N N . ASN A 1 717 ? 33.412 -7.507 -9.992 1.00 81.62 717 ASN A N 1
ATOM 5443 C CA . ASN A 1 717 ? 34.474 -7.555 -11.003 1.00 81.62 717 ASN A CA 1
ATOM 5444 C C . ASN A 1 717 ? 34.197 -8.521 -12.168 1.00 81.62 717 ASN A C 1
ATOM 5446 O O . ASN A 1 717 ? 35.114 -8.842 -12.928 1.00 81.62 717 ASN A O 1
ATOM 5450 N N . ARG A 1 718 ? 32.958 -9.005 -12.323 1.00 82.25 718 ARG A N 1
ATOM 5451 C CA . ARG A 1 718 ? 32.592 -9.936 -13.399 1.00 82.25 718 ARG A CA 1
ATOM 5452 C C . ARG A 1 718 ? 31.516 -9.370 -14.303 1.00 82.25 718 ARG A C 1
ATOM 5454 O O . ARG A 1 718 ? 30.662 -8.603 -13.874 1.00 82.25 718 ARG A O 1
ATOM 5461 N N . LYS A 1 719 ? 31.552 -9.789 -15.570 1.00 86.31 719 LYS A N 1
ATOM 5462 C CA . LYS A 1 719 ? 30.378 -9.665 -16.435 1.00 86.31 719 LYS A CA 1
ATOM 5463 C C . LYS A 1 719 ? 29.283 -10.576 -15.903 1.00 86.31 719 LYS A C 1
ATOM 5465 O O . LYS A 1 719 ? 29.588 -11.619 -15.340 1.00 86.31 719 LYS A O 1
ATOM 5470 N N . ILE A 1 720 ? 28.046 -10.165 -16.118 1.00 89.50 720 ILE A N 1
ATOM 5471 C CA . ILE A 1 720 ? 26.858 -10.866 -15.640 1.00 89.50 720 ILE A CA 1
ATOM 5472 C C . ILE A 1 720 ? 25.878 -11.109 -16.793 1.00 89.50 720 ILE A C 1
ATOM 5474 O O . ILE A 1 720 ? 26.062 -10.587 -17.902 1.00 89.50 720 ILE A O 1
ATOM 5478 N N . ALA A 1 721 ? 24.826 -11.885 -16.543 1.00 89.69 721 ALA A N 1
ATOM 5479 C CA . ALA A 1 721 ? 23.706 -12.019 -17.470 1.00 89.69 721 ALA A CA 1
ATOM 5480 C C . ALA A 1 721 ? 22.980 -10.673 -17.697 1.00 89.69 721 ALA A C 1
ATOM 5482 O O . ALA A 1 721 ? 23.221 -9.691 -17.005 1.00 89.69 721 ALA A O 1
ATOM 5483 N N . LEU A 1 722 ? 22.111 -10.586 -18.703 1.00 91.12 722 LEU A N 1
ATOM 5484 C CA . LEU A 1 722 ? 21.204 -9.442 -18.863 1.00 91.12 722 LEU A CA 1
ATOM 5485 C C . LEU A 1 722 ? 19.871 -9.694 -18.140 1.00 91.12 722 LEU A C 1
ATOM 5487 O O . LEU A 1 722 ? 19.498 -10.844 -17.904 1.00 91.12 722 LEU A O 1
ATOM 5491 N N . GLY A 1 723 ? 19.128 -8.626 -17.843 1.00 91.75 723 GLY A N 1
ATOM 5492 C CA . GLY A 1 723 ? 17.800 -8.699 -17.227 1.00 91.75 723 GLY A CA 1
ATOM 5493 C C . GLY A 1 723 ? 17.819 -8.860 -15.703 1.00 91.75 723 GLY A C 1
ATOM 5494 O O . GLY A 1 723 ? 18.821 -8.597 -15.046 1.00 91.75 723 GLY A O 1
ATOM 5495 N N . GLN A 1 724 ? 16.684 -9.274 -15.137 1.00 92.12 724 GLN A N 1
ATOM 5496 C CA . GLN A 1 724 ? 16.407 -9.206 -13.692 1.00 92.12 724 GLN A CA 1
ATOM 5497 C C . GLN A 1 724 ? 17.250 -10.172 -12.855 1.00 92.12 724 GLN A C 1
ATOM 5499 O O . GLN A 1 724 ? 17.652 -9.849 -11.738 1.00 92.12 724 GLN A O 1
ATOM 5504 N N . LEU A 1 725 ? 17.505 -11.356 -13.419 1.00 88.94 725 LEU A N 1
ATOM 5505 C CA . LEU A 1 725 ? 18.301 -12.444 -12.841 1.00 88.94 725 LEU A CA 1
ATOM 5506 C C . LEU A 1 725 ? 19.687 -12.508 -13.484 1.00 88.94 725 LEU A C 1
ATOM 5508 O O . LEU A 1 725 ? 20.219 -13.576 -13.764 1.00 88.94 725 LEU A O 1
ATOM 5512 N N . ASN A 1 726 ? 20.249 -11.341 -13.768 1.00 82.19 726 ASN A N 1
ATOM 5513 C CA . ASN A 1 726 ? 21.640 -11.091 -14.149 1.00 82.19 726 ASN A CA 1
ATOM 5514 C C . ASN A 1 726 ? 22.662 -11.499 -13.059 1.00 82.19 726 ASN A C 1
ATOM 5516 O O . ASN A 1 726 ? 23.577 -10.748 -12.727 1.00 82.19 726 ASN A O 1
ATOM 5520 N N . VAL A 1 727 ? 22.517 -12.676 -12.475 1.00 78.19 727 VAL A N 1
ATOM 5521 C CA . VAL A 1 727 ? 23.610 -13.393 -11.826 1.00 78.19 727 VAL A CA 1
ATOM 5522 C C . VAL A 1 727 ? 24.127 -14.423 -12.819 1.00 78.19 727 VAL A C 1
ATOM 5524 O O . VAL A 1 727 ? 23.380 -14.935 -13.655 1.00 78.19 727 VAL A O 1
ATOM 5527 N N . ASP A 1 728 ? 25.418 -14.725 -12.761 1.00 67.75 728 ASP A N 1
ATOM 5528 C CA . ASP A 1 728 ? 25.911 -15.928 -13.421 1.00 67.75 728 ASP A CA 1
ATOM 5529 C C . ASP A 1 728 ? 25.290 -17.115 -12.670 1.00 67.75 728 ASP A C 1
ATOM 5531 O O . ASP A 1 728 ? 25.544 -17.246 -11.472 1.00 67.75 728 ASP A O 1
ATOM 5535 N N . ASP A 1 729 ? 24.466 -17.956 -13.319 1.00 58.06 729 ASP A N 1
ATOM 5536 C CA . ASP A 1 729 ? 24.009 -19.208 -12.692 1.00 58.06 729 ASP A CA 1
ATOM 5537 C C . ASP A 1 729 ? 25.253 -19.939 -12.174 1.00 58.06 729 ASP A C 1
ATOM 5539 O O . ASP A 1 729 ? 26.074 -20.435 -12.953 1.00 58.06 729 ASP A O 1
ATOM 5543 N N . ILE A 1 730 ? 25.403 -20.018 -10.854 1.00 50.44 730 ILE A N 1
ATOM 5544 C CA . ILE A 1 730 ? 26.422 -20.851 -10.228 1.00 50.44 730 ILE A CA 1
ATOM 5545 C C . ILE A 1 730 ? 25.887 -22.285 -10.279 1.00 50.44 730 ILE A C 1
ATOM 5547 O O . ILE A 1 730 ? 25.482 -22.862 -9.274 1.00 50.44 730 ILE A O 1
ATOM 5551 N N . SER A 1 731 ? 25.816 -22.873 -11.471 1.00 44.69 731 SER A N 1
ATOM 5552 C CA . SER A 1 731 ? 25.560 -24.302 -11.607 1.00 44.69 731 SER A CA 1
ATOM 5553 C C . SER A 1 731 ? 26.805 -25.060 -11.135 1.00 44.69 731 SER A C 1
ATOM 5555 O O . SER A 1 731 ? 27.830 -25.061 -11.813 1.00 44.69 731 SER A O 1
ATOM 5557 N N . PHE A 1 732 ? 26.703 -25.620 -9.925 1.00 41.03 732 PHE A N 1
ATOM 5558 C CA . PHE A 1 732 ? 27.392 -26.798 -9.380 1.00 41.03 732 PHE A CA 1
ATOM 5559 C C . PHE A 1 732 ? 28.711 -27.216 -10.060 1.00 41.03 732 PHE A C 1
ATOM 5561 O O . PHE A 1 732 ? 28.719 -27.777 -11.155 1.00 41.03 732 PHE A O 1
ATOM 5568 N N . ARG A 1 733 ? 29.839 -27.067 -9.347 1.00 36.72 733 ARG A N 1
ATOM 5569 C CA . ARG A 1 733 ? 31.063 -27.811 -9.685 1.00 36.72 733 ARG A CA 1
ATOM 5570 C C . ARG A 1 733 ? 30.896 -29.269 -9.255 1.00 36.72 733 ARG A C 1
ATOM 5572 O O . ARG A 1 733 ? 30.620 -29.539 -8.090 1.00 36.72 733 ARG A O 1
ATOM 5579 N N . PHE A 1 734 ? 31.102 -30.185 -10.195 1.00 38.00 734 PHE A N 1
ATOM 5580 C CA . PHE A 1 734 ? 31.271 -31.614 -9.947 1.00 38.00 734 PHE A CA 1
ATOM 5581 C C . PHE A 1 734 ? 32.363 -31.856 -8.891 1.00 38.00 734 PHE A C 1
ATOM 5583 O O . PHE A 1 734 ? 33.502 -31.432 -9.083 1.00 38.00 734 PHE A O 1
ATOM 5590 N N . MET A 1 735 ? 32.043 -32.587 -7.822 1.00 41.31 735 MET A N 1
ATOM 5591 C CA . MET A 1 735 ? 33.044 -33.418 -7.150 1.00 41.31 735 MET A CA 1
ATOM 5592 C C . MET A 1 735 ? 33.027 -34.777 -7.846 1.00 41.31 735 MET A C 1
ATOM 5594 O O . MET A 1 735 ? 32.042 -35.511 -7.762 1.00 41.31 735 MET A O 1
ATOM 5598 N N . VAL A 1 736 ? 34.093 -35.083 -8.580 1.00 41.28 736 VAL A N 1
ATOM 5599 C CA . VAL A 1 736 ? 34.384 -36.457 -9.002 1.00 41.28 736 VAL A CA 1
ATOM 5600 C C . VAL A 1 736 ? 34.986 -37.173 -7.791 1.00 41.28 736 VAL A C 1
ATOM 5602 O O . VAL A 1 736 ? 35.779 -36.564 -7.074 1.00 41.28 736 VAL A O 1
ATOM 5605 N N . ARG A 1 737 ? 34.526 -38.407 -7.546 1.00 42.25 737 ARG A N 1
ATOM 5606 C CA . ARG A 1 737 ? 34.929 -39.265 -6.421 1.00 42.25 737 ARG A CA 1
ATOM 5607 C C . ARG A 1 737 ? 36.436 -39.437 -6.302 1.00 42.25 737 ARG A C 1
ATOM 5609 O O . ARG A 1 737 ? 37.065 -39.676 -7.357 1.00 42.25 737 ARG A O 1
#

Sequence (737 aa):
MKSNISSTVLALAAMLAATSLARADYSVTVRAVCGETAVTSLLAVVEGEAIEIGCPEAPVEGTLFWRWTGDLIAISNCYATALELRPETNITVTANFYDPATATRKIVYLVVGGAGLKDGSSWDNAYASLATAYAAAADNPLGGEVWIKTGKYNPPNAGINMLPNMVVRGGFAGHETSADQADPDANPTFICESRHTGTETWSDGSPMWTGTGNMIFVDPPDEGDTSYYFVVFSVPAYYAFLNTDGCPLGDSGFHGITFTKFHEHVISSTSVNPRPLVIKKCRFLACNWKMHSKQKVVDMTGTGVDMEDCEFVGCQNPLWLATAATDSPVATSVVKRCRFYTNLANWNNETMAGAVTVYRNARATFSGCTFDRCLNMAKGSSTRAGILALINAQDTLIEDCVLRRGYSDNSARGAAIVLNASTDVALTINRSRLERNRYNGNGTGAHTCCGAAIGTGGTGKLFINDTAFIGNISTNRANGNGCGSCVGLTGTWRGAFVNCLFEDNLSIGESSSFTEFQTFASAWLSSRRFTFANCVFKNNDTGYRDADGNLVRGWEFRPVDYDNTSQVYAFINTIFMNYAPDYTPWETARVSSAKFNFGHCTVSSDHTFGTAGSNRYRYEPLDTGTDAKLEAAPRTNGVVVARRVGHDSGYRRKGRPLWRGTNEFIYIHDAAYNPAKPWRHAHSPSTVLTDAEAAELGISLETPPIPDAFGEARQANRKIALGQLNVDDISFRFMVR

Radius of gyration: 30.7 Å; Cα contacts (8 Å, |Δi|>4): 2273; chains: 1; bounding box: 79×80×90 Å

Secondary structure (DSSP, 8-state):
-----------HHHHHGGGT---TT--EEEEEEE-SSSEEEEEEEETTEEEE---SSPPPTT-EEEEEEE-GGG-S-TT-SEEEE--SS---EEEEEE-TTT--PEEEEE-TT--TT-SSSSGGG-BS-HHHHHHHHHSSTT-EEEEEESEEE---TT-EEP-TTEEEEEEE-S---SGGG--TTTS-EEEE-----S-S---SS--S--SS-----PPPSSTT-------B-SPPP--SEEE-S----TT-EEESEEEE--SS-SEEE-S--SSPEEEES-EEES---BTT----SEEEESS-EEEES-EEES-BS-EEEE-SSTTS---EEEEES-EEES-B--SSS-SS--SEEEETT-EEEEES-EEES-EE---BTT----SEEEES---EEEES-EEES-EEESBTT--SEEEEEEEEEEEEEES-EEES-EEEE---STT--EESSEEEEEEEEEEEES-EEES-EEEE-SS-S-EEEEEEEESEEEEEEES-EEES-EEEESSTT---EEEEEEESS--EEEEEES-EEES-EEEEE-TTS-EEE-EEE--B-SS----EEEEES-EEE---TT-EEE--BS-TT-EEEEEEEEE-SSPPPP---S--EEEEEEEES----EEE-S---SS---EEE-TT-TTTTSB--EEE-TTS-EEEE-TTT-TTS-EEESS-TT-EE-HHHHHHTT--SSSPPPPPTT-PPPPTTS-B-SSTT-S----------

Mean predicted aligned error: 12.55 Å

Solvent-accessible surface area (backbone atoms only — not comparable to full-atom values): 36382 Å² total; per-residue (Å²): 138,85,78,78,74,82,64,65,83,49,53,57,59,65,58,39,60,72,68,80,69,76,62,86,83,58,57,39,35,41,29,58,42,68,55,99,55,30,58,78,45,38,32,40,29,49,92,83,48,76,42,77,69,66,59,98,61,78,66,62,86,57,26,41,82,47,35,53,48,67,54,59,96,46,51,73,43,43,70,48,62,55,38,61,32,63,62,86,61,86,52,43,57,33,71,39,65,43,52,71,92,77,62,69,63,32,71,25,23,36,33,77,82,33,26,78,82,44,75,13,85,35,62,66,20,2,14,51,45,60,62,59,38,49,56,58,14,50,73,36,86,66,5,12,31,37,42,29,28,43,44,74,44,57,57,52,53,89,27,36,76,58,55,45,25,31,34,43,34,24,5,28,90,58,78,76,90,54,82,84,69,44,34,36,86,86,18,51,16,36,44,34,65,80,79,80,80,80,74,75,83,76,75,87,82,76,82,97,76,83,88,85,80,81,78,76,76,42,78,49,94,48,95,87,56,85,60,72,74,73,74,51,84,90,71,80,78,32,28,44,34,34,30,86,64,58,63,54,37,49,75,17,33,41,31,18,37,32,41,32,60,29,53,27,34,38,37,35,31,61,31,73,35,98,41,42,42,36,38,31,49,28,35,38,37,48,23,22,44,30,86,79,58,91,53,26,24,32,29,25,23,14,18,19,36,41,36,34,53,28,38,35,37,38,16,27,21,38,33,37,37,18,20,64,43,83,86,45,73,69,13,53,29,38,40,30,46,28,38,39,33,48,16,35,13,37,78,41,70,61,53,64,35,7,34,32,30,34,25,42,44,8,28,43,38,38,35,50,25,38,40,35,47,26,31,28,46,26,52,42,42,77,22,56,30,8,38,37,14,35,40,42,32,39,56,29,41,38,29,49,24,39,41,28,48,23,39,19,35,47,21,39,21,18,8,45,32,18,39,35,29,88,46,91,34,38,43,37,38,33,34,17,27,38,29,43,13,32,16,41,30,52,35,80,24,88,87,38,11,24,4,3,36,28,10,37,31,46,28,32,34,44,39,37,30,20,25,22,36,35,43,11,29,15,39,36,63,37,79,53,55,16,28,1,6,47,30,4,36,24,43,32,39,34,44,36,36,32,24,24,29,37,32,52,24,33,9,39,32,66,39,64,89,58,90,37,34,4,45,53,13,45,30,64,85,46,46,31,40,42,35,35,34,21,18,33,39,31,50,58,47,22,20,27,17,39,94,85,65,50,79,44,69,37,24,39,33,44,61,49,60,86,78,78,45,68,28,30,40,15,38,30,19,24,37,40,43,51,88,58,97,71,56,35,71,46,37,50,46,96,52,78,51,66,34,51,29,43,22,24,28,40,30,32,50,89,59,75,79,45,80,56,53,96,62,67,52,74,70,51,58,75,50,67,58,49,76,57,50,75,34,80,45,93,73,69,74,90,40,36,52,60,47,25,56,32,90,92,23,88,43,46,62,52,11,67,50,40,36,64,31,78,84,74,47,49,34,37,80,39,50,88,82,32,72,78,34,22,36,31,33,53,80,42,74,84,49,55,27,31,71,67,64,30,45,78,32,68,35,54,81,83,44,78,30,59,50,31,47,86,65,50,79,43,59,61,93,43,63,13,15,35,17,18,46,33,43,64,81,84,74,75,82,83,81,79,132